Protein 6JDH (pdb70)

Nearest PDB structures (foldseek):
  6jdo-assembly1_A  TM=1.002E+00  e=2.962E-65  Pasteurella multocida
  6jdb-assembly1_A-2  TM=8.678E-01  e=1.187E-47  Haemophilus influenzae 86-028NP
  2aa4-assembly1_B  TM=9.371E-01  e=1.031E-40  Escherichia coli
  3vov-assembly1_D  TM=8.584E-01  e=1.060E-26  Thermus thermophilus HB8
  5f7r-assembly1_E  TM=7.567E-01  e=2.085E-23  Listeria monocytogenes EGD-e

Sequence (584 aa):
MRCLALDIGGTKIASAIVTDGKIEQRQQIATPQQADAANAMHDTLANILALYAGQFDYVAVASTGIINHGVLTALNPKNLGGLAEFPLKESIARHTDKPIGLLNDVQAAACAEYKDEDKNAVQQNFVFITVSTGVGGGIILERRLLTEPNGVAGHIGHTLADPNGPVCGCGRVGCVEAVAAGRAIEAVSSQWNPPCTPKQAFELFRKNDEKATALIQRSASAIANLIADLVIGLDVQKVVVGGSVGLAEGYLPLVKQYLNTMPHHFYHCTVEEQQARHGQDAGLLGAAWWVADCLKQGMRCLALDIGGTKIASAIVTDGKIEQRQQIATPQADAANAMHDTLANILALYAGQFDYVAVASTGIINHGVLTALNPKNLGGLAEFPLKESIARHTDKPIGLLNDVQAAACAEYKDEDKNAVQNFVFITVSTGVGGGIILERRLLTEPNGVAGHIGHTLADPNGPVCGCGRVGCVEAVAAGRAIEAVSSQWNPPCTPKQAFELFRKNDEKATALIQRSASAIANLIADLVIGLDVQKVVVGGSVGLAEGYLPLVKQYLNTMPHFYHCTVEEQARHGQDAGLLGAAWWVADCLK

Secondary structure (DSSP, 8-state):
--EEEEEE-SSEEEEEEEETTEEEEEEEEEPP-TTHHHHHHHHHHHHHHHTTTS-SEEEEEESSEEETTEEE-SSGGGGGGGTTB-HHHHHHTT--S-EEEEEHHHHHHHHHHTTS-TTT--SEEEEEESSSEEEEEEETTEE--TTTS-TT-GGGSBS-TTSPBPTTS-BTBHHHHHSHHHHHHHHTTSSS---HHHHHHHHHTT-HHHHHHHHHHHHHHHHHHHHHHHHH---EEEEEHHHHTSTTHHHHHHHHHHTS-GGG--EEEE----TTHHHHHHHHHHHHHHHT-/-EEEEEEE-SSEEEEEEEETTEEEEEEEEEPP-TTHHHHHHHHHHHHHHHTTTS-SEEEEEESSEEETTEEE-SSGGGGGGGTTB-HHHHHHTT--S-EEEEEHHHHHHHHHHHTS-TTT--SEEEEEESSSEEEEEEETTEE--TTTS-TT-GGGSBS-TTSPBPTTS-BTBHHHHHSHHHHHHHHTTSSS---HHHHHHHHHTT-HHHHHHHHHHHHHHHHHHHHHHHHH---EEEEEHHHHTSTTHHHHHHHHHHTS-GGG--EEEE----TTHHHHHHHHHHHHHH-

CATH classification: 3.30.420.40 (+1 more: 3.30.420.40)

Structure (mmCIF, N/CA/C/O backbone):
data_6JDH
#
_entry.id   6JDH
#
_cell.length_a   126.336
_cell.length_b   126.336
_cell.length_c   82.420
_cell.angle_alpha   90.000
_cell.angle_beta   90.000
_cell.angle_gamma   120.000
#
_symmetry.space_group_name_H-M   'P 32 2 1'
#
loop_
_entity.id
_entity.type
_entity.pdbx_description
1 polymer 'N-acetylmannosamine kinase'
2 non-polymer 'ZINC ION'
3 non-polymer GLYCEROL
4 water water
#
loop_
_atom_site.group_PDB
_atom_site.id
_atom_site.type_symbol
_atom_site.label_atom_id
_atom_site.label_alt_id
_atom_site.label_comp_id
_atom_site.label_asym_id
_atom_site.label_entity_id
_atom_site.label_seq_id
_atom_site.pdbx_PDB_ins_code
_atom_site.Cartn_x
_atom_site.Cartn_y
_atom_site.Cartn_z
_atom_site.occupancy
_atom_site.B_iso_or_equiv
_atom_site.auth_seq_id
_atom_site.auth_comp_id
_atom_site.auth_asym_id
_atom_site.auth_atom_id
_atom_site.pdbx_PDB_model_num
ATOM 1 N N . MET A 1 1 ? 106.733 94.746 9.526 1.00 59.56 1 MET A N 1
ATOM 2 C CA . MET A 1 1 ? 106.059 94.514 8.249 1.00 62.91 1 MET A CA 1
ATOM 3 C C . MET A 1 1 ? 104.975 95.554 7.982 1.00 57.05 1 MET A C 1
ATOM 4 O O . MET A 1 1 ? 104.039 95.695 8.763 1.00 53.18 1 MET A O 1
ATOM 9 N N . ARG A 1 2 ? 105.106 96.268 6.867 1.00 50.96 2 ARG A N 1
ATOM 10 C CA . ARG A 1 2 ? 104.231 97.379 6.517 1.00 44.37 2 ARG A CA 1
ATOM 11 C C . ARG A 1 2 ? 103.280 96.934 5.414 1.00 44.35 2 ARG A C 1
ATOM 12 O O . ARG A 1 2 ? 103.720 96.571 4.319 1.00 44.83 2 ARG A O 1
ATOM 20 N N . CYS A 1 3 ? 101.982 96.970 5.699 1.00 45.80 3 CYS A N 1
ATOM 21 C CA . CYS A 1 3 ? 100.961 96.557 4.746 1.00 37.42 3 CYS A CA 1
ATOM 22 C C . CYS A 1 3 ? 100.172 97.768 4.277 1.00 36.49 3 CYS A C 1
ATOM 23 O O . CYS A 1 3 ? 99.662 98.535 5.097 1.00 41.62 3 CYS A O 1
ATOM 26 N N . LEU A 1 4 ? 100.086 97.943 2.962 1.00 37.04 4 LEU A N 1
ATOM 27 C CA . LEU A 1 4 ? 99.089 98.826 2.370 1.00 36.29 4 LEU A CA 1
ATOM 28 C C . LEU A 1 4 ? 97.790 98.034 2.273 1.00 34.57 4 LEU A C 1
ATOM 29 O O . LEU A 1 4 ? 97.646 97.158 1.423 1.00 33.67 4 LEU A O 1
ATOM 34 N N . ALA A 1 5 ? 96.843 98.328 3.148 1.00 34.95 5 ALA A N 1
ATOM 35 C CA . ALA A 1 5 ? 95.555 97.654 3.125 1.00 33.47 5 ALA A CA 1
ATOM 36 C C . ALA A 1 5 ? 94.542 98.552 2.429 1.00 35.64 5 ALA A C 1
ATOM 37 O O . ALA A 1 5 ? 94.454 99.752 2.726 1.00 34.55 5 ALA A O 1
ATOM 39 N N . LEU A 1 6 ? 93.802 97.974 1.489 1.00 29.53 6 LEU A N 1
ATOM 40 C CA . LEU A 1 6 ? 92.682 98.632 0.842 1.00 29.29 6 LEU A CA 1
ATOM 41 C C . LEU A 1 6 ? 91.409 97.879 1.179 1.00 31.56 6 LEU A C 1
ATOM 42 O O . LEU A 1 6 ? 91.393 96.645 1.213 1.00 33.76 6 LEU A O 1
ATOM 47 N N . ASP A 1 7 ? 90.348 98.617 1.440 1.00 30.66 7 ASP A N 1
ATOM 48 C CA . ASP A 1 7 ? 89.028 98.029 1.636 1.00 29.54 7 ASP A CA 1
ATOM 49 C C . ASP A 1 7 ? 88.104 98.667 0.609 1.00 36.67 7 ASP A C 1
ATOM 50 O O . ASP A 1 7 ? 87.745 99.844 0.733 1.00 34.08 7 ASP A O 1
ATOM 55 N N . ILE A 1 8 ? 87.727 97.894 -0.404 1.00 30.08 8 ILE A N 1
ATOM 56 C CA . ILE A 1 8 ? 86.950 98.387 -1.534 1.00 32.68 8 ILE A CA 1
ATOM 57 C C . ILE A 1 8 ? 85.501 97.960 -1.332 1.00 34.75 8 ILE A C 1
ATOM 58 O O . ILE A 1 8 ? 85.163 96.773 -1.433 1.00 32.37 8 ILE A O 1
ATOM 63 N N . GLY A 1 9 ? 84.645 98.933 -1.022 1.00 33.38 9 GLY A N 1
ATOM 64 C CA . GLY A 1 9 ? 83.253 98.699 -0.733 1.00 31.57 9 GLY A CA 1
ATOM 65 C C . GLY A 1 9 ? 82.326 99.234 -1.815 1.00 41.33 9 GLY A C 1
ATOM 66 O O . GLY A 1 9 ? 82.743 99.781 -2.834 1.00 41.05 9 GLY A O 1
ATOM 67 N N . GLY A 1 10 ? 81.028 99.054 -1.564 1.00 37.84 10 GLY A N 1
ATOM 68 C CA . GLY A 1 10 ? 80.030 99.519 -2.509 1.00 38.23 10 GLY A CA 1
ATOM 69 C C . GLY A 1 10 ? 80.020 101.029 -2.675 1.00 38.24 10 GLY A C 1
ATOM 70 O O . GLY A 1 10 ? 79.657 101.531 -3.741 1.00 44.00 10 GLY A O 1
ATOM 71 N N . THR A 1 11 ? 80.440 101.771 -1.644 1.00 41.42 11 THR A N 1
ATOM 72 C CA . THR A 1 11 ? 80.395 103.233 -1.711 1.00 44.4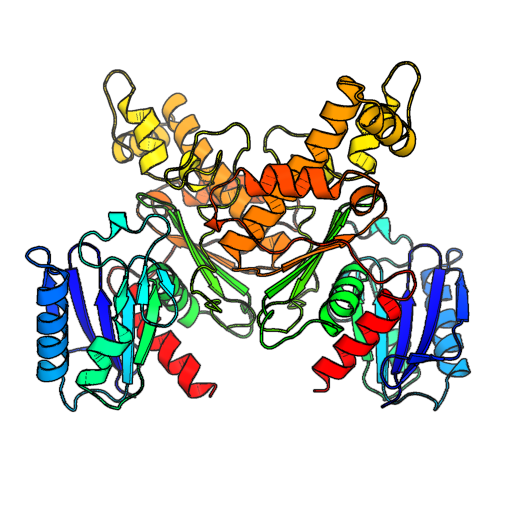4 11 THR A CA 1
ATOM 73 C C . THR A 1 11 ? 81.742 103.888 -1.408 1.00 46.60 11 THR A C 1
ATOM 74 O O . THR A 1 11 ? 82.062 104.940 -1.976 1.00 41.18 11 THR A O 1
ATOM 78 N N . LYS A 1 12 ? 82.545 103.293 -0.526 1.00 35.39 12 LYS A N 1
ATOM 79 C CA . LYS A 1 12 ? 83.807 103.889 -0.111 1.00 37.99 12 LYS A CA 1
ATOM 80 C C . LYS A 1 12 ? 84.976 102.940 -0.344 1.00 42.49 12 LYS A C 1
ATOM 81 O O . LYS A 1 12 ? 84.846 101.721 -0.176 1.00 36.37 12 LYS A O 1
ATOM 87 N N . ILE A 1 13 ? 86.118 103.516 -0.717 1.00 35.77 13 ILE A N 1
ATOM 88 C CA . ILE A 1 13 ? 87.410 102.840 -0.708 1.00 36.56 13 ILE A CA 1
ATOM 89 C C . ILE A 1 13 ? 88.215 103.430 0.445 1.00 44.81 13 ILE A C 1
ATOM 90 O O . ILE A 1 13 ? 88.572 104.617 0.426 1.00 38.68 13 ILE A O 1
ATOM 95 N N . ALA A 1 14 ? 88.490 102.611 1.457 1.00 29.99 14 ALA A N 1
ATOM 96 C CA . ALA A 1 14 ? 89.381 102.973 2.547 1.00 33.40 14 ALA A CA 1
ATOM 97 C C . ALA A 1 14 ? 90.777 102.426 2.269 1.00 37.79 14 ALA A C 1
ATOM 98 O O . ALA A 1 14 ? 90.924 101.324 1.735 1.00 35.43 14 ALA A O 1
ATOM 100 N N . SER A 1 15 ? 91.802 103.205 2.612 1.00 33.22 15 SER A N 1
ATOM 101 C CA . SER A 1 15 ? 93.181 102.754 2.472 1.00 34.11 15 SER A CA 1
ATOM 102 C C . SER A 1 15 ? 93.967 103.152 3.713 1.00 37.05 15 SER A C 1
ATOM 103 O O . SER A 1 15 ? 93.628 104.123 4.398 1.00 40.70 15 SER A O 1
ATOM 106 N N . ALA A 1 16 ? 95.016 102.393 4.004 1.00 34.94 16 ALA A N 1
ATOM 107 C CA . ALA A 1 16 ? 95.793 102.655 5.207 1.00 39.55 16 ALA A CA 1
ATOM 108 C C . ALA A 1 16 ? 97.076 101.852 5.156 1.00 43.50 16 ALA A C 1
ATOM 109 O O . ALA A 1 16 ? 97.208 100.895 4.387 1.00 42.79 16 ALA A O 1
ATOM 111 N N . ILE A 1 17 ? 98.025 102.258 5.987 1.00 44.34 17 ILE A N 1
ATOM 112 C CA . ILE A 1 17 ? 99.196 101.447 6.279 1.00 45.96 17 ILE A CA 1
ATOM 113 C C . ILE A 1 17 ? 98.940 100.758 7.608 1.00 44.32 17 ILE A C 1
ATOM 114 O O . ILE A 1 17 ? 98.582 101.408 8.599 1.00 42.65 17 ILE A O 1
ATOM 119 N N . VAL A 1 18 ? 99.081 99.439 7.620 1.00 43.01 18 VAL A N 1
ATOM 120 C CA . VAL A 1 18 ? 98.861 98.634 8.810 1.00 44.06 18 VAL A CA 1
ATOM 121 C C . VAL A 1 18 ? 100.197 98.020 9.178 1.00 46.74 18 VAL A C 1
ATOM 122 O O . VAL A 1 18 ? 100.835 97.366 8.342 1.00 45.71 18 VAL A O 1
ATOM 126 N N . THR A 1 19 ? 100.634 98.261 10.413 1.00 49.30 19 THR A N 1
ATOM 127 C CA . THR A 1 19 ? 101.880 97.709 10.933 1.00 53.58 19 THR A CA 1
ATOM 128 C C . THR A 1 19 ? 101.628 97.215 12.346 1.00 57.03 19 THR A C 1
ATOM 129 O O . THR A 1 19 ? 101.268 98.007 13.223 1.00 55.01 19 THR A O 1
ATOM 133 N N . ASP A 1 20 ? 101.814 95.910 12.562 1.00 62.33 20 ASP A N 1
ATOM 134 C CA . ASP A 1 20 ? 101.541 95.280 13.854 1.00 62.77 20 ASP A CA 1
ATOM 135 C C . ASP A 1 20 ? 100.090 95.512 14.269 1.00 60.85 20 ASP A C 1
ATOM 136 O O . ASP A 1 20 ? 99.792 95.849 15.417 1.00 64.96 20 ASP A O 1
ATOM 141 N N . GLY A 1 21 ? 99.180 95.337 13.312 1.00 55.47 21 GLY A N 1
ATOM 142 C CA . GLY A 1 21 ? 97.762 95.505 13.566 1.00 53.74 21 GLY A CA 1
ATOM 143 C C . GLY A 1 21 ? 97.360 96.921 13.924 1.00 51.04 21 GLY A C 1
ATOM 144 O O . GLY A 1 21 ? 96.250 97.156 14.408 1.00 56.03 21 GLY A O 1
ATOM 145 N N . LYS A 1 22 ? 98.256 97.875 13.699 1.00 53.17 22 LYS A N 1
ATOM 146 C CA . LYS A 1 22 ? 98.000 99.278 13.987 1.00 52.30 22 LYS A CA 1
ATOM 147 C C . LYS A 1 22 ? 97.829 100.037 12.680 1.00 49.61 22 LYS A C 1
ATOM 148 O O . LYS A 1 22 ? 98.594 99.839 11.730 1.00 49.68 22 LYS A O 1
ATOM 154 N N . ILE A 1 23 ? 96.815 100.893 12.630 1.00 54.74 23 ILE A N 1
ATOM 155 C CA . ILE A 1 23 ? 96.433 101.580 11.403 1.00 50.21 23 ILE A CA 1
ATOM 156 C C . ILE A 1 23 ? 96.992 102.994 11.418 1.00 57.94 23 ILE A C 1
ATOM 157 O O . ILE A 1 23 ? 96.941 103.688 12.442 1.00 54.91 23 ILE A O 1
ATOM 162 N N . GLU A 1 24 ? 97.526 103.422 10.276 1.00 54.99 24 GLU A N 1
ATOM 163 C CA . GLU A 1 24 ? 98.039 104.774 10.129 1.00 56.62 24 GLU A CA 1
ATOM 164 C C . GLU A 1 24 ? 97.815 105.247 8.701 1.00 57.10 24 GLU A C 1
ATOM 165 O O . GLU A 1 24 ? 97.624 104.446 7.779 1.00 54.12 24 GLU A O 1
ATOM 171 N N . GLN A 1 25 ? 97.843 106.568 8.529 1.00 51.76 25 GLN A N 1
ATOM 172 C CA . GLN A 1 25 ? 97.784 107.182 7.207 1.00 51.45 25 GLN A CA 1
ATOM 173 C C . GLN A 1 25 ? 96.482 106.820 6.497 1.00 51.36 25 GLN A C 1
ATOM 174 O O . GLN A 1 25 ? 96.470 106.433 5.326 1.00 56.48 25 GLN A O 1
ATOM 180 N N . ARG A 1 26 ? 95.375 106.947 7.226 1.00 46.84 26 ARG A N 1
ATOM 181 C CA . ARG A 1 26 ? 94.065 106.643 6.670 1.00 49.10 26 ARG A CA 1
ATOM 182 C C . ARG A 1 26 ? 93.708 107.587 5.536 1.00 54.14 26 ARG A C 1
ATOM 183 O O . ARG A 1 26 ? 94.028 108.780 5.564 1.00 53.06 26 ARG A O 1
ATOM 191 N N . GLN A 1 27 ? 93.014 107.043 4.545 1.00 46.38 27 GLN A N 1
ATOM 192 C CA . GLN A 1 27 ? 92.326 107.830 3.541 1.00 45.13 27 GLN A CA 1
ATOM 193 C C . GLN A 1 27 ? 91.052 107.094 3.170 1.00 48.32 27 GLN A C 1
ATOM 194 O O . GLN A 1 27 ? 91.000 105.861 3.176 1.00 44.52 27 GLN A O 1
ATOM 200 N N . GLN A 1 28 ? 90.021 107.864 2.856 1.00 48.74 28 GLN A N 1
ATOM 201 C CA . GLN A 1 28 ? 88.758 107.311 2.404 1.00 44.35 28 GLN A CA 1
ATOM 202 C C . GLN A 1 28 ? 88.294 108.149 1.229 1.00 50.82 28 GLN A C 1
ATOM 203 O O . GLN A 1 28 ? 88.355 109.380 1.287 1.00 51.07 28 GLN A O 1
ATOM 209 N N . ILE A 1 29 ? 87.867 107.488 0.153 1.00 44.57 29 ILE A N 1
ATOM 210 C CA . ILE A 1 29 ? 87.377 108.162 -1.041 1.00 44.24 29 ILE A CA 1
ATOM 211 C C . ILE A 1 29 ? 86.158 107.406 -1.543 1.00 46.89 29 ILE A C 1
ATOM 212 O O . ILE A 1 29 ? 85.851 106.303 -1.087 1.00 45.62 29 ILE A O 1
ATOM 217 N N . ALA A 1 30 ? 85.456 108.015 -2.490 1.00 38.89 30 ALA A N 1
ATOM 218 C CA . ALA A 1 30 ? 84.261 107.397 -3.036 1.00 32.97 30 ALA A CA 1
ATOM 219 C C . ALA A 1 30 ? 84.644 106.288 -4.005 1.00 40.44 30 ALA A C 1
ATOM 220 O O . ALA A 1 30 ? 85.612 106.406 -4.764 1.00 37.75 30 ALA A O 1
ATOM 222 N N . THR A 1 31 ? 83.900 105.202 -3.958 1.00 39.26 31 THR A N 1
ATOM 223 C CA . THR A 1 31 ? 84.092 104.151 -4.941 1.00 40.49 31 THR A CA 1
ATOM 224 C C . THR A 1 31 ? 83.648 104.670 -6.302 1.00 34.37 31 THR A C 1
ATOM 225 O O . THR A 1 31 ? 82.526 105.172 -6.429 1.00 37.74 31 THR A O 1
ATOM 229 N N . PRO A 1 32 ? 84.490 104.580 -7.326 1.00 39.69 32 PRO A N 1
ATOM 230 C CA . PRO A 1 32 ? 84.114 105.096 -8.650 1.00 40.82 32 PRO A CA 1
ATOM 231 C C . PRO A 1 32 ? 82.742 104.612 -9.090 1.00 42.37 32 PRO A C 1
ATOM 232 O O . PRO A 1 32 ? 82.393 103.441 -8.929 1.00 38.62 32 PRO A O 1
ATOM 236 N N A GLN A 1 33 ? 81.950 105.533 -9.662 0.43 36.11 33 GLN A N 1
ATOM 237 N N B GLN A 1 33 ? 81.943 105.533 -9.619 0.57 36.09 33 GLN A N 1
ATOM 238 C CA A GLN A 1 33 ? 80.628 105.197 -10.188 0.43 36.11 33 GLN A CA 1
ATOM 239 C CA B GLN A 1 33 ? 80.655 105.194 -10.207 0.57 36.06 33 GLN A CA 1
ATOM 240 C C A GLN A 1 33 ? 80.414 105.698 -11.610 0.43 41.17 33 GLN A C 1
ATOM 241 C C B GLN A 1 33 ? 80.569 105.623 -11.659 0.57 41.30 33 GLN A C 1
ATOM 242 O O A GLN A 1 33 ? 79.724 105.037 -12.391 0.43 36.50 33 GLN A O 1
ATOM 243 O O B GLN A 1 33 ? 80.132 104.842 -12.514 0.57 36.17 33 GLN A O 1
ATOM 254 N N . ALA A 1 34 ? 80.981 106.853 -11.960 1.00 38.82 34 ALA A N 1
ATOM 255 C CA . ALA A 1 34 ? 81.020 107.303 -13.339 1.00 38.83 34 ALA A CA 1
ATOM 256 C C . ALA A 1 34 ? 82.135 106.565 -14.064 1.00 30.56 34 ALA A C 1
ATOM 257 O O . ALA A 1 34 ? 83.271 106.524 -13.584 1.00 35.64 34 ALA A O 1
ATOM 259 N N . ASP A 1 35 ? 81.818 105.972 -15.217 1.00 36.66 35 ASP A N 1
ATOM 260 C CA . ASP A 1 35 ? 82.838 105.295 -16.019 1.00 38.47 35 ASP A CA 1
ATOM 261 C C . ASP A 1 35 ? 83.666 104.364 -15.130 1.00 31.25 35 ASP A C 1
ATOM 262 O O . ASP A 1 35 ? 84.901 104.382 -15.134 1.00 34.47 35 ASP A O 1
ATOM 267 N N . ALA A 1 36 ? 82.954 103.552 -14.344 1.00 33.99 36 ALA A N 1
ATOM 268 C CA . ALA A 1 36 ? 83.541 102.922 -13.161 1.00 34.93 36 ALA A CA 1
ATOM 269 C C . ALA A 1 36 ? 84.829 102.170 -13.486 1.00 31.48 36 ALA A C 1
ATOM 270 O O . ALA A 1 36 ? 85.848 102.329 -12.800 1.00 37.36 36 ALA A O 1
ATOM 272 N N . ALA A 1 37 ? 84.818 101.353 -14.541 1.00 38.40 37 ALA A N 1
ATOM 273 C CA . ALA A 1 37 ? 85.996 100.536 -14.827 1.00 36.47 37 ALA A CA 1
ATOM 274 C C . ALA A 1 37 ? 87.192 101.409 -15.167 1.00 38.47 37 ALA A C 1
ATOM 275 O O . ALA A 1 37 ? 88.271 101.270 -14.578 1.00 37.94 37 ALA A O 1
ATOM 277 N N . ASN A 1 38 ? 87.024 102.311 -16.137 1.00 38.14 38 ASN A N 1
ATOM 278 C CA . ASN A 1 38 ? 88.092 103.256 -16.445 1.00 38.47 38 ASN A CA 1
ATOM 279 C C . ASN A 1 38 ? 88.527 104.001 -15.191 1.00 30.64 38 ASN A C 1
ATOM 280 O O . ASN A 1 38 ? 89.723 104.119 -14.901 1.00 33.88 38 ASN A O 1
ATOM 285 N N . ALA A 1 39 ? 87.549 104.495 -14.424 1.00 36.28 39 ALA A N 1
ATOM 286 C CA . ALA A 1 39 ? 87.847 105.303 -13.246 1.00 34.83 39 ALA A CA 1
ATOM 287 C C . ALA A 1 39 ? 88.608 104.506 -12.198 1.00 38.27 39 ALA A C 1
ATOM 288 O O . ALA A 1 39 ? 89.498 105.041 -11.524 1.00 39.24 39 ALA A O 1
ATOM 290 N N . MET A 1 40 ? 88.270 103.221 -12.037 1.00 38.76 40 MET A N 1
ATOM 291 C CA . MET A 1 40 ? 88.915 102.425 -10.995 1.00 32.25 40 MET A CA 1
ATOM 292 C C . MET A 1 40 ? 90.398 102.239 -11.277 1.00 29.63 40 MET A C 1
ATOM 293 O O . MET A 1 40 ? 91.221 102.317 -10.358 1.00 36.73 40 MET A O 1
ATOM 298 N N . HIS A 1 41 ? 90.764 102.001 -12.542 1.00 34.40 41 HIS A N 1
ATOM 299 C CA . HIS A 1 41 ? 92.181 101.942 -12.893 1.00 36.43 41 HIS A CA 1
ATOM 300 C C . HIS A 1 41 ? 92.902 103.214 -12.462 1.00 36.02 41 HIS A C 1
ATOM 301 O O . HIS A 1 41 ? 94.010 103.159 -11.913 1.00 36.41 41 HIS A O 1
ATOM 308 N N . ASP A 1 42 ? 92.288 104.376 -12.710 1.00 40.17 42 ASP A N 1
ATOM 309 C CA . ASP A 1 42 ? 92.887 105.641 -12.282 1.00 42.01 42 ASP A CA 1
ATOM 310 C C . ASP A 1 42 ? 93.024 105.695 -10.761 1.00 34.60 42 ASP A C 1
ATOM 311 O O . ASP A 1 42 ? 94.102 105.981 -10.230 1.00 43.50 42 ASP A O 1
ATOM 316 N N . THR A 1 43 ? 91.924 105.444 -10.048 1.00 39.40 43 THR A N 1
ATOM 317 C CA . THR A 1 43 ? 91.942 105.456 -8.588 1.00 41.62 43 THR A CA 1
ATOM 318 C C . THR A 1 43 ? 93.053 104.575 -8.031 1.00 38.95 43 THR A C 1
ATOM 319 O O . THR A 1 43 ? 93.823 104.997 -7.159 1.00 40.21 43 THR A O 1
ATOM 323 N N . LEU A 1 44 ? 93.149 103.336 -8.517 1.00 39.30 44 LEU A N 1
ATOM 324 C CA . LEU A 1 44 ? 94.181 102.441 -8.008 1.00 37.42 44 LEU A CA 1
ATOM 325 C C . LEU A 1 44 ? 95.578 102.979 -8.307 1.00 38.29 44 LEU A C 1
ATOM 326 O O . LEU A 1 44 ? 96.482 102.886 -7.466 1.00 37.71 44 LEU A O 1
ATOM 331 N N . ALA A 1 45 ? 95.780 103.540 -9.500 1.00 41.41 45 ALA A N 1
ATOM 332 C CA . ALA A 1 45 ? 97.051 104.210 -9.779 1.00 43.32 45 ALA A CA 1
ATOM 333 C C . ALA A 1 45 ? 97.309 105.325 -8.769 1.00 38.72 45 ALA A C 1
ATOM 334 O O . ALA A 1 45 ? 98.411 105.432 -8.214 1.00 42.60 45 ALA A O 1
ATOM 336 N N . ASN A 1 46 ? 96.291 106.147 -8.494 1.00 40.64 46 ASN A N 1
ATOM 337 C CA . ASN A 1 46 ? 96.452 107.257 -7.554 1.00 40.32 46 ASN A CA 1
ATOM 338 C C . ASN A 1 46 ? 96.821 106.760 -6.160 1.00 45.04 46 ASN A C 1
ATOM 339 O O . ASN A 1 46 ? 97.752 107.278 -5.530 1.00 41.35 46 ASN A O 1
ATOM 344 N N . ILE A 1 47 ? 96.102 105.749 -5.660 1.00 42.92 47 ILE A N 1
ATOM 345 C CA . ILE A 1 47 ? 96.344 105.241 -4.308 1.00 36.10 47 ILE A CA 1
ATOM 346 C C . ILE A 1 47 ? 97.757 104.681 -4.190 1.00 40.48 47 ILE A C 1
ATOM 347 O O . ILE A 1 47 ? 98.481 104.973 -3.229 1.00 44.40 47 ILE A O 1
ATOM 352 N N . LEU A 1 48 ? 98.167 103.852 -5.155 1.00 35.55 48 LEU A N 1
ATOM 353 C CA . LEU A 1 48 ? 99.500 103.264 -5.091 1.00 40.76 48 LEU A CA 1
ATOM 354 C C . LEU A 1 48 ? 100.586 104.339 -5.158 1.00 46.91 48 LEU A C 1
ATOM 355 O O . LEU A 1 48 ? 101.626 104.218 -4.501 1.00 46.42 48 LEU A O 1
ATOM 360 N N . ALA A 1 49 ? 100.364 105.396 -5.945 1.00 44.13 49 ALA A N 1
ATOM 361 C CA . ALA A 1 49 ? 101.314 106.509 -5.968 1.00 49.40 49 ALA A CA 1
ATOM 362 C C . ALA A 1 49 ? 101.384 107.199 -4.611 1.00 48.56 49 ALA A C 1
ATOM 363 O O . ALA A 1 49 ? 102.474 107.459 -4.089 1.00 55.75 49 ALA A O 1
ATOM 365 N N . LEU A 1 50 ? 100.226 107.497 -4.018 1.00 47.92 50 LEU A N 1
ATOM 366 C CA . LEU A 1 50 ? 100.217 108.219 -2.752 1.00 45.71 50 LEU A CA 1
ATOM 367 C C . LEU A 1 50 ? 100.999 107.485 -1.671 1.00 50.82 50 LEU A C 1
ATOM 368 O O . LEU A 1 50 ? 101.635 108.126 -0.826 1.00 48.40 50 LEU A O 1
ATOM 373 N N . TYR A 1 51 ? 100.970 106.150 -1.674 1.00 45.31 51 TYR A N 1
ATOM 374 C CA . TYR A 1 51 ? 101.632 105.353 -0.649 1.00 46.41 51 TYR A CA 1
ATOM 375 C C . TYR A 1 51 ? 102.970 104.788 -1.107 1.00 49.74 51 TYR A C 1
ATOM 376 O O . TYR A 1 51 ? 103.545 103.952 -0.403 1.00 45.57 51 TYR A O 1
ATOM 385 N N . ALA A 1 52 ? 103.477 105.220 -2.264 1.00 54.91 52 ALA A N 1
ATOM 386 C CA . ALA A 1 52 ? 104.728 104.681 -2.792 1.00 57.53 52 ALA A CA 1
ATOM 387 C C . ALA A 1 52 ? 105.807 104.636 -1.714 1.00 55.26 52 ALA A C 1
ATOM 388 O O . ALA A 1 52 ? 105.979 105.586 -0.944 1.00 54.90 52 ALA A O 1
ATOM 390 N N . GLY A 1 53 ? 106.527 103.513 -1.664 1.00 53.19 53 GLY A N 1
ATOM 391 C CA . GLY A 1 53 ? 107.594 103.292 -0.707 1.00 53.19 53 GLY A CA 1
ATOM 392 C C . GLY A 1 53 ? 107.161 103.083 0.728 1.00 58.32 53 GLY A C 1
ATOM 393 O O . GLY A 1 53 ? 108.025 102.940 1.601 1.00 56.63 53 GLY A O 1
ATOM 394 N N . GLN A 1 54 ? 105.861 103.046 1.004 1.00 52.53 54 GLN A N 1
ATOM 395 C CA . GLN A 1 54 ? 105.345 102.980 2.363 1.00 53.93 54 GLN A CA 1
ATOM 396 C C . GLN A 1 54 ? 105.005 101.564 2.820 1.00 51.25 54 GLN A C 1
ATOM 397 O O . GLN A 1 54 ? 104.645 101.378 3.988 1.00 50.04 54 GLN A O 1
ATOM 403 N N . PHE A 1 55 ? 105.118 100.565 1.946 1.00 49.06 55 PHE A N 1
ATOM 404 C CA . PHE A 1 55 ? 104.557 99.252 2.224 1.00 48.50 55 PHE A CA 1
ATOM 405 C C . PHE A 1 55 ? 105.462 98.159 1.680 1.00 47.85 55 PHE A C 1
ATOM 406 O O . PHE A 1 55 ? 106.113 98.324 0.645 1.00 50.53 55 PHE A O 1
ATOM 414 N N . ASP A 1 56 ? 105.479 97.028 2.389 1.00 45.23 56 ASP A N 1
ATOM 415 C CA . ASP A 1 56 ? 106.161 95.826 1.928 1.00 42.26 56 ASP A CA 1
ATOM 416 C C . ASP A 1 56 ? 105.246 94.883 1.158 1.00 47.97 56 ASP A C 1
ATOM 417 O O . ASP A 1 56 ? 105.743 94.009 0.436 1.00 41.43 56 ASP A O 1
ATOM 422 N N . TYR A 1 57 ? 103.928 95.036 1.297 1.00 45.69 57 TYR A N 1
ATOM 423 C CA . TYR A 1 57 ? 102.974 94.213 0.564 1.00 40.69 57 TYR A CA 1
ATOM 424 C C . TYR A 1 57 ? 101.608 94.885 0.607 1.00 37.96 57 TYR A C 1
ATOM 425 O O . TYR A 1 57 ? 101.361 95.795 1.406 1.00 37.69 57 TYR A O 1
ATOM 434 N N . VAL A 1 58 ? 100.723 94.424 -0.273 1.00 39.48 58 VAL A N 1
ATOM 435 C CA . VAL A 1 58 ? 99.397 95.005 -0.450 1.00 31.68 58 VAL A CA 1
ATOM 436 C C . VAL A 1 58 ? 98.356 93.949 -0.099 1.00 33.03 58 VAL A C 1
ATOM 437 O O . VAL A 1 58 ? 98.467 92.802 -0.536 1.00 31.91 58 VAL A O 1
ATOM 441 N N . ALA A 1 59 ? 97.344 94.339 0.675 1.00 31.01 59 ALA A N 1
ATOM 442 C CA . ALA A 1 59 ? 96.225 93.453 0.993 1.00 30.87 59 ALA A CA 1
ATOM 443 C C . ALA A 1 59 ? 94.926 94.186 0.693 1.00 32.72 59 ALA A C 1
ATOM 444 O O . ALA A 1 59 ? 94.749 95.338 1.111 1.00 31.25 59 ALA A O 1
ATOM 446 N N . VAL A 1 60 ? 94.025 93.525 -0.035 1.00 26.76 60 VAL A N 1
ATOM 447 C CA . VAL A 1 60 ? 92.826 94.163 -0.562 1.00 26.71 60 VAL A CA 1
ATOM 448 C C . VAL A 1 60 ? 91.611 93.338 -0.154 1.00 30.76 60 VAL A C 1
ATOM 449 O O . VAL A 1 60 ? 91.486 92.175 -0.552 1.00 26.25 60 VAL A O 1
ATOM 453 N N . ALA A 1 61 ? 90.727 93.936 0.640 1.00 29.26 61 ALA A N 1
ATOM 454 C CA . ALA A 1 61 ? 89.403 93.389 0.893 1.00 27.83 61 ALA A CA 1
ATOM 455 C C . ALA A 1 61 ? 88.415 94.077 -0.037 1.00 34.56 61 ALA A C 1
ATOM 456 O O . ALA A 1 61 ? 88.488 95.293 -0.236 1.00 30.26 61 ALA A O 1
ATOM 458 N N . SER A 1 62 ? 87.504 93.299 -0.619 1.00 27.08 62 SER A N 1
ATOM 459 C CA . SER A 1 62 ? 86.546 93.847 -1.567 1.00 29.41 62 SER A CA 1
ATOM 460 C C . SER A 1 62 ? 85.205 93.147 -1.432 1.00 32.65 62 SER A C 1
ATOM 461 O O . SER A 1 62 ? 85.147 91.946 -1.154 1.00 26.64 62 SER A O 1
ATOM 464 N N . THR A 1 63 ? 84.120 93.885 -1.652 1.00 30.88 63 THR A N 1
ATOM 465 C CA . THR A 1 63 ? 82.833 93.217 -1.711 1.00 29.09 63 THR A CA 1
ATOM 466 C C . THR A 1 63 ? 82.778 92.331 -2.949 1.00 32.96 63 THR A C 1
ATOM 467 O O . THR A 1 63 ? 83.496 92.546 -3.929 1.00 42.33 63 THR A O 1
ATOM 471 N N . GLY A 1 64 ? 81.935 91.314 -2.888 1.00 34.57 64 GLY A N 1
ATOM 472 C CA . GLY A 1 64 ? 81.808 90.394 -3.991 1.00 33.23 64 GLY A CA 1
ATOM 473 C C . GLY A 1 64 ? 82.703 89.186 -3.796 1.00 33.52 64 GLY A C 1
ATOM 474 O O . GLY A 1 64 ? 83.025 88.808 -2.665 1.00 33.42 64 GLY A O 1
ATOM 475 N N . ILE A 1 65 ? 83.130 88.592 -4.899 1.00 26.60 65 ILE A N 1
ATOM 476 C CA . ILE A 1 65 ? 83.932 87.377 -4.883 1.00 24.38 65 ILE A CA 1
ATOM 477 C C . ILE A 1 65 ? 85.217 87.655 -5.641 1.00 30.71 65 ILE A C 1
ATOM 478 O O . ILE A 1 65 ? 85.189 88.246 -6.725 1.00 30.89 65 ILE A O 1
ATOM 483 N N . ILE A 1 66 ? 86.333 87.206 -5.086 1.00 25.82 66 ILE A N 1
ATOM 484 C CA . ILE A 1 66 ? 87.632 87.328 -5.728 1.00 25.74 66 ILE A CA 1
ATOM 485 C C . ILE A 1 66 ? 87.940 85.996 -6.396 1.00 30.20 66 ILE A C 1
ATOM 486 O O . ILE A 1 66 ? 88.193 85.003 -5.713 1.00 27.66 66 ILE A O 1
ATOM 491 N N . ASN A 1 67 ? 87.918 85.961 -7.723 1.00 28.25 67 ASN A N 1
ATOM 492 C CA . ASN A 1 67 ? 88.223 84.742 -8.470 1.00 27.62 67 ASN A CA 1
ATOM 493 C C . ASN A 1 67 ? 89.531 84.991 -9.208 1.00 37.48 67 ASN A C 1
ATOM 494 O O . ASN A 1 67 ? 89.571 85.742 -10.192 1.00 33.54 67 ASN A O 1
ATOM 499 N N . HIS A 1 68 ? 90.601 84.381 -8.705 1.00 29.43 68 HIS A N 1
ATOM 500 C CA . HIS A 1 68 ? 91.923 84.502 -9.308 1.00 28.49 68 HIS A CA 1
ATOM 501 C C . HIS A 1 68 ? 92.247 85.961 -9.622 1.00 34.80 68 HIS A C 1
ATOM 502 O O . HIS A 1 68 ? 92.596 86.315 -10.750 1.00 33.14 68 HIS A O 1
ATOM 509 N N . GLY A 1 69 ? 92.089 86.820 -8.613 1.00 32.59 69 GLY A N 1
ATOM 510 C CA . GLY A 1 69 ? 92.437 88.227 -8.733 1.00 34.94 69 GLY A CA 1
ATOM 511 C C . GLY A 1 69 ? 91.435 89.102 -9.461 1.00 32.88 69 GLY A C 1
ATOM 512 O O . GLY A 1 69 ? 91.712 90.302 -9.652 1.00 36.14 69 GLY A O 1
ATOM 513 N N . VAL A 1 70 ? 90.289 88.556 -9.874 1.00 29.74 70 VAL A N 1
ATOM 514 C CA . VAL A 1 70 ? 89.266 89.286 -10.618 1.00 31.01 70 VAL A CA 1
ATOM 515 C C . VAL A 1 70 ? 88.025 89.452 -9.749 1.00 38.92 70 VAL A C 1
ATOM 516 O O . VAL A 1 70 ? 87.618 88.524 -9.039 1.00 32.85 70 VAL A O 1
ATOM 520 N N . LEU A 1 71 ? 87.416 90.633 -9.818 1.00 32.08 71 LEU A N 1
ATOM 521 C CA . LEU A 1 71 ? 86.209 90.925 -9.056 1.00 26.86 71 LEU A CA 1
ATOM 522 C C . LEU A 1 71 ? 84.982 90.366 -9.767 1.00 32.96 71 LEU A C 1
ATOM 523 O O . LEU A 1 71 ? 84.742 90.657 -10.943 1.00 36.31 71 LEU A O 1
ATOM 528 N N . THR A 1 72 ? 84.200 89.554 -9.061 1.00 31.12 72 THR A N 1
ATOM 529 C CA . THR A 1 72 ? 83.014 88.956 -9.649 1.00 33.00 72 THR A CA 1
ATOM 530 C C . THR A 1 72 ? 81.965 88.804 -8.550 1.00 31.59 72 THR A C 1
ATOM 531 O O . THR A 1 72 ? 82.161 89.246 -7.415 1.00 32.68 72 THR A O 1
ATOM 535 N N . ALA A 1 73 ? 80.837 88.194 -8.898 1.00 33.10 73 ALA A N 1
ATOM 536 C CA . ALA A 1 73 ? 79.727 88.073 -7.962 1.00 38.80 73 ALA A CA 1
ATOM 537 C C . ALA A 1 73 ? 78.794 86.982 -8.459 1.00 42.94 73 ALA A C 1
ATOM 538 O O . ALA A 1 73 ? 78.833 86.599 -9.631 1.00 43.90 73 ALA A O 1
ATOM 540 N N . LEU A 1 74 ? 77.962 86.468 -7.550 1.00 36.77 74 LEU A N 1
ATOM 541 C CA . LEU A 1 74 ? 76.999 85.448 -7.955 1.00 45.01 74 LEU A CA 1
ATOM 542 C C . LEU A 1 74 ? 76.115 85.970 -9.080 1.00 52.28 74 LEU A C 1
ATOM 543 O O . LEU A 1 74 ? 75.926 85.302 -10.104 1.00 53.64 74 LEU A O 1
ATOM 548 N N . ASN A 1 75 ? 75.574 87.171 -8.909 1.00 51.30 75 ASN A N 1
ATOM 549 C CA . ASN A 1 75 ? 75.004 87.937 -10.010 1.00 59.91 75 ASN A CA 1
ATOM 550 C C . ASN A 1 75 ? 75.937 89.106 -10.310 1.00 58.89 75 ASN A C 1
ATOM 551 O O . ASN A 1 75 ? 76.013 90.052 -9.508 1.00 53.74 75 ASN A O 1
ATOM 556 N N . PRO A 1 76 ? 76.676 89.080 -11.423 1.00 61.93 76 PRO A N 1
ATOM 557 C CA . PRO A 1 76 ? 77.711 90.107 -11.650 1.00 63.20 76 PRO A CA 1
ATOM 558 C C . PRO A 1 76 ? 77.179 91.527 -11.764 1.00 63.10 76 PRO A C 1
ATOM 559 O O . PRO A 1 76 ? 77.951 92.474 -11.565 1.00 61.74 76 PRO A O 1
ATOM 563 N N . LYS A 1 77 ? 75.895 91.718 -12.074 1.00 69.05 77 LYS A N 1
ATOM 564 C CA . LYS A 1 77 ? 75.377 93.076 -12.209 1.00 73.26 77 LYS A CA 1
ATOM 565 C C . LYS A 1 77 ? 75.304 93.809 -10.876 1.00 69.78 77 LYS A C 1
ATOM 566 O O . LYS A 1 77 ? 75.260 95.044 -10.863 1.00 66.83 77 LYS A O 1
ATOM 572 N N . ASN A 1 78 ? 75.291 93.085 -9.758 1.00 67.75 78 ASN A N 1
ATOM 573 C CA . ASN A 1 78 ? 75.325 93.745 -8.459 1.00 69.64 78 ASN A CA 1
ATOM 574 C C . ASN A 1 78 ? 76.598 94.562 -8.262 1.00 65.78 78 ASN A C 1
ATOM 575 O O . ASN A 1 78 ? 76.669 95.350 -7.312 1.00 66.57 78 ASN A O 1
ATOM 580 N N . LEU A 1 79 ? 77.594 94.396 -9.134 1.00 58.89 79 LEU A N 1
ATOM 581 C CA . LEU A 1 79 ? 78.821 95.179 -9.111 1.00 45.48 79 LEU A CA 1
ATOM 582 C C . LEU A 1 79 ? 78.842 96.286 -10.159 1.00 46.10 79 LEU A C 1
ATOM 583 O O . LEU A 1 79 ? 79.819 97.035 -10.227 1.00 36.60 79 LEU A O 1
ATOM 588 N N . GLY A 1 80 ? 77.818 96.382 -10.998 1.00 49.56 80 GLY A N 1
ATOM 589 C CA . GLY A 1 80 ? 77.800 97.425 -12.009 1.00 51.01 80 GLY A CA 1
ATOM 590 C C . GLY A 1 80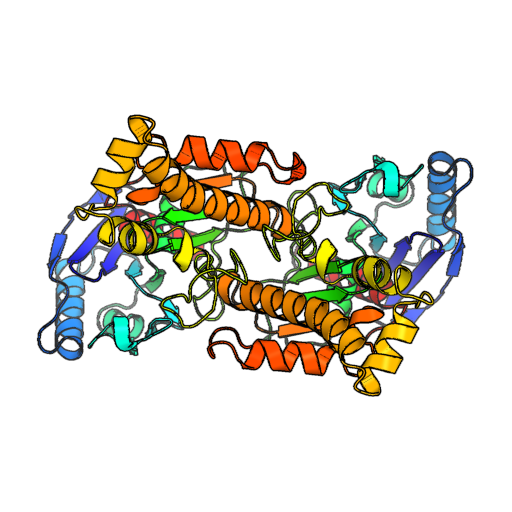 ? 79.040 97.391 -12.881 1.00 47.10 80 GLY A C 1
ATOM 591 O O . GLY A 1 80 ? 79.451 96.338 -13.379 1.00 46.81 80 GLY A O 1
ATOM 592 N N . GLY A 1 81 ? 79.658 98.559 -13.060 1.00 41.28 81 GLY A N 1
ATOM 593 C CA . GLY A 1 81 ? 80.784 98.694 -13.965 1.00 39.90 81 GLY A CA 1
ATOM 594 C C . GLY A 1 81 ? 82.047 97.991 -13.517 1.00 34.42 81 GLY A C 1
ATOM 595 O O . GLY A 1 81 ? 83.011 97.952 -14.287 1.00 36.11 81 GLY A O 1
ATOM 596 N N . LEU A 1 82 ? 82.081 97.468 -12.294 1.00 35.66 82 LEU A N 1
ATOM 597 C CA . LEU A 1 82 ? 83.248 96.744 -11.807 1.00 37.45 82 LEU A CA 1
ATOM 598 C C . LEU A 1 82 ? 83.108 95.233 -11.966 1.00 32.09 82 LEU A C 1
ATOM 599 O O . LEU A 1 82 ? 84.007 94.494 -11.547 1.00 33.29 82 LEU A O 1
ATOM 604 N N . ALA A 1 83 ? 82.012 94.757 -12.546 1.00 30.56 83 ALA A N 1
ATOM 605 C CA . ALA A 1 83 ? 81.898 93.334 -12.855 1.00 34.96 83 ALA A CA 1
ATOM 606 C C . ALA A 1 83 ? 83.116 92.876 -13.652 1.00 38.09 83 ALA A C 1
ATOM 607 O O . ALA A 1 83 ? 83.532 93.534 -14.614 1.00 32.69 83 ALA A O 1
ATOM 609 N N . GLU A 1 84 ? 83.714 91.762 -13.219 1.00 33.48 84 GLU A N 1
ATOM 610 C CA . GLU A 1 84 ? 84.866 91.160 -13.899 1.00 33.42 84 GLU A CA 1
ATOM 611 C C . GLU A 1 84 ? 86.070 92.096 -13.941 1.00 32.58 84 GLU A C 1
ATOM 612 O O . GLU A 1 84 ? 86.911 91.995 -14.841 1.00 30.56 84 GLU A O 1
ATOM 618 N N . PHE A 1 85 ? 86.195 92.984 -12.958 1.00 31.28 85 PHE A N 1
ATOM 619 C CA . PHE A 1 85 ? 87.299 93.939 -12.959 1.00 26.72 85 PHE A CA 1
ATOM 620 C C . PHE A 1 85 ? 88.607 93.258 -12.571 1.00 34.13 85 PHE A C 1
ATOM 621 O O . PHE A 1 85 ? 88.664 92.574 -11.536 1.00 31.83 85 PHE A O 1
ATOM 629 N N . PRO A 1 86 ? 89.684 93.448 -13.346 1.00 29.99 86 PRO A N 1
ATOM 630 C CA . PRO A 1 86 ? 90.985 92.788 -13.085 1.00 30.95 86 PRO A CA 1
ATOM 631 C C . PRO A 1 86 ? 91.797 93.475 -11.991 1.00 33.66 86 PRO A C 1
ATOM 632 O O . PRO A 1 86 ? 92.804 94.151 -12.223 1.00 32.23 86 PRO A O 1
ATOM 636 N N . LEU A 1 87 ? 91.360 93.242 -10.749 1.00 33.30 87 LEU A N 1
ATOM 637 C CA . LEU A 1 87 ? 91.837 94.006 -9.598 1.00 29.76 87 LEU A CA 1
ATOM 638 C C . LEU A 1 87 ? 93.321 93.774 -9.324 1.00 35.06 87 LEU A C 1
ATOM 639 O O . LEU A 1 87 ? 94.097 94.730 -9.174 1.00 31.35 87 LEU A O 1
ATOM 644 N N . LYS A 1 88 ? 93.740 92.511 -9.220 1.00 31.15 88 LYS A N 1
ATOM 645 C CA . LYS A 1 88 ? 95.145 92.242 -8.914 1.00 32.11 88 LYS A CA 1
ATOM 646 C C . LYS A 1 88 ? 96.057 92.736 -10.025 1.00 34.13 88 LYS A C 1
ATOM 647 O O . LYS A 1 88 ? 97.138 93.273 -9.755 1.00 34.32 88 LYS A O 1
ATOM 653 N N . GLU A 1 89 ? 95.653 92.523 -11.278 1.00 33.68 89 GLU A N 1
ATOM 654 C CA . GLU A 1 89 ? 96.448 92.975 -12.413 1.00 36.66 89 GLU A CA 1
ATOM 655 C C . GLU A 1 89 ? 96.584 94.489 -12.415 1.00 38.72 89 GLU A C 1
ATOM 656 O O . GLU A 1 89 ? 97.670 95.022 -12.669 1.00 39.39 89 GLU A O 1
ATOM 662 N N . SER A 1 90 ? 95.489 95.202 -12.139 1.00 37.01 90 SER A N 1
ATOM 663 C CA . SER A 1 90 ? 95.551 96.656 -12.168 1.00 37.54 90 SER A CA 1
ATOM 664 C C . SER A 1 90 ? 96.509 97.181 -11.105 1.00 41.98 90 SER A C 1
ATOM 665 O O . SER A 1 90 ? 97.309 98.088 -11.368 1.00 45.40 90 SER A O 1
ATOM 668 N N . ILE A 1 91 ? 96.472 96.599 -9.906 1.00 34.10 91 ILE A N 1
ATOM 669 C CA . ILE A 1 91 ? 97.378 97.033 -8.851 1.00 34.11 91 ILE A CA 1
ATOM 670 C C . ILE A 1 91 ? 98.816 96.655 -9.186 1.00 42.93 91 ILE A C 1
ATOM 671 O O . ILE A 1 91 ? 99.754 97.414 -8.904 1.00 41.80 91 ILE A O 1
ATOM 676 N N . ALA A 1 92 ? 99.017 95.480 -9.786 1.00 38.01 92 ALA A N 1
ATOM 677 C CA . ALA A 1 92 ? 100.374 95.032 -10.077 1.00 42.71 92 ALA A CA 1
ATOM 678 C C . ALA A 1 92 ? 101.077 95.933 -11.091 1.00 50.42 92 ALA A C 1
ATOM 679 O O . ALA A 1 92 ? 102.313 95.979 -11.105 1.00 53.13 92 ALA A O 1
ATOM 681 N N . ARG A 1 93 ? 100.323 96.656 -11.926 1.00 44.98 93 ARG A N 1
ATOM 682 C CA . ARG A 1 93 ? 100.942 97.629 -12.823 1.00 50.05 93 ARG A CA 1
ATOM 683 C C . ARG A 1 93 ? 101.843 98.595 -12.067 1.00 54.93 93 ARG A C 1
ATOM 684 O O . ARG A 1 93 ? 102.793 99.141 -12.642 1.00 51.27 93 ARG A O 1
ATOM 692 N N . HIS A 1 94 ? 101.559 98.824 -10.785 1.00 49.81 94 HIS A N 1
ATOM 693 C CA . HIS A 1 94 ? 102.154 99.921 -10.036 1.00 48.35 94 HIS A CA 1
ATOM 694 C C . HIS A 1 94 ? 103.111 99.476 -8.944 1.00 51.00 94 HIS A C 1
ATOM 695 O O . HIS A 1 94 ? 103.678 100.330 -8.257 1.00 54.39 94 HIS A O 1
ATOM 702 N N . THR A 1 95 ? 103.317 98.175 -8.765 1.00 42.82 95 THR A N 1
ATOM 703 C CA . THR A 1 95 ? 104.202 97.712 -7.709 1.00 48.39 95 THR A CA 1
ATOM 704 C C . THR A 1 95 ? 104.597 96.274 -7.996 1.00 49.06 95 THR A C 1
ATOM 705 O O . THR A 1 95 ? 103.857 95.529 -8.643 1.00 54.51 95 THR A O 1
ATOM 709 N N . ASP A 1 96 ? 105.784 95.903 -7.523 1.00 53.07 96 ASP A N 1
ATOM 710 C CA . ASP A 1 96 ? 106.273 94.537 -7.632 1.00 54.95 96 ASP A CA 1
ATOM 711 C C . ASP A 1 96 ? 106.185 93.784 -6.312 1.00 57.07 96 ASP A C 1
ATOM 712 O O . ASP A 1 96 ? 106.550 92.606 -6.263 1.00 59.24 96 ASP A O 1
ATOM 717 N N . LYS A 1 97 ? 105.718 94.434 -5.245 1.00 56.98 97 LYS A N 1
ATOM 718 C CA . LYS A 1 97 ? 105.515 93.748 -3.983 1.00 54.23 97 LYS A CA 1
ATOM 719 C C . LYS A 1 97 ? 104.361 92.750 -4.116 1.00 49.85 97 LYS A C 1
ATOM 720 O O . LYS A 1 97 ? 103.543 92.842 -5.036 1.00 43.66 97 LYS A O 1
ATOM 726 N N . PRO A 1 98 ? 104.272 91.787 -3.209 1.00 45.86 98 PRO A N 1
ATOM 727 C CA . PRO A 1 98 ? 103.173 90.817 -3.279 1.00 45.50 98 PRO A CA 1
ATOM 728 C C . PRO A 1 98 ? 101.825 91.461 -2.957 1.00 40.51 98 PRO A C 1
ATOM 729 O O . PRO A 1 98 ? 101.725 92.392 -2.151 1.00 37.53 98 PRO A O 1
ATOM 733 N N . ILE A 1 99 ? 100.781 90.944 -3.609 1.00 39.18 99 ILE A N 1
ATOM 734 C CA . ILE A 1 99 ? 99.419 91.459 -3.480 1.00 34.95 99 ILE A CA 1
ATOM 735 C C . ILE A 1 99 ? 98.479 90.292 -3.182 1.00 36.46 99 ILE A C 1
ATOM 736 O O . ILE A 1 99 ? 98.389 89.348 -3.976 1.00 36.70 99 ILE A O 1
ATOM 741 N N . GLY A 1 100 ? 97.769 90.367 -2.059 1.00 32.97 100 GLY A N 1
ATOM 742 C CA . GLY A 1 100 ? 96.744 89.384 -1.704 1.00 27.57 100 GLY A CA 1
ATOM 743 C C . GLY A 1 100 ? 95.366 90.042 -1.700 1.00 33.02 100 GLY A C 1
ATOM 744 O O . GLY A 1 100 ? 95.229 91.198 -1.283 1.00 27.72 100 GLY A O 1
ATOM 745 N N . LEU A 1 101 ? 94.368 89.295 -2.169 1.00 27.69 101 LEU A N 1
ATOM 746 C CA . LEU A 1 101 ? 92.996 89.776 -2.271 1.00 27.61 101 LEU A CA 1
ATOM 747 C C . LEU A 1 101 ? 92.046 88.772 -1.633 1.00 29.62 101 LEU A C 1
ATOM 748 O O . LEU A 1 101 ? 92.200 87.564 -1.816 1.00 29.34 101 LEU A O 1
ATOM 753 N N . LEU A 1 102 ? 91.066 89.274 -0.886 1.00 28.63 102 LEU A N 1
ATOM 754 C CA . LEU A 1 102 ? 90.011 88.420 -0.348 1.00 22.87 102 LEU A CA 1
ATOM 755 C C . LEU A 1 102 ? 88.735 89.249 -0.311 1.00 26.29 102 LEU A C 1
ATOM 756 O O . LEU A 1 102 ? 88.759 90.461 -0.538 1.00 24.04 102 LEU A O 1
ATOM 761 N N . ASN A 1 103 ? 87.611 88.601 -0.036 1.00 23.45 103 ASN A N 1
ATOM 762 C CA . ASN A 1 103 ? 86.392 89.390 -0.013 1.00 24.25 103 ASN A CA 1
ATOM 763 C C . ASN A 1 103 ? 86.150 89.940 1.396 1.00 25.06 103 ASN A C 1
ATOM 764 O O . ASN A 1 103 ? 86.817 89.562 2.362 1.00 23.63 103 ASN A O 1
ATOM 769 N N . ASP A 1 104 ? 85.210 90.891 1.497 1.00 24.61 104 ASP A N 1
ATOM 770 C CA . ASP A 1 104 ? 85.114 91.689 2.715 1.00 26.05 104 ASP A CA 1
ATOM 771 C C . ASP A 1 104 ? 84.619 90.869 3.904 1.00 28.84 104 ASP A C 1
ATOM 772 O O . ASP A 1 104 ? 85.003 91.152 5.043 1.00 23.10 104 ASP A O 1
ATOM 777 N N . VAL A 1 105 ? 83.781 89.851 3.677 1.00 23.63 105 VAL A N 1
ATOM 778 C CA . VAL A 1 105 ? 83.351 89.031 4.806 1.00 25.11 105 VAL A CA 1
ATOM 779 C C . VAL A 1 105 ? 84.476 88.095 5.250 1.00 25.90 105 VAL A C 1
ATOM 780 O O . VAL A 1 105 ? 84.648 87.833 6.449 1.00 24.65 105 VAL A O 1
ATOM 784 N N . GLN A 1 106 ? 85.248 87.564 4.300 1.00 22.37 106 GLN A N 1
ATOM 785 C CA . GLN A 1 106 ? 86.431 86.788 4.679 1.00 24.80 106 GLN A CA 1
ATOM 786 C C . GLN A 1 106 ? 87.415 87.643 5.466 1.00 24.05 106 GLN A C 1
ATOM 787 O O . GLN A 1 106 ? 88.023 87.175 6.436 1.00 25.12 106 GLN A O 1
ATOM 793 N N . ALA A 1 107 ? 87.595 88.902 5.060 1.00 27.73 107 ALA A N 1
ATOM 794 C CA . ALA A 1 107 ? 88.492 89.776 5.808 1.00 22.34 107 ALA A CA 1
ATOM 795 C C . ALA A 1 107 ? 87.963 90.025 7.216 1.00 24.35 107 ALA A C 1
ATOM 796 O O . ALA A 1 107 ? 88.730 90.003 8.183 1.00 29.35 107 ALA A O 1
ATOM 798 N N . ALA A 1 108 ? 86.651 90.264 7.356 1.00 25.44 108 ALA A N 1
ATOM 799 C CA . ALA A 1 108 ? 86.080 90.436 8.689 1.00 25.67 108 ALA A CA 1
ATOM 800 C C . ALA A 1 108 ? 86.242 89.176 9.531 1.00 23.86 108 ALA A C 1
ATOM 801 O O . ALA A 1 108 ? 86.502 89.261 10.738 1.00 26.47 108 ALA A O 1
ATOM 803 N N . ALA A 1 109 ? 86.092 87.993 8.918 1.00 22.97 109 ALA A N 1
ATOM 804 C CA . ALA A 1 109 ? 86.352 86.749 9.641 1.00 24.45 109 ALA A CA 1
ATOM 805 C C . ALA A 1 109 ? 87.762 86.744 10.219 1.00 26.16 109 ALA A C 1
ATOM 806 O O . ALA A 1 109 ? 87.966 86.404 11.390 1.00 26.06 109 ALA A O 1
ATOM 808 N N . CYS A 1 110 ? 88.750 87.128 9.404 1.00 25.96 110 CYS A N 1
ATOM 809 C CA . CYS A 1 110 ? 90.137 87.117 9.871 1.00 25.46 110 CYS A CA 1
ATOM 810 C C . CYS A 1 110 ? 90.355 88.142 10.973 1.00 26.17 110 CYS A C 1
ATOM 811 O O . CYS A 1 110 ? 91.103 87.886 11.920 1.00 27.52 110 CYS A O 1
ATOM 814 N N . ALA A 1 111 ? 89.695 89.305 10.881 1.00 31.00 111 ALA A N 1
ATOM 815 C CA . ALA A 1 111 ? 89.825 90.300 11.941 1.00 28.98 111 ALA A CA 1
ATOM 816 C C . ALA A 1 111 ? 89.356 89.737 13.275 1.00 33.64 111 ALA A C 1
ATOM 817 O O . ALA A 1 111 ? 89.941 90.028 14.324 1.00 31.16 111 ALA A O 1
ATOM 819 N N . GLU A 1 112 ? 88.296 88.930 13.260 1.00 26.54 112 GLU A N 1
ATOM 820 C CA . GLU A 1 112 ? 87.821 88.368 14.514 1.00 25.80 112 GLU A CA 1
ATOM 821 C C . GLU A 1 112 ? 88.678 87.179 14.935 1.00 29.40 112 GLU A C 1
ATOM 822 O O . GLU A 1 112 ? 88.873 86.949 16.129 1.00 29.74 112 GLU A O 1
ATOM 828 N N . TYR A 1 113 ? 89.228 86.444 13.973 1.00 25.19 113 TYR A N 1
ATOM 829 C CA . TYR A 1 113 ? 90.020 85.262 14.318 1.00 25.12 113 TYR A CA 1
ATOM 830 C C . TYR A 1 113 ? 91.407 85.620 14.864 1.00 31.27 113 TYR A C 1
ATOM 831 O O . TYR A 1 113 ? 91.976 84.869 15.675 1.00 29.60 113 TYR A O 1
ATOM 840 N N . LYS A 1 114 ? 91.985 86.731 14.412 1.00 27.53 114 LYS A N 1
ATOM 841 C CA . LYS A 1 114 ? 93.370 87.029 14.773 1.00 33.00 114 LYS A CA 1
ATOM 842 C C . LYS A 1 114 ? 93.549 87.124 16.282 1.00 34.90 114 LYS A C 1
ATOM 843 O O . LYS A 1 114 ? 94.631 86.819 16.794 1.00 42.29 114 LYS A O 1
ATOM 849 N N . ASP A 1 115 ? 92.501 87.497 17.012 1.00 33.99 115 ASP A N 1
ATOM 850 C CA . ASP A 1 115 ? 92.549 87.617 18.468 1.00 41.09 115 ASP A CA 1
ATOM 851 C C . ASP A 1 115 ? 92.287 86.306 19.208 1.00 42.52 115 ASP A C 1
ATOM 852 O O . ASP A 1 115 ? 92.315 86.299 20.445 1.00 41.39 115 ASP A O 1
ATOM 857 N N . GLU A 1 116 ? 92.001 85.218 18.500 1.00 33.10 116 GLU A N 1
ATOM 858 C CA . GLU A 1 116 ? 91.691 83.953 19.147 1.00 36.13 116 GLU A CA 1
ATOM 859 C C . GLU A 1 116 ? 92.960 83.229 19.596 1.00 39.07 116 GLU A C 1
ATOM 860 O O . GLU A 1 116 ? 94.060 83.445 19.078 1.00 37.61 116 GLU A O 1
ATOM 866 N N . ASP A 1 117 ? 92.780 82.331 20.558 1.00 38.92 117 ASP A N 1
ATOM 867 C CA . ASP A 1 117 ? 93.817 81.376 20.942 1.00 41.88 117 ASP A CA 1
ATOM 868 C C . ASP A 1 117 ? 93.849 80.278 19.880 1.00 36.44 117 ASP A C 1
ATOM 869 O O . ASP A 1 117 ? 92.985 79.389 19.853 1.00 36.49 117 ASP A O 1
ATOM 874 N N . LYS A 1 118 ? 94.843 80.350 18.990 1.00 36.35 118 LYS A N 1
ATOM 875 C CA . LYS A 1 118 ? 94.900 79.456 17.840 1.00 37.37 118 LYS A CA 1
ATOM 876 C C . LYS A 1 118 ? 95.161 78.011 18.235 1.00 42.89 118 LYS A C 1
ATOM 877 O O . LYS A 1 118 ? 94.941 77.109 17.420 1.00 41.30 118 LYS A O 1
ATOM 883 N N . ASN A 1 119 ? 95.640 77.768 19.451 1.00 44.03 119 ASN A N 1
ATOM 884 C CA . ASN A 1 119 ? 95.744 76.393 19.919 1.00 50.63 119 ASN A CA 1
ATOM 885 C C . ASN A 1 119 ? 94.385 75.860 20.342 1.00 44.34 119 ASN A C 1
ATOM 886 O O . ASN A 1 119 ? 94.096 74.673 20.145 1.00 49.28 119 ASN A O 1
ATOM 891 N N . ALA A 1 120 ? 93.524 76.726 20.871 1.00 39.70 120 ALA A N 1
ATOM 892 C CA . ALA A 1 120 ? 92.207 76.304 21.327 1.00 42.92 120 ALA A CA 1
ATOM 893 C C . ALA A 1 120 ? 91.164 76.302 20.212 1.00 39.96 120 ALA A C 1
ATOM 894 O O . ALA A 1 120 ? 90.230 75.484 20.245 1.00 36.06 120 ALA A O 1
ATOM 896 N N . VAL A 1 121 ? 91.309 77.188 19.226 1.00 30.98 121 VAL A N 1
ATOM 897 C CA . VAL A 1 121 ? 90.302 77.407 18.192 1.00 34.62 121 VAL A CA 1
ATOM 898 C C . VAL A 1 121 ? 90.993 77.346 16.831 1.00 26.67 121 VAL A C 1
ATOM 899 O O . VAL A 1 121 ? 91.671 78.296 16.428 1.00 27.47 121 VAL A O 1
ATOM 903 N N A GLN A 1 122 ? 90.808 76.246 16.110 0.57 25.44 122 GLN A N 1
ATOM 904 N N B GLN A 1 122 ? 90.811 76.228 16.136 0.43 25.46 122 GLN A N 1
ATOM 905 C CA A GLN A 1 122 ? 91.331 76.158 14.755 0.57 25.57 122 GLN A CA 1
ATOM 906 C CA B GLN A 1 122 ? 91.325 75.997 14.795 0.43 25.71 122 GLN A CA 1
ATOM 907 C C A GLN A 1 122 ? 90.254 76.180 13.682 0.57 25.19 122 GLN A C 1
ATOM 908 C C B GLN A 1 122 ? 90.266 76.168 13.714 0.43 25.16 122 GLN A C 1
ATOM 909 O O A GLN A 1 122 ? 90.571 76.502 12.531 0.57 23.55 122 GLN A O 1
ATOM 910 O O B GLN A 1 122 ? 90.602 76.582 12.597 0.43 23.51 122 GLN A O 1
ATOM 921 N N . ASN A 1 123 ? 89.004 75.847 14.026 1.00 21.18 123 ASN A N 1
ATOM 922 C CA . ASN A 1 123 ? 87.888 75.829 13.073 1.00 19.80 123 ASN A CA 1
ATOM 923 C C . ASN A 1 123 ? 86.890 76.897 13.504 1.00 22.01 123 ASN A C 1
ATOM 924 O O . ASN A 1 123 ? 86.255 76.768 14.553 1.00 23.24 123 ASN A O 1
ATOM 929 N N . PHE A 1 124 ? 86.754 77.939 12.696 1.00 20.85 124 PHE A N 1
ATOM 930 C CA . PHE A 1 124 ? 86.143 79.190 13.141 1.00 21.90 124 PHE A CA 1
ATOM 931 C C . PHE A 1 124 ? 85.349 79.759 11.986 1.00 21.79 124 PHE A C 1
ATOM 932 O O . PHE A 1 124 ? 85.851 79.781 10.857 1.00 22.06 124 PHE A O 1
ATOM 940 N N . VAL A 1 125 ? 84.117 80.219 12.251 1.00 20.45 125 VAL A N 1
ATOM 941 C CA . VAL A 1 125 ? 83.279 80.773 11.194 1.00 18.32 125 VAL A CA 1
ATOM 942 C C . VAL A 1 125 ? 82.760 82.135 11.634 1.00 21.60 125 VAL A C 1
ATOM 943 O O . VAL A 1 125 ? 82.257 82.280 12.751 1.00 23.47 125 VAL A O 1
ATOM 947 N N . PHE A 1 126 ? 82.889 83.121 10.755 1.00 19.02 126 PHE A N 1
ATOM 948 C CA . PHE A 1 126 ? 82.236 84.415 10.909 1.00 20.80 126 PHE A CA 1
ATOM 949 C C . PHE A 1 126 ? 80.984 84.463 10.042 1.00 19.12 126 PHE A C 1
ATOM 950 O O . PHE A 1 126 ? 81.044 84.156 8.847 1.00 21.37 126 PHE A O 1
ATOM 958 N N . ILE A 1 127 ? 79.856 84.837 10.640 1.00 19.44 127 ILE A N 1
ATOM 959 C CA . ILE A 1 127 ? 78.608 85.023 9.915 1.00 19.13 127 ILE A CA 1
ATOM 960 C C . ILE A 1 127 ? 78.177 86.476 10.080 1.00 23.13 127 ILE A C 1
ATOM 961 O O . ILE A 1 127 ? 78.077 86.968 11.208 1.00 23.88 127 ILE A O 1
ATOM 966 N N . THR A 1 128 ? 77.912 87.159 8.971 1.00 21.38 128 THR A N 1
ATOM 967 C CA . THR A 1 128 ? 77.340 88.501 9.043 1.00 20.17 128 THR A CA 1
ATOM 968 C C . THR A 1 128 ? 75.890 88.431 8.586 1.00 24.31 128 THR A C 1
ATOM 969 O O . THR A 1 128 ? 75.593 87.888 7.516 1.00 24.57 128 THR A O 1
ATOM 973 N N . VAL A 1 129 ? 74.991 88.935 9.423 1.00 25.30 129 VAL A N 1
ATOM 974 C CA . VAL A 1 129 ? 73.572 89.017 9.104 1.00 24.49 129 VAL A CA 1
ATOM 975 C C . VAL A 1 129 ? 73.240 90.502 9.030 1.00 25.16 129 VAL A C 1
ATOM 976 O O . VAL A 1 129 ? 73.169 91.197 10.050 1.00 24.20 129 VAL A O 1
ATOM 980 N N . SER A 1 130 ? 73.089 90.991 7.809 1.00 26.00 130 SER A N 1
ATOM 981 C CA . SER A 1 130 ? 72.916 92.407 7.529 1.00 33.60 130 SER A CA 1
ATOM 982 C C . SER A 1 130 ? 71.785 92.510 6.521 1.00 30.46 130 SER A C 1
ATOM 983 O O . SER A 1 130 ? 70.759 91.839 6.677 1.00 32.52 130 SER A O 1
ATOM 986 N N . THR A 1 131 ? 71.984 93.282 5.451 1.00 29.88 131 THR A N 1
ATOM 987 C CA . THR A 1 131 ? 71.037 93.246 4.337 1.00 36.97 131 THR A CA 1
ATOM 988 C C . THR A 1 131 ? 70.962 91.852 3.732 1.00 30.87 131 THR A C 1
ATOM 989 O O . THR A 1 131 ? 69.874 91.380 3.368 1.00 29.91 131 THR A O 1
ATOM 993 N N . GLY A 1 132 ? 72.109 91.186 3.606 1.00 26.20 132 GLY A N 1
ATOM 994 C CA . GLY A 1 132 ? 72.160 89.789 3.216 1.00 28.04 132 GLY A CA 1
ATOM 995 C C . GLY A 1 132 ? 72.774 88.944 4.316 1.00 29.55 132 GLY A C 1
ATOM 996 O O . GLY A 1 132 ? 72.903 89.412 5.451 1.00 27.15 132 GLY A O 1
ATOM 997 N N . VAL A 1 133 ? 73.150 87.706 4.009 1.00 22.82 133 VAL A N 1
ATOM 998 C CA . VAL A 1 133 ? 73.876 86.849 4.943 1.00 23.03 133 VAL A CA 1
ATOM 999 C C . VAL A 1 133 ? 75.169 86.441 4.250 1.00 23.39 133 VAL A C 1
ATOM 1000 O O . VAL A 1 133 ? 75.132 85.901 3.136 1.00 25.70 133 VAL A O 1
ATOM 1004 N N . GLY A 1 134 ? 76.309 86.718 4.886 1.00 26.55 134 GLY A N 1
ATOM 1005 C CA . GLY A 1 134 ? 77.595 86.348 4.327 1.00 23.31 134 GLY A CA 1
ATOM 1006 C C . GLY A 1 134 ? 78.409 85.560 5.334 1.00 25.50 134 GLY A C 1
ATOM 1007 O O . GLY A 1 134 ? 78.133 85.581 6.529 1.00 21.72 134 GLY A O 1
ATOM 1008 N N . GLY A 1 135 ? 79.448 84.867 4.853 1.00 22.14 135 GLY A N 1
ATOM 1009 C CA . GLY A 1 135 ? 80.292 84.152 5.799 1.00 18.43 135 GLY A CA 1
ATOM 1010 C C . GLY A 1 135 ? 81.744 84.087 5.374 1.00 18.63 135 GLY A C 1
ATOM 1011 O O . GLY A 1 135 ? 82.096 84.335 4.217 1.00 21.96 135 GLY A O 1
ATOM 1012 N N . GLY A 1 136 ? 82.584 83.760 6.347 1.00 20.91 136 GLY A N 1
ATOM 1013 C CA . GLY A 1 136 ? 83.981 83.460 6.091 1.00 17.40 136 GLY A CA 1
ATOM 1014 C C . GLY A 1 136 ? 84.352 82.250 6.935 1.00 20.72 136 GLY A C 1
ATOM 1015 O O . GLY A 1 136 ? 84.032 82.220 8.127 1.00 19.95 136 GLY A O 1
ATOM 1016 N N . ILE A 1 137 ? 85.041 81.264 6.363 1.00 22.04 137 ILE A N 1
ATOM 1017 C CA . ILE A 1 137 ? 85.277 79.994 7.044 1.00 17.67 137 ILE A CA 1
ATOM 1018 C C . ILE A 1 137 ? 86.781 79.790 7.184 1.00 19.23 137 ILE A C 1
ATOM 1019 O O . ILE A 1 137 ? 87.522 79.879 6.197 1.00 19.59 137 ILE A O 1
ATOM 1024 N N . ILE A 1 138 ? 87.221 79.548 8.412 1.00 21.21 138 ILE A N 1
ATOM 1025 C CA . ILE A 1 138 ? 88.613 79.253 8.730 1.00 20.20 138 ILE A CA 1
ATOM 1026 C C . ILE A 1 138 ? 88.647 77.833 9.299 1.00 18.92 138 ILE A C 1
ATOM 1027 O O . ILE A 1 138 ? 87.952 77.546 10.279 1.00 24.04 138 ILE A O 1
ATOM 1032 N N . LEU A 1 139 ? 89.430 76.940 8.664 1.00 22.53 139 LEU A N 1
ATOM 1033 C CA . LEU A 1 139 ? 89.622 75.563 9.121 1.00 21.14 139 LEU A CA 1
ATOM 1034 C C . LEU A 1 139 ? 91.114 75.277 9.308 1.00 27.90 139 LEU A C 1
ATOM 1035 O O . LEU A 1 139 ? 91.938 75.687 8.486 1.00 23.95 139 LEU A O 1
ATOM 1040 N N . GLU A 1 140 ? 91.458 74.561 10.378 1.00 24.45 140 GLU A N 1
ATOM 1041 C CA . GLU A 1 140 ? 92.869 74.345 10.737 1.00 22.70 140 GLU A CA 1
ATOM 1042 C C . GLU A 1 140 ? 93.673 75.642 10.653 1.00 29.17 140 GLU A C 1
ATOM 1043 O O . GLU A 1 140 ? 94.780 75.686 10.110 1.00 29.92 140 GLU A O 1
ATOM 1049 N N . ARG A 1 141 ? 93.089 76.721 11.169 1.00 28.08 141 ARG A N 1
ATOM 1050 C CA . ARG A 1 141 ? 93.729 78.026 11.310 1.00 24.60 141 ARG A CA 1
ATOM 1051 C C . ARG A 1 141 ? 93.899 78.772 9.998 1.00 30.58 141 ARG A C 1
ATOM 1052 O O . ARG A 1 141 ? 94.513 79.855 10.002 1.00 28.65 141 ARG A O 1
ATOM 1060 N N . ARG A 1 142 ? 93.393 78.254 8.880 1.00 25.02 142 ARG A N 1
ATOM 1061 C CA . ARG A 1 142 ? 93.599 78.880 7.578 1.00 25.06 142 ARG A CA 1
ATOM 1062 C C . ARG A 1 142 ? 92.263 79.194 6.916 1.00 23.88 142 ARG A C 1
ATOM 1063 O O . ARG A 1 142 ? 91.350 78.364 6.923 1.00 23.07 142 ARG A O 1
ATOM 1071 N N . LEU A 1 143 ? 92.158 80.404 6.357 1.00 23.59 143 LEU A N 1
ATOM 1072 C CA . LEU A 1 143 ? 90.925 80.828 5.685 1.00 25.19 143 LEU A CA 1
ATOM 1073 C C . LEU A 1 143 ? 90.716 79.993 4.433 1.00 23.92 143 LEU A C 1
ATOM 1074 O O . LEU A 1 143 ? 91.670 79.721 3.704 1.00 23.65 143 LEU A O 1
ATOM 1079 N N . LEU A 1 144 ? 89.466 79.601 4.165 1.00 18.97 144 LEU A N 1
ATOM 1080 C CA . LEU A 1 144 ? 89.146 78.906 2.922 1.00 25.93 144 LEU A CA 1
ATOM 1081 C C . LEU A 1 144 ? 88.945 79.917 1.801 1.00 26.98 144 LEU A C 1
ATOM 1082 O O . LEU A 1 144 ? 88.070 80.777 1.902 1.00 21.66 144 LEU A O 1
ATOM 1087 N N . THR A 1 145 ? 89.711 79.778 0.712 1.00 22.72 145 THR A N 1
ATOM 1088 C CA . THR A 1 145 ? 89.551 80.670 -0.437 1.00 24.77 145 THR A CA 1
ATOM 1089 C C . THR A 1 145 ? 89.673 79.971 -1.778 1.00 28.93 145 THR A C 1
ATOM 1090 O O . THR A 1 145 ? 89.432 80.621 -2.802 1.00 28.54 145 THR A O 1
ATOM 1094 N N . GLU A 1 146 ? 90.104 78.670 -1.824 1.00 23.43 146 GLU A N 1
ATOM 1095 C CA . GLU A 1 146 ? 90.441 78.064 -3.104 1.00 27.38 146 GLU A CA 1
ATOM 1096 C C . GLU A 1 146 ? 89.320 77.159 -3.598 1.00 27.90 146 GLU A C 1
ATOM 1097 O O . GLU A 1 146 ? 88.577 76.589 -2.797 1.00 30.29 146 GLU A O 1
ATOM 1103 N N . PRO A 1 147 ? 89.199 76.984 -4.920 1.00 27.77 147 PRO A N 1
ATOM 1104 C CA . PRO A 1 147 ? 90.057 77.638 -5.918 1.00 27.47 147 PRO A CA 1
ATOM 1105 C C . PRO A 1 147 ? 89.519 78.971 -6.432 1.00 30.32 147 PRO A C 1
ATOM 1106 O O . PRO A 1 147 ? 90.297 79.766 -6.973 1.00 26.25 147 PRO A O 1
ATOM 1110 N N . ASN A 1 148 ? 88.210 79.213 -6.284 1.00 24.77 148 ASN A N 1
ATOM 1111 C CA . ASN A 1 148 ? 87.565 80.326 -6.979 1.00 27.44 148 ASN A CA 1
ATOM 1112 C C . ASN A 1 148 ? 86.990 81.382 -6.033 1.00 26.13 148 ASN A C 1
ATOM 1113 O O . ASN A 1 148 ? 86.163 82.200 -6.455 1.00 28.87 148 ASN A O 1
ATOM 1118 N N . GLY A 1 149 ? 87.378 81.372 -4.762 1.00 23.67 149 GLY A N 1
ATOM 1119 C CA . GLY A 1 149 ? 86.957 82.426 -3.843 1.00 25.09 149 GLY A CA 1
ATOM 1120 C C . GLY A 1 149 ? 85.517 82.360 -3.364 1.00 26.49 149 GLY A C 1
ATOM 1121 O O . GLY A 1 149 ? 85.048 83.313 -2.729 1.00 23.54 149 GLY A O 1
ATOM 1122 N N . VAL A 1 150 ? 84.810 81.260 -3.624 1.00 21.80 150 VAL A N 1
ATOM 1123 C CA . VAL A 1 150 ? 83.394 81.165 -3.253 1.00 25.81 150 VAL A CA 1
ATOM 1124 C C . VAL A 1 150 ? 83.195 80.650 -1.828 1.00 27.03 150 VAL A C 1
ATOM 1125 O O . VAL A 1 150 ? 82.169 80.951 -1.203 1.00 23.88 150 VAL A O 1
ATOM 1129 N N . ALA A 1 151 ? 84.144 79.876 -1.301 1.00 19.06 151 ALA A N 1
ATOM 1130 C CA . ALA A 1 151 ? 83.984 79.278 0.022 1.00 23.68 151 ALA A CA 1
ATOM 1131 C C . ALA A 1 151 ? 83.567 80.314 1.048 1.00 19.66 151 ALA A C 1
ATOM 1132 O O . ALA A 1 151 ? 84.154 81.404 1.128 1.00 21.17 151 ALA A O 1
ATOM 1134 N N . GLY A 1 152 ? 82.565 79.954 1.849 1.00 19.47 152 GLY A N 1
ATOM 1135 C CA . GLY A 1 152 ? 82.015 80.859 2.832 1.00 24.91 152 GLY A CA 1
ATOM 1136 C C . GLY A 1 152 ? 80.687 81.483 2.460 1.00 22.59 152 GLY A C 1
ATOM 1137 O O . GLY A 1 152 ? 80.130 82.222 3.276 1.00 23.93 152 GLY A O 1
ATOM 1138 N N . HIS A 1 153 ? 80.149 81.191 1.274 1.00 20.88 153 HIS A N 1
ATOM 1139 C CA . HIS A 1 153 ? 78.843 81.720 0.878 1.00 24.98 153 HIS A CA 1
ATOM 1140 C C . HIS A 1 153 ? 77.686 80.921 1.498 1.00 22.79 153 HIS A C 1
ATOM 1141 O O . HIS A 1 153 ? 76.745 80.480 0.835 1.00 21.68 153 HIS A O 1
ATOM 1148 N N . ILE A 1 154 ? 77.732 80.829 2.830 1.00 19.94 154 ILE A N 1
ATOM 1149 C CA . ILE A 1 154 ? 76.777 80.009 3.579 1.00 21.17 154 ILE A CA 1
ATOM 1150 C C . ILE A 1 154 ? 75.408 80.660 3.721 1.00 23.78 154 ILE A C 1
ATOM 1151 O O . ILE A 1 154 ? 74.473 80.002 4.195 1.00 24.44 154 ILE A O 1
ATOM 1156 N N . GLY A 1 155 ? 75.263 81.931 3.337 1.00 19.58 155 GLY A N 1
ATOM 1157 C CA . GLY A 1 155 ? 73.930 82.500 3.190 1.00 21.82 155 GLY A CA 1
ATOM 1158 C C . GLY A 1 155 ? 73.132 81.814 2.103 1.00 25.62 155 GLY A C 1
ATOM 1159 O O . GLY A 1 155 ? 71.901 81.922 2.071 1.00 23.07 155 GLY A O 1
ATOM 1160 N N . HIS A 1 156 ? 73.805 81.084 1.215 1.00 20.83 156 HIS A N 1
ATOM 1161 C CA . HIS A 1 156 ? 73.130 80.414 0.113 1.00 25.07 156 HIS A CA 1
ATOM 1162 C C . HIS A 1 156 ? 73.067 78.914 0.304 1.00 23.93 156 HIS A C 1
ATOM 1163 O O . HIS A 1 156 ? 72.835 78.181 -0.663 1.00 23.57 156 HIS A O 1
ATOM 1170 N N . THR A 1 157 ? 73.248 78.451 1.537 1.00 20.78 157 THR A N 1
ATOM 1171 C CA . THR A 1 157 ? 72.892 77.084 1.877 1.00 21.56 157 THR A CA 1
ATOM 1172 C C . THR A 1 157 ? 71.406 77.013 2.243 1.00 24.30 157 THR A C 1
ATOM 1173 O O . THR A 1 157 ? 70.761 78.020 2.529 1.00 23.44 157 THR A O 1
ATOM 1177 N N . LEU A 1 158 ? 70.867 75.798 2.220 1.00 22.52 158 LEU A N 1
ATOM 1178 C CA . LEU A 1 158 ? 69.430 75.631 2.344 1.00 24.14 158 LEU A CA 1
ATOM 1179 C C . LEU A 1 158 ? 68.971 75.864 3.775 1.00 26.80 158 LEU A C 1
ATOM 1180 O O . LEU A 1 158 ? 69.514 75.281 4.717 1.00 25.61 158 LEU A O 1
ATOM 1185 N N . ALA A 1 159 ? 67.941 76.698 3.930 1.00 24.24 159 ALA A N 1
ATOM 1186 C CA . ALA A 1 159 ? 67.231 76.853 5.194 1.00 25.63 159 ALA A CA 1
ATOM 1187 C C . ALA A 1 159 ? 65.871 76.165 5.211 1.00 27.87 159 ALA A C 1
ATOM 1188 O O . ALA A 1 159 ? 65.444 75.702 6.266 1.00 26.99 159 ALA A O 1
ATOM 1190 N N . ASP A 1 160 ? 65.193 76.078 4.071 1.00 26.93 160 ASP A N 1
ATOM 1191 C CA . ASP A 1 160 ? 63.834 75.538 4.010 1.00 31.11 160 ASP A CA 1
ATOM 1192 C C . ASP A 1 160 ? 63.479 75.280 2.553 1.00 27.65 160 ASP A C 1
ATOM 1193 O O . ASP A 1 160 ? 63.319 76.235 1.786 1.00 30.41 160 ASP A O 1
ATOM 1198 N N . PRO A 1 161 ? 63.341 74.021 2.131 1.00 26.55 161 PRO A N 1
ATOM 1199 C CA . PRO A 1 161 ? 63.036 73.748 0.714 1.00 33.75 161 PRO A CA 1
ATOM 1200 C C . PRO A 1 161 ? 61.659 74.237 0.280 1.00 40.24 161 PRO A C 1
ATOM 1201 O O . PRO A 1 161 ? 61.359 74.209 -0.923 1.00 39.43 161 PRO A O 1
ATOM 1205 N N . ASN A 1 162 ? 60.827 74.697 1.213 1.00 34.01 162 ASN A N 1
ATOM 1206 C CA . ASN A 1 162 ? 59.550 75.330 0.904 1.00 38.13 162 ASN A CA 1
ATOM 1207 C C . ASN A 1 162 ? 59.575 76.818 1.205 1.00 42.21 162 ASN A C 1
ATOM 1208 O O . ASN A 1 162 ? 58.520 77.445 1.304 1.00 45.10 162 ASN A O 1
ATOM 1213 N N . GLY A 1 163 ? 60.758 77.395 1.379 1.00 35.41 163 GLY A N 1
ATOM 1214 C CA . GLY A 1 163 ? 60.850 78.803 1.665 1.00 35.28 163 GLY A CA 1
ATOM 1215 C C . GLY A 1 163 ? 60.876 79.624 0.391 1.00 32.15 163 GLY A C 1
ATOM 1216 O O . GLY A 1 163 ? 60.769 79.096 -0.725 1.00 36.95 163 GLY A O 1
ATOM 1217 N N . PRO A 1 164 ? 61.039 80.934 0.537 1.00 32.64 164 PRO A N 1
ATOM 1218 C CA . PRO A 1 164 ? 61.035 81.822 -0.631 1.00 34.75 164 PRO A CA 1
ATOM 1219 C C . PRO A 1 164 ? 62.233 81.598 -1.544 1.00 40.35 164 PRO A C 1
ATOM 1220 O O . PRO A 1 164 ? 63.253 81.008 -1.167 1.00 32.61 164 PRO A O 1
ATOM 1224 N N . VAL A 1 165 ? 62.096 82.103 -2.770 1.00 32.15 165 VAL A N 1
ATOM 1225 C CA . VAL A 1 165 ? 63.183 82.066 -3.739 1.00 37.62 165 VAL A CA 1
ATOM 1226 C C . VAL A 1 165 ? 64.202 83.130 -3.362 1.00 37.95 165 VAL A C 1
ATOM 1227 O O . VAL A 1 165 ? 63.848 84.282 -3.085 1.00 35.75 165 VAL A O 1
ATOM 1231 N N . CYS A 1 166 ? 65.469 82.740 -3.325 1.00 33.04 166 CYS A N 1
ATOM 1232 C CA . CYS A 1 166 ? 66.506 83.680 -2.957 1.00 29.17 166 CYS A CA 1
ATOM 1233 C C . CYS A 1 166 ? 66.796 84.616 -4.122 1.00 31.06 166 CYS A C 1
ATOM 1234 O O . CYS A 1 166 ? 66.452 84.333 -5.273 1.00 32.77 166 CYS A O 1
ATOM 1237 N N . GLY A 1 167 ? 67.443 85.738 -3.805 1.00 32.03 167 GLY A N 1
ATOM 1238 C CA . GLY A 1 167 ? 67.929 86.629 -4.844 1.00 37.06 167 GLY A CA 1
ATOM 1239 C C . GLY A 1 167 ? 68.840 85.943 -5.843 1.00 38.52 167 GLY A C 1
ATOM 1240 O O . GLY A 1 167 ? 68.908 86.347 -7.004 1.00 34.92 167 GLY A O 1
ATOM 1241 N N . CYS A 1 168 ? 69.562 84.903 -5.411 1.00 36.11 168 CYS A N 1
ATOM 1242 C CA . CYS A 1 168 ? 70.462 84.214 -6.329 1.00 31.31 168 CYS A CA 1
ATOM 1243 C C . CYS A 1 168 ? 69.715 83.297 -7.293 1.00 37.33 168 CYS A C 1
ATOM 1244 O O . CYS A 1 168 ? 70.296 82.868 -8.299 1.00 34.07 168 CYS A O 1
ATOM 1247 N N . GLY A 1 169 ? 68.454 82.972 -7.003 1.00 32.28 169 GLY A N 1
ATOM 1248 C CA . GLY A 1 169 ? 67.661 82.077 -7.823 1.00 28.59 169 GLY A CA 1
ATOM 1249 C C . GLY A 1 169 ? 67.424 80.710 -7.213 1.00 31.89 169 GLY A C 1
ATOM 1250 O O . GLY A 1 169 ? 66.603 79.948 -7.741 1.00 31.69 169 GLY A O 1
ATOM 1251 N N . ARG A 1 170 ? 68.124 80.367 -6.132 1.00 30.44 170 ARG A N 1
ATOM 1252 C CA . ARG A 1 170 ? 67.908 79.093 -5.464 1.00 29.55 170 ARG A CA 1
ATOM 1253 C C . ARG A 1 170 ? 66.720 79.192 -4.520 1.00 27.13 170 ARG A C 1
ATOM 1254 O O . ARG A 1 170 ? 66.510 80.220 -3.875 1.00 31.74 170 ARG A O 1
ATOM 1262 N N . VAL A 1 171 ? 65.960 78.107 -4.419 1.00 21.76 171 VAL A N 1
ATOM 1263 C CA . VAL A 1 171 ? 64.803 78.080 -3.525 1.00 30.18 171 VAL A CA 1
ATOM 1264 C C . VAL A 1 171 ? 65.259 77.814 -2.092 1.00 29.82 171 VAL A C 1
ATOM 1265 O O . VAL A 1 171 ? 65.896 76.793 -1.808 1.00 31.35 171 VAL A O 1
ATOM 1269 N N . GLY A 1 172 ? 64.917 78.722 -1.186 1.00 24.89 172 GLY A N 1
ATOM 1270 C CA . GLY A 1 172 ? 64.980 78.446 0.235 1.00 31.70 172 GLY A CA 1
ATOM 1271 C C . GLY A 1 172 ? 66.296 78.700 0.939 1.00 28.92 172 GLY A C 1
ATOM 1272 O O . GLY A 1 172 ? 66.498 78.138 2.021 1.00 27.16 172 GLY A O 1
ATOM 1273 N N . CYS A 1 173 ? 67.177 79.543 0.388 1.00 23.85 173 CYS A N 1
ATOM 1274 C CA . CYS A 1 173 ? 68.454 79.856 1.029 1.00 30.25 173 CYS A CA 1
ATOM 1275 C C . CYS A 1 173 ? 68.248 80.489 2.406 1.00 29.40 173 CYS A C 1
ATOM 1276 O O . CYS A 1 173 ? 67.247 81.161 2.669 1.00 27.63 173 CYS A O 1
ATOM 1279 N N . VAL A 1 174 ? 69.255 80.318 3.270 1.00 22.76 174 VAL A N 1
ATOM 1280 C CA . VAL A 1 174 ? 69.291 81.034 4.547 1.00 22.93 174 VAL A CA 1
ATOM 1281 C C . VAL A 1 174 ? 69.018 82.520 4.348 1.00 24.70 174 VAL A C 1
ATOM 1282 O O . VAL A 1 174 ? 68.290 83.147 5.130 1.00 25.40 174 VAL A O 1
ATOM 1286 N N . GLU A 1 175 ? 69.628 83.116 3.317 1.00 22.96 175 GLU A N 1
ATOM 1287 C CA . GLU A 1 175 ? 69.519 84.564 3.148 1.00 26.58 175 GLU A CA 1
ATOM 1288 C C . GLU A 1 175 ? 68.074 84.985 2.907 1.00 30.06 175 GLU A C 1
ATOM 1289 O O . GLU A 1 175 ? 67.667 86.063 3.349 1.00 27.41 175 GLU A O 1
ATOM 1295 N N . ALA A 1 176 ? 67.284 84.138 2.239 1.00 27.18 176 ALA A N 1
ATOM 1296 C CA . ALA A 1 176 ? 65.897 84.456 1.902 1.00 30.29 176 ALA A CA 1
ATOM 1297 C C . ALA A 1 176 ? 64.951 84.331 3.091 1.00 33.46 176 ALA A C 1
ATOM 1298 O O . ALA A 1 176 ? 63.783 84.725 2.979 1.00 28.60 176 ALA A O 1
ATOM 1300 N N . VAL A 1 177 ? 65.427 83.760 4.198 1.00 29.10 177 VAL A N 1
ATOM 1301 C CA . VAL A 1 177 ? 64.657 83.613 5.416 1.00 28.37 177 VAL A CA 1
ATOM 1302 C C . VAL A 1 177 ? 65.170 84.505 6.549 1.00 31.16 177 VAL A C 1
ATOM 1303 O O . VAL A 1 177 ? 64.370 84.971 7.371 1.00 31.72 177 VAL A O 1
ATOM 1307 N N . ALA A 1 178 ? 66.478 84.753 6.628 1.00 24.36 178 ALA A N 1
ATOM 1308 C CA . ALA A 1 178 ? 67.060 85.350 7.821 1.00 24.22 178 ALA A CA 1
ATOM 1309 C C . ALA A 1 178 ? 67.567 86.770 7.629 1.00 22.78 178 ALA A C 1
ATOM 1310 O O . ALA A 1 178 ? 67.732 87.483 8.621 1.00 25.99 178 ALA A O 1
ATOM 1312 N N . ALA A 1 179 ? 67.851 87.191 6.401 1.00 22.67 179 ALA A N 1
ATOM 1313 C CA . ALA A 1 179 ? 68.540 88.458 6.220 1.00 22.10 179 ALA A CA 1
ATOM 1314 C C . ALA A 1 179 ? 67.611 89.644 6.514 1.00 27.22 179 ALA A C 1
ATOM 1315 O O . ALA A 1 179 ? 66.385 89.509 6.579 1.00 29.78 179 ALA A O 1
ATOM 1317 N N . GLY A 1 180 ? 68.219 90.821 6.677 1.00 27.02 180 GLY A N 1
ATOM 1318 C CA . GLY A 1 180 ? 67.428 92.036 6.833 1.00 31.10 180 GLY A CA 1
ATOM 1319 C C . GLY A 1 180 ? 66.457 92.251 5.685 1.00 33.16 180 GLY A C 1
ATOM 1320 O O . GLY A 1 180 ? 65.296 92.616 5.896 1.00 30.96 180 GLY A O 1
ATOM 1321 N N . ARG A 1 181 ? 66.918 92.026 4.451 1.00 26.67 181 ARG A N 1
ATOM 1322 C CA . ARG A 1 181 ? 66.021 92.095 3.303 1.00 30.10 181 ARG A CA 1
ATOM 1323 C C . ARG A 1 181 ? 64.814 91.183 3.482 1.00 32.88 181 ARG A C 1
ATOM 1324 O O . ARG A 1 181 ? 63.694 91.538 3.089 1.00 31.44 181 ARG A O 1
ATOM 1332 N N . ALA A 1 182 ? 65.018 89.998 4.069 1.00 25.41 182 ALA A N 1
ATOM 1333 C CA . ALA A 1 182 ? 63.914 89.053 4.221 1.00 27.95 182 ALA A CA 1
ATOM 1334 C C . ALA A 1 182 ? 62.952 89.494 5.323 1.00 31.75 182 ALA A C 1
ATOM 1335 O O . ALA A 1 182 ? 61.733 89.309 5.212 1.00 33.64 182 ALA A O 1
ATOM 1337 N N . ILE A 1 183 ? 63.482 90.053 6.407 1.00 29.25 183 ILE A N 1
ATOM 1338 C CA . ILE A 1 183 ? 62.619 90.588 7.449 1.00 29.64 183 ILE A CA 1
ATOM 1339 C C . ILE A 1 183 ? 61.773 91.719 6.877 1.00 30.23 183 ILE A C 1
ATOM 1340 O O . ILE A 1 183 ? 60.552 91.746 7.042 1.00 32.36 183 ILE A O 1
ATOM 1345 N N . GLU A 1 184 ? 62.409 92.640 6.156 1.00 31.72 184 GLU A N 1
ATOM 1346 C CA . GLU A 1 184 ? 61.692 93.799 5.628 1.00 35.46 184 GLU A CA 1
ATOM 1347 C C . GLU A 1 184 ? 60.670 93.405 4.572 1.00 38.51 184 GLU A C 1
ATOM 1348 O O . GLU A 1 184 ? 59.647 94.093 4.413 1.00 36.63 184 GLU A O 1
ATOM 1354 N N . ALA A 1 185 ? 60.932 92.327 3.830 1.00 33.59 185 ALA A N 1
ATOM 1355 C CA . ALA A 1 185 ? 59.947 91.824 2.879 1.00 39.86 185 ALA A CA 1
ATOM 1356 C C . ALA A 1 185 ? 58.626 91.501 3.568 1.00 39.71 185 ALA A C 1
ATOM 1357 O O . ALA A 1 185 ? 57.559 91.642 2.961 1.00 39.23 185 ALA A O 1
ATOM 1359 N N . VAL A 1 186 ? 58.675 91.057 4.822 1.00 35.99 186 VAL A N 1
ATOM 1360 C CA . VAL A 1 186 ? 57.467 90.770 5.592 1.00 32.99 186 VAL A CA 1
ATOM 1361 C C . VAL A 1 186 ? 56.958 92.016 6.308 1.00 38.57 186 VAL A C 1
ATOM 1362 O O . VAL A 1 186 ? 55.775 92.363 6.223 1.00 38.16 186 VAL A O 1
ATOM 1366 N N . SER A 1 187 ? 57.847 92.717 7.015 1.00 35.72 187 SER A N 1
ATOM 1367 C CA . SER A 1 187 ? 57.395 93.827 7.845 1.00 38.41 187 SER A CA 1
ATOM 1368 C C . SER A 1 187 ? 56.875 94.989 6.999 1.00 41.71 187 SER A C 1
ATOM 1369 O O . SER A 1 187 ? 55.961 95.704 7.429 1.00 37.71 187 SER A O 1
ATOM 1372 N N . SER A 1 188 ? 57.435 95.187 5.800 1.00 38.11 188 SER A N 1
ATOM 1373 C CA . SER A 1 188 ? 56.966 96.236 4.904 1.00 37.08 188 SER A CA 1
ATOM 1374 C C . SER A 1 188 ? 55.529 96.004 4.441 1.00 36.46 188 SER A C 1
ATOM 1375 O O . SER A 1 188 ? 54.882 96.952 3.990 1.00 47.71 188 SER A O 1
ATOM 1378 N N . GLN A 1 189 ? 55.028 94.771 4.525 1.00 36.53 189 GLN A N 1
ATOM 1379 C CA . GLN A 1 189 ? 53.661 94.434 4.145 1.00 41.42 189 GLN A CA 1
ATOM 1380 C C . GLN A 1 189 ? 52.671 94.586 5.285 1.00 46.49 189 GLN A C 1
ATOM 1381 O O . GLN A 1 189 ? 51.466 94.434 5.061 1.00 42.50 189 GLN A O 1
ATOM 1387 N N . TRP A 1 190 ? 53.147 94.823 6.500 1.00 39.45 190 TRP A N 1
ATOM 1388 C CA . TRP A 1 190 ? 52.238 95.019 7.611 1.00 41.33 190 TRP A CA 1
ATOM 1389 C C . TRP A 1 190 ? 51.427 96.296 7.399 1.00 36.55 190 TRP A C 1
ATOM 1390 O O . TRP A 1 190 ? 51.807 97.195 6.645 1.00 37.17 190 TRP A O 1
ATOM 1401 N N . ASN A 1 191 ? 50.309 96.380 8.104 1.00 39.97 191 ASN A N 1
ATOM 1402 C CA . ASN A 1 191 ? 49.462 97.565 8.040 1.00 38.58 191 ASN A CA 1
ATOM 1403 C C . ASN A 1 191 ? 49.480 98.268 9.392 1.00 36.07 191 ASN A C 1
ATOM 1404 O O . ASN A 1 191 ? 48.850 97.787 10.344 1.00 37.35 191 ASN A O 1
ATOM 1409 N N . PRO A 1 192 ? 50.212 99.381 9.550 1.00 32.98 192 PRO A N 1
ATOM 1410 C CA . PRO A 1 192 ? 51.035 100.060 8.551 1.00 33.99 192 PRO A CA 1
ATOM 1411 C C . PRO A 1 192 ? 52.387 99.350 8.348 1.00 45.08 192 PRO A C 1
ATOM 1412 O O . PRO A 1 192 ? 52.685 98.417 9.099 1.00 38.90 192 PRO A O 1
ATOM 1416 N N . PRO A 1 193 ? 53.172 99.785 7.361 1.00 50.38 193 PRO A N 1
ATOM 1417 C CA . PRO A 1 193 ? 54.478 99.151 7.118 1.00 42.39 193 PRO A CA 1
ATOM 1418 C C . PRO A 1 193 ? 55.473 99.452 8.225 1.00 42.66 193 PRO A C 1
ATOM 1419 O O . PRO A 1 193 ? 55.468 100.533 8.817 1.00 40.61 193 PRO A O 1
ATOM 1423 N N . CYS A 1 194 ? 56.361 98.482 8.481 1.00 37.97 194 CYS A N 1
ATOM 1424 C CA . CYS A 1 194 ? 57.444 98.645 9.440 1.00 39.63 194 CYS A CA 1
ATOM 1425 C C . CYS A 1 194 ? 58.776 98.257 8.809 1.00 37.72 194 CYS A C 1
ATOM 1426 O O . CYS A 1 194 ? 58.846 97.354 7.974 1.00 37.16 194 CYS A O 1
ATOM 1429 N N . THR A 1 195 ? 59.830 98.944 9.222 1.00 39.16 195 THR A N 1
ATOM 1430 C CA . THR A 1 195 ? 61.182 98.566 8.841 1.00 40.24 195 THR A CA 1
ATOM 1431 C C . THR A 1 195 ? 61.666 97.430 9.738 1.00 40.00 195 THR A C 1
ATOM 1432 O O . THR A 1 195 ? 61.019 97.082 10.732 1.00 32.63 195 THR A O 1
ATOM 1436 N N . PRO A 1 196 ? 62.806 96.813 9.408 1.00 40.54 196 PRO A N 1
ATOM 1437 C CA . PRO A 1 196 ? 63.364 95.800 10.324 1.00 37.82 196 PRO A CA 1
ATOM 1438 C C . PRO A 1 196 ? 63.681 96.372 11.696 1.00 36.41 196 PRO A C 1
ATOM 1439 O O . PRO A 1 196 ? 63.471 95.701 12.714 1.00 31.83 196 PRO A O 1
ATOM 1443 N N . LYS A 1 197 ? 64.171 97.613 11.744 1.00 36.71 197 LYS A N 1
ATOM 1444 C CA . LYS A 1 197 ? 64.455 98.263 13.022 1.00 42.27 197 LYS A CA 1
ATOM 1445 C C . LYS A 1 197 ? 63.195 98.387 13.874 1.00 40.38 197 LYS A C 1
ATOM 1446 O O . LYS A 1 197 ? 63.228 98.157 15.089 1.00 36.34 197 LYS A O 1
ATOM 1452 N N . GLN A 1 198 ? 62.072 98.751 13.254 1.00 38.75 198 GLN A N 1
ATOM 1453 C CA . GLN A 1 198 ? 60.819 98.828 13.995 1.00 35.73 198 GLN A CA 1
ATOM 1454 C C . GLN A 1 198 ? 60.327 97.445 14.384 1.00 36.26 198 GLN A C 1
ATOM 1455 O O . GLN A 1 198 ? 59.754 97.269 15.468 1.00 34.19 198 GLN A O 1
ATOM 1461 N N . ALA A 1 199 ? 60.557 96.442 13.525 1.00 30.02 199 ALA A N 1
ATOM 1462 C CA . ALA A 1 199 ? 60.185 95.073 13.877 1.00 36.47 199 ALA A CA 1
ATOM 1463 C C . ALA A 1 199 ? 60.944 94.595 15.110 1.00 30.00 199 ALA A C 1
ATOM 1464 O O . ALA A 1 199 ? 60.359 93.962 15.998 1.00 32.21 199 ALA A O 1
ATOM 1466 N N . PHE A 1 200 ? 62.249 94.885 15.188 1.00 34.25 200 PHE A N 1
ATOM 1467 C CA . PHE A 1 200 ? 63.004 94.503 16.380 1.00 30.08 200 PHE A CA 1
ATOM 1468 C C . PHE A 1 200 ? 62.460 95.193 17.630 1.00 36.21 200 PHE A C 1
ATOM 1469 O O . PHE A 1 200 ? 62.333 94.568 18.692 1.00 33.10 200 PHE A O 1
ATOM 1477 N N . GLU A 1 201 ? 62.145 96.487 17.527 1.00 35.57 201 GLU A N 1
ATOM 1478 C CA . GLU A 1 201 ? 61.608 97.208 18.679 1.00 34.84 201 GLU A CA 1
ATOM 1479 C C . GLU A 1 201 ? 60.338 96.540 19.199 1.00 33.97 201 GLU A C 1
ATOM 1480 O O . GLU A 1 201 ? 60.206 96.284 20.402 1.00 41.23 201 GLU A O 1
ATOM 1486 N N . LEU A 1 202 ? 59.409 96.205 18.301 1.00 36.49 202 LEU A N 1
ATOM 1487 C CA . LEU A 1 202 ? 58.205 95.487 18.724 1.00 36.99 202 LEU A CA 1
ATOM 1488 C C . LEU A 1 202 ? 58.547 94.124 19.312 1.00 38.03 202 LEU A C 1
ATOM 1489 O O . LEU A 1 202 ? 57.956 93.705 20.316 1.00 35.99 202 LEU A O 1
ATOM 1494 N N . PHE A 1 203 ? 59.478 93.400 18.678 1.00 33.85 203 PHE A N 1
ATOM 1495 C CA . PHE A 1 203 ? 59.939 92.127 19.2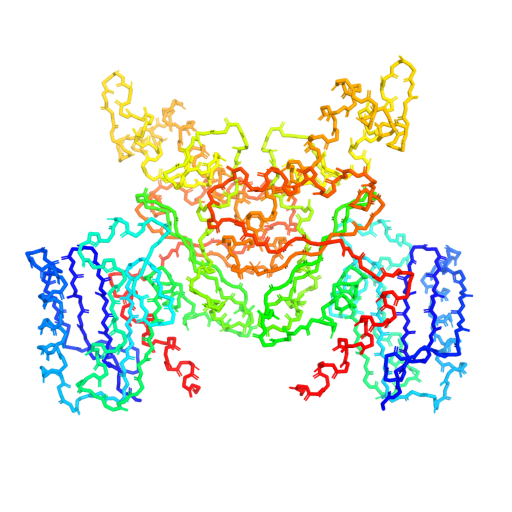24 1.00 32.96 203 PHE A CA 1
ATOM 1496 C C . PHE A 1 203 ? 60.385 92.276 20.675 1.00 30.49 203 PHE A C 1
ATOM 1497 O O . PHE A 1 203 ? 60.024 91.460 21.530 1.00 35.84 203 PHE A O 1
ATOM 1505 N N . ARG A 1 204 ? 61.155 93.323 20.979 1.00 33.41 204 ARG A N 1
ATOM 1506 C CA . ARG A 1 204 ? 61.601 93.505 22.355 1.00 34.73 204 ARG A CA 1
ATOM 1507 C C . ARG A 1 204 ? 60.457 93.892 23.288 1.00 46.76 204 ARG A C 1
ATOM 1508 O O . ARG A 1 204 ? 60.616 93.807 24.510 1.00 43.74 204 ARG A O 1
ATOM 1516 N N . LYS A 1 205 ? 59.306 94.281 22.744 1.00 43.17 205 LYS A N 1
ATOM 1517 C CA . LYS A 1 205 ? 58.120 94.554 23.542 1.00 42.68 205 LYS A CA 1
ATOM 1518 C C . LYS A 1 205 ? 57.147 93.390 23.514 1.00 42.93 205 LYS A C 1
ATOM 1519 O O . LYS A 1 205 ? 55.997 93.532 23.943 1.00 42.75 205 LYS A O 1
ATOM 1525 N N . ASN A 1 206 ? 57.579 92.245 22.997 1.00 37.45 206 ASN A N 1
ATOM 1526 C CA . ASN A 1 206 ? 56.826 91.002 23.036 1.00 35.96 206 ASN A CA 1
ATOM 1527 C C . ASN A 1 206 ? 55.609 91.018 22.123 1.00 38.92 206 ASN A C 1
ATOM 1528 O O . ASN A 1 206 ? 54.659 90.257 22.338 1.00 33.48 206 ASN A O 1
ATOM 1533 N N . ASP A 1 207 ? 55.628 91.860 21.097 1.00 32.96 207 ASP A N 1
ATOM 1534 C CA . ASP A 1 207 ? 54.654 91.731 20.025 1.00 32.43 207 ASP A CA 1
ATOM 1535 C C . ASP A 1 207 ? 54.782 90.350 19.396 1.00 42.13 207 ASP A C 1
ATOM 1536 O O . ASP A 1 207 ? 55.863 89.969 18.934 1.00 37.70 207 ASP A O 1
ATOM 1541 N N . GLU A 1 208 ? 53.691 89.580 19.397 1.00 35.49 208 GLU A N 1
ATOM 1542 C CA . GLU A 1 208 ? 53.832 88.182 19.009 1.00 41.23 208 GLU A CA 1
ATOM 1543 C C . GLU A 1 208 ? 54.133 88.045 17.520 1.00 41.15 208 GLU A C 1
ATOM 1544 O O . GLU A 1 208 ? 54.954 87.210 17.124 1.00 35.18 208 GLU A O 1
ATOM 1550 N N . LYS A 1 209 ? 53.510 88.876 16.684 1.00 34.82 209 LYS A N 1
ATOM 1551 C CA . LYS A 1 209 ? 53.764 88.799 15.250 1.00 36.84 209 LYS A CA 1
ATOM 1552 C C . LYS A 1 209 ? 55.188 89.238 14.901 1.00 36.90 209 LYS A C 1
ATOM 1553 O O . LYS A 1 209 ? 55.842 88.611 14.058 1.00 35.08 209 LYS A O 1
ATOM 1559 N N . ALA A 1 210 ? 55.682 90.325 15.511 1.00 30.11 210 ALA A N 1
ATOM 1560 C CA . ALA A 1 210 ? 57.063 90.724 15.252 1.00 30.73 210 ALA A CA 1
ATOM 1561 C C . ALA A 1 210 ? 58.035 89.676 15.778 1.00 37.82 210 ALA A C 1
ATOM 1562 O O . ALA A 1 210 ? 59.050 89.380 15.135 1.00 31.92 210 ALA A O 1
ATOM 1564 N N . THR A 1 211 ? 57.736 89.114 16.950 1.00 30.27 211 THR A N 1
ATOM 1565 C CA . THR A 1 211 ? 58.579 88.068 17.519 1.00 35.52 211 THR A CA 1
ATOM 1566 C C . THR A 1 211 ? 58.683 86.874 16.577 1.00 36.82 211 THR A C 1
ATOM 1567 O O . THR A 1 211 ? 59.777 86.340 16.352 1.00 33.38 211 THR A O 1
ATOM 1571 N N . ALA A 1 212 ? 57.558 86.447 16.004 1.00 31.13 212 ALA A N 1
ATOM 1572 C CA . ALA A 1 212 ? 57.597 85.336 15.060 1.00 36.82 212 ALA A CA 1
ATOM 1573 C C . ALA A 1 212 ? 58.541 85.636 13.902 1.00 33.76 212 ALA A C 1
ATOM 1574 O O . ALA A 1 212 ? 59.292 84.759 13.453 1.00 31.24 212 ALA A O 1
ATOM 1576 N N . LEU A 1 213 ? 58.526 86.877 13.416 1.00 28.85 213 LEU A N 1
ATOM 1577 C CA . LEU A 1 213 ? 59.375 87.247 12.291 1.00 31.37 213 LEU A CA 1
ATOM 1578 C C . LEU A 1 213 ? 60.854 87.205 12.666 1.00 30.66 213 LEU A C 1
ATOM 1579 O O . LEU A 1 213 ? 61.679 86.713 11.889 1.00 32.07 213 LEU A O 1
ATOM 1584 N N . ILE A 1 214 ? 61.209 87.712 13.850 1.00 30.21 214 ILE A N 1
ATOM 1585 C CA . ILE A 1 214 ? 62.609 87.662 14.278 1.00 31.23 214 ILE A CA 1
ATOM 1586 C C . ILE A 1 214 ? 63.034 86.220 14.552 1.00 27.66 214 ILE A C 1
ATOM 1587 O O . ILE A 1 214 ? 64.154 85.813 14.204 1.00 28.98 214 ILE A O 1
ATOM 1592 N N . GLN A 1 215 ? 62.156 85.426 15.181 1.00 25.56 215 GLN A N 1
ATOM 1593 C CA . GLN A 1 215 ? 62.458 84.015 15.426 1.00 30.75 215 GLN A CA 1
ATOM 1594 C C . GLN A 1 215 ? 62.720 83.258 14.130 1.00 32.65 215 GLN A C 1
ATOM 1595 O O . GLN A 1 215 ? 63.572 82.359 14.089 1.00 28.06 215 GLN A O 1
ATOM 1601 N N . ARG A 1 216 ? 61.955 83.564 13.080 1.00 26.33 216 ARG A N 1
ATOM 1602 C CA . ARG A 1 216 ? 62.186 82.962 11.768 1.00 32.28 216 ARG A CA 1
ATOM 1603 C C . ARG A 1 216 ? 63.636 83.149 11.326 1.00 28.77 216 ARG A C 1
ATOM 1604 O O . ARG A 1 216 ? 64.305 82.200 10.893 1.00 28.56 216 ARG A O 1
ATOM 1612 N N . SER A 1 217 ? 64.141 84.370 11.450 1.00 25.27 217 SER A N 1
ATOM 1613 C CA . SER A 1 217 ? 65.531 84.641 11.095 1.00 27.70 217 SER A CA 1
ATOM 1614 C C . SER A 1 217 ? 66.497 83.944 12.047 1.00 28.37 217 SER A C 1
ATOM 1615 O O . SER A 1 217 ? 67.413 83.240 11.608 1.00 25.57 217 SER A O 1
ATOM 1618 N N . ALA A 1 218 ? 66.302 84.123 13.358 1.00 23.87 218 ALA A N 1
ATOM 1619 C CA . ALA A 1 218 ? 67.246 83.590 14.337 1.00 25.02 218 ALA A CA 1
ATOM 1620 C C . ALA A 1 218 ? 67.323 82.073 14.273 1.00 26.41 218 ALA A C 1
ATOM 1621 O O . ALA A 1 218 ? 68.411 81.501 14.380 1.00 26.50 218 ALA A O 1
ATOM 1623 N N . SER A 1 219 ? 66.182 81.399 14.094 1.00 21.40 219 SER A N 1
ATOM 1624 C CA . SER A 1 219 ? 66.192 79.943 14.022 1.00 28.81 219 SER A CA 1
ATOM 1625 C C . SER A 1 219 ? 66.941 79.455 12.784 1.00 26.25 219 SER A C 1
ATOM 1626 O O . SER A 1 219 ? 67.617 78.412 12.824 1.00 25.03 219 SER A O 1
ATOM 1629 N N . ALA A 1 220 ? 66.826 80.185 11.671 1.00 21.92 220 ALA A N 1
ATOM 1630 C CA . ALA A 1 220 ? 67.546 79.789 10.465 1.00 23.05 220 ALA A CA 1
ATOM 1631 C C . ALA A 1 220 ? 69.052 79.905 10.669 1.00 25.89 220 ALA A C 1
ATOM 1632 O O . ALA A 1 220 ? 69.813 79.049 10.199 1.00 23.52 220 ALA A O 1
ATOM 1634 N N . ILE A 1 221 ? 69.499 80.960 11.352 1.00 24.78 221 ILE A N 1
ATOM 1635 C CA . ILE A 1 221 ? 70.929 81.105 11.648 1.00 23.11 221 ILE A CA 1
ATOM 1636 C C . ILE A 1 221 ? 71.394 80.010 12.605 1.00 23.37 221 ILE A C 1
ATOM 1637 O O . ILE A 1 221 ? 72.482 79.445 12.441 1.00 21.67 221 ILE A O 1
ATOM 1642 N N . ALA A 1 222 ? 70.589 79.696 13.619 1.00 21.44 222 ALA A N 1
ATOM 1643 C CA . ALA A 1 222 ? 70.920 78.573 14.497 1.00 25.38 222 ALA A CA 1
ATOM 1644 C C . ALA A 1 222 ? 71.104 77.276 13.710 1.00 24.73 222 ALA A C 1
ATOM 1645 O O . ALA A 1 222 ? 72.031 76.507 13.973 1.00 21.63 222 ALA A O 1
ATOM 1647 N N . ASN A 1 223 ? 70.220 76.998 12.756 1.00 23.03 223 ASN A N 1
ATOM 1648 C CA . ASN A 1 223 ? 70.351 75.754 12.001 1.00 23.63 223 ASN A CA 1
ATOM 1649 C C . ASN A 1 223 ? 71.570 75.771 11.087 1.00 23.51 223 ASN A C 1
ATOM 1650 O O . ASN A 1 223 ? 72.184 74.721 10.851 1.00 23.38 223 ASN A O 1
ATOM 1655 N N . LEU A 1 224 ? 71.934 76.943 10.564 1.00 21.27 224 LEU A N 1
ATOM 1656 C CA . LEU A 1 224 ? 73.185 77.048 9.821 1.00 22.17 224 LEU A CA 1
ATOM 1657 C C . LEU A 1 224 ? 74.373 76.743 10.721 1.00 20.66 224 LEU A C 1
ATOM 1658 O O . LEU A 1 224 ? 75.286 76.011 10.327 1.00 21.18 224 LEU A O 1
ATOM 1663 N N . ILE A 1 225 ? 74.388 77.313 11.924 1.00 19.45 225 ILE A N 1
ATOM 1664 C CA . ILE A 1 225 ? 75.479 77.056 12.857 1.00 19.65 225 ILE A CA 1
ATOM 1665 C C . ILE A 1 225 ? 75.571 75.567 13.157 1.00 24.91 225 ILE A C 1
ATOM 1666 O O . ILE A 1 225 ? 76.659 74.981 13.136 1.00 21.76 225 ILE A O 1
ATOM 1671 N N . ALA A 1 226 ? 74.429 74.926 13.418 1.00 21.36 226 ALA A N 1
ATOM 1672 C CA . ALA A 1 226 ? 74.457 73.490 13.704 1.00 21.54 226 ALA A CA 1
ATOM 1673 C C . ALA A 1 226 ? 75.033 72.693 12.526 1.00 23.61 226 ALA A C 1
ATOM 1674 O O . ALA A 1 226 ? 75.827 71.761 12.729 1.00 23.83 226 ALA A O 1
ATOM 1676 N N . ASP A 1 227 ? 74.638 73.035 11.291 1.00 22.29 227 ASP A N 1
ATOM 1677 C CA . ASP A 1 227 ? 75.226 72.413 10.099 1.00 20.87 227 ASP A CA 1
ATOM 1678 C C . ASP A 1 227 ? 76.749 72.550 10.086 1.00 23.47 227 ASP A C 1
ATOM 1679 O O . ASP A 1 227 ? 77.465 71.608 9.730 1.00 24.18 227 ASP A O 1
ATOM 1684 N N . LEU A 1 228 ? 77.258 73.752 10.383 1.00 20.49 228 LEU A N 1
ATOM 1685 C CA . LEU A 1 228 ? 78.709 73.979 10.369 1.00 20.59 228 LEU A CA 1
ATOM 1686 C C . LEU A 1 228 ? 79.411 73.161 11.451 1.00 21.42 228 LEU A C 1
ATOM 1687 O O . LEU A 1 228 ? 80.500 72.593 11.225 1.00 23.15 228 LEU A O 1
ATOM 1692 N N . VAL A 1 229 ? 78.805 73.087 12.635 1.00 21.24 229 VAL A N 1
ATOM 1693 C CA . VAL A 1 229 ? 79.395 72.317 13.727 1.00 22.27 229 VAL A CA 1
ATOM 1694 C C . VAL A 1 229 ? 79.485 70.842 13.349 1.00 21.48 229 VAL A C 1
ATOM 1695 O O . VAL A 1 229 ? 80.526 70.202 13.522 1.00 22.91 229 VAL A O 1
ATOM 1699 N N . ILE A 1 230 ? 78.398 70.286 12.822 1.00 22.97 230 ILE A N 1
ATOM 1700 C CA . ILE A 1 230 ? 78.357 68.840 12.592 1.00 23.47 230 ILE A CA 1
ATOM 1701 C C . ILE A 1 230 ? 79.024 68.476 11.270 1.00 27.13 230 ILE A C 1
ATOM 1702 O O . ILE A 1 230 ? 79.574 67.375 11.128 1.00 25.30 230 ILE A O 1
ATOM 1707 N N . GLY A 1 231 ? 79.009 69.384 10.289 1.00 22.00 231 GLY A N 1
ATOM 1708 C CA . GLY A 1 231 ? 79.599 69.066 9.001 1.00 23.64 231 GLY A CA 1
ATOM 1709 C C . GLY A 1 231 ? 81.095 69.305 8.948 1.00 20.51 231 GLY A C 1
ATOM 1710 O O . GLY A 1 231 ? 81.820 68.568 8.268 1.00 24.17 231 GLY A O 1
ATOM 1711 N N . LEU A 1 232 ? 81.584 70.312 9.669 1.00 21.28 232 LEU A N 1
ATOM 1712 C CA . LEU A 1 232 ? 82.969 70.754 9.562 1.00 25.01 232 LEU A CA 1
ATOM 1713 C C . LEU A 1 232 ? 83.734 70.712 10.877 1.00 21.78 232 LEU A C 1
ATOM 1714 O O . LEU A 1 232 ? 84.937 71.034 10.886 1.00 23.28 232 LEU A O 1
ATOM 1719 N N . ASP A 1 233 ? 83.082 70.340 11.981 1.00 20.83 233 ASP A N 1
ATOM 1720 C CA . ASP A 1 233 ? 83.715 70.309 13.300 1.00 25.41 233 ASP A CA 1
ATOM 1721 C C . ASP A 1 233 ? 84.131 71.723 13.711 1.00 24.12 233 ASP A C 1
ATOM 1722 O O . ASP A 1 233 ? 85.181 71.939 14.314 1.00 22.97 233 ASP A O 1
ATOM 1727 N N . VAL A 1 234 ? 83.297 72.704 13.355 1.00 25.43 234 VAL A N 1
ATOM 1728 C CA . VAL A 1 234 ? 83.557 74.083 13.754 1.00 21.53 234 VAL A CA 1
ATOM 1729 C C . VAL A 1 234 ? 83.466 74.216 15.270 1.00 23.45 234 VAL A C 1
ATOM 1730 O O . VAL A 1 234 ? 82.565 73.664 15.917 1.00 23.44 234 VAL A O 1
ATOM 1734 N N . GLN A 1 235 ? 84.419 74.956 15.849 1.00 21.90 235 GLN A N 1
ATOM 1735 C CA . GLN A 1 235 ? 84.498 75.122 17.297 1.00 23.49 235 GLN A CA 1
ATOM 1736 C C . GLN A 1 235 ? 83.963 76.460 17.795 1.00 26.04 235 GLN A C 1
ATOM 1737 O O . GLN A 1 235 ? 83.630 76.582 18.978 1.00 25.71 235 GLN A O 1
ATOM 1743 N N . LYS A 1 236 ? 83.915 77.474 16.946 1.00 26.97 236 LYS A N 1
ATOM 1744 C CA . LYS A 1 236 ? 83.464 78.783 17.396 1.00 22.64 236 LYS A CA 1
ATOM 1745 C C . LYS A 1 236 ? 82.860 79.519 16.220 1.00 21.09 236 LYS A C 1
ATOM 1746 O O . LYS A 1 236 ? 83.369 79.444 15.100 1.00 21.90 236 LYS A O 1
ATOM 1752 N N . VAL A 1 237 ? 81.785 80.245 16.491 1.00 21.65 237 VAL A N 1
ATOM 1753 C CA . VAL A 1 237 ? 81.136 81.067 15.488 1.00 20.92 237 VAL A CA 1
ATOM 1754 C C . VAL A 1 237 ? 80.978 82.459 16.079 1.00 27.23 237 VAL A C 1
ATOM 1755 O O . VAL A 1 237 ? 80.568 82.602 17.237 1.00 26.45 237 VAL A O 1
ATOM 1759 N N . VAL A 1 238 ? 81.319 83.472 15.292 1.00 24.64 238 VAL A N 1
ATOM 1760 C CA . VAL A 1 238 ? 81.163 84.868 15.673 1.00 21.86 238 VAL A CA 1
ATOM 1761 C C . VAL A 1 238 ? 80.164 85.496 14.711 1.00 24.83 238 VAL A C 1
ATOM 1762 O O . VAL A 1 238 ? 80.272 85.311 13.497 1.00 22.18 238 VAL A O 1
ATOM 1766 N N . VAL A 1 239 ? 79.186 86.217 15.249 1.00 23.60 239 VAL A N 1
ATOM 1767 C CA . VAL A 1 239 ? 78.074 86.738 14.455 1.00 24.25 239 VAL A CA 1
ATOM 1768 C C . VAL A 1 239 ? 78.098 88.260 14.508 1.00 23.97 239 VAL A C 1
ATOM 1769 O O . VAL A 1 239 ? 78.122 88.840 15.598 1.00 24.57 239 VAL A O 1
ATOM 1773 N N . GLY A 1 240 ? 78.065 88.894 13.335 1.00 24.48 240 GLY A N 1
ATOM 1774 C CA . GLY A 1 240 ? 78.004 90.341 13.237 1.00 25.97 240 GLY A CA 1
ATOM 1775 C C . GLY A 1 240 ? 76.939 90.825 12.270 1.00 26.40 240 GLY A C 1
ATOM 1776 O O . GLY A 1 240 ? 75.997 90.089 11.943 1.00 21.70 240 GLY A O 1
ATOM 1777 N N . GLY A 1 241 ? 77.094 92.055 11.788 1.00 26.36 241 GLY A N 1
ATOM 1778 C CA . GLY A 1 241 ? 76.103 92.671 10.931 1.00 28.88 241 GLY A CA 1
ATOM 1779 C C . GLY A 1 241 ? 74.987 93.342 11.719 1.00 31.26 241 GLY A C 1
ATOM 1780 O O . GLY A 1 241 ? 74.768 93.083 12.904 1.00 28.62 241 GLY A O 1
ATOM 1781 N N . SER A 1 242 ? 74.244 94.208 11.018 1.00 31.17 242 SER A N 1
ATOM 1782 C CA . SER A 1 242 ? 73.229 95.032 11.678 1.00 31.49 242 SER A CA 1
ATOM 1783 C C . SER A 1 242 ? 72.137 94.181 12.318 1.00 34.67 242 SER A C 1
ATOM 1784 O O . SER A 1 242 ? 71.669 94.485 13.423 1.00 37.43 242 SER A O 1
ATOM 1787 N N . VAL A 1 243 ? 71.682 93.135 11.628 1.00 26.12 243 VAL A N 1
ATOM 1788 C CA . VAL A 1 243 ? 70.748 92.205 12.256 1.00 29.23 243 VAL A CA 1
ATOM 1789 C C . VAL A 1 243 ? 71.464 91.360 13.305 1.00 26.51 243 VAL A C 1
ATOM 1790 O O . VAL A 1 243 ? 70.980 91.197 14.429 1.00 28.03 243 VAL A O 1
ATOM 1794 N N . GLY A 1 244 ? 72.620 90.790 12.948 1.00 27.46 244 GLY A N 1
ATOM 1795 C CA . GLY A 1 244 ? 73.313 89.901 13.878 1.00 25.62 244 GLY A CA 1
ATOM 1796 C C . GLY A 1 244 ? 73.569 90.533 15.237 1.00 25.88 244 GLY A C 1
ATOM 1797 O O . GLY A 1 244 ? 73.476 89.867 16.270 1.00 28.64 244 GLY A O 1
ATOM 1798 N N . LEU A 1 245 ? 73.877 91.828 15.258 1.00 25.85 245 LEU A N 1
ATOM 1799 C CA . LEU A 1 245 ? 74.188 92.544 16.490 1.00 26.09 245 LEU A CA 1
ATOM 1800 C C . LEU A 1 245 ? 72.979 93.224 17.133 1.00 33.67 245 LEU A C 1
ATOM 1801 O O . LEU A 1 245 ? 73.128 93.838 18.197 1.00 27.18 245 LEU A O 1
ATOM 1806 N N . ALA A 1 246 ? 71.798 93.142 16.526 1.00 30.25 246 ALA A N 1
ATOM 1807 C CA . ALA A 1 246 ? 70.625 93.792 17.105 1.00 32.10 246 ALA A CA 1
ATOM 1808 C C . ALA A 1 246 ? 70.319 93.226 18.489 1.00 33.21 246 ALA A C 1
ATOM 1809 O O . ALA A 1 246 ? 70.422 92.017 18.726 1.00 28.46 246 ALA A O 1
ATOM 1811 N N . GLU A 1 247 ? 69.919 94.106 19.407 1.00 33.14 247 GLU A N 1
ATOM 1812 C CA . GLU A 1 247 ? 69.718 93.692 20.793 1.00 33.77 247 GLU A CA 1
ATOM 1813 C C . GLU A 1 247 ? 68.691 92.566 20.876 1.00 35.28 247 GLU A C 1
ATOM 1814 O O . GLU A 1 247 ? 67.595 92.662 20.316 1.00 32.19 247 GLU A O 1
ATOM 1820 N N . GLY A 1 248 ? 69.056 91.483 21.564 1.00 30.74 248 GLY A N 1
ATOM 1821 C CA . GLY A 1 248 ? 68.182 90.342 21.720 1.00 28.95 248 GLY A CA 1
ATOM 1822 C C . GLY A 1 248 ? 68.317 89.263 20.657 1.00 30.36 248 GLY A C 1
ATOM 1823 O O . GLY A 1 248 ? 67.798 88.157 20.851 1.00 32.24 248 GLY A O 1
ATOM 1824 N N . TYR A 1 249 ? 69.006 89.537 19.544 1.00 27.36 249 TYR A N 1
ATOM 1825 C CA . TYR A 1 249 ? 68.993 88.593 18.429 1.00 25.83 249 TYR A CA 1
ATOM 1826 C C . TYR A 1 249 ? 69.914 87.401 18.688 1.00 24.52 249 TYR A C 1
ATOM 1827 O O . TYR A 1 249 ? 69.476 86.250 18.618 1.00 29.22 249 TYR A O 1
ATOM 1836 N N . LEU A 1 250 ? 71.188 87.651 18.989 1.00 29.35 250 LEU A N 1
ATOM 1837 C CA . LEU A 1 250 ? 72.091 86.523 19.219 1.00 24.00 250 LEU A CA 1
ATOM 1838 C C . LEU A 1 250 ? 71.644 85.654 20.389 1.00 28.25 250 LEU A C 1
ATOM 1839 O O . LEU A 1 250 ? 71.712 84.419 20.265 1.00 28.15 250 LEU A O 1
ATOM 1844 N N . PRO A 1 251 ? 71.164 86.192 21.510 1.00 32.98 251 PRO A N 1
ATOM 1845 C CA . PRO A 1 251 ? 70.615 85.302 22.545 1.00 32.56 251 PRO A CA 1
ATOM 1846 C C . PRO A 1 251 ? 69.521 84.387 22.018 1.00 31.21 251 PRO A C 1
ATOM 1847 O O . PRO A 1 251 ? 69.408 83.233 22.465 1.00 30.23 251 PRO A O 1
ATOM 1851 N N . LEU A 1 252 ? 68.710 84.860 21.072 1.00 27.05 252 LEU A N 1
ATOM 1852 C CA . LEU A 1 252 ? 67.663 84.009 20.508 1.00 29.12 252 LEU A CA 1
ATOM 1853 C C . LEU A 1 252 ? 68.268 82.922 19.620 1.00 27.18 252 LEU A C 1
ATOM 1854 O O . LEU A 1 252 ? 67.821 81.764 19.640 1.00 25.95 252 LEU A O 1
ATOM 1859 N N . VAL A 1 253 ? 69.293 83.278 18.838 1.00 24.33 253 VAL A N 1
ATOM 1860 C CA . VAL A 1 253 ? 70.022 82.275 18.063 1.00 24.27 253 VAL A CA 1
ATOM 1861 C C . VAL A 1 253 ? 70.550 81.191 18.994 1.00 25.73 253 VAL A C 1
ATOM 1862 O O . VAL A 1 253 ? 70.378 79.990 18.748 1.00 25.70 253 VAL A O 1
ATOM 1866 N N . LYS A 1 254 ? 71.187 81.604 20.091 1.00 26.18 254 LYS A N 1
ATOM 1867 C CA . LYS A 1 254 ? 71.822 80.632 20.977 1.00 26.96 254 LYS A CA 1
ATOM 1868 C C . LYS A 1 254 ? 70.797 79.789 21.716 1.00 32.08 254 LYS A C 1
ATOM 1869 O O . LYS A 1 254 ? 71.040 78.604 21.984 1.00 29.85 254 LYS A O 1
ATOM 1875 N N . GLN A 1 255 ? 69.630 80.363 22.006 1.00 32.62 255 GLN A N 1
ATOM 1876 C CA . GLN A 1 255 ? 68.539 79.588 22.588 1.00 34.46 255 GLN A CA 1
ATOM 1877 C C . GLN A 1 255 ? 68.091 78.461 21.658 1.00 31.73 255 GLN A C 1
ATOM 1878 O O . GLN A 1 255 ? 67.926 77.318 22.095 1.00 35.29 255 GLN A O 1
ATOM 1884 N N . TYR A 1 256 ? 67.886 78.755 20.365 1.00 28.20 256 TYR A N 1
ATOM 1885 C CA . TYR A 1 256 ? 67.524 77.687 19.425 1.00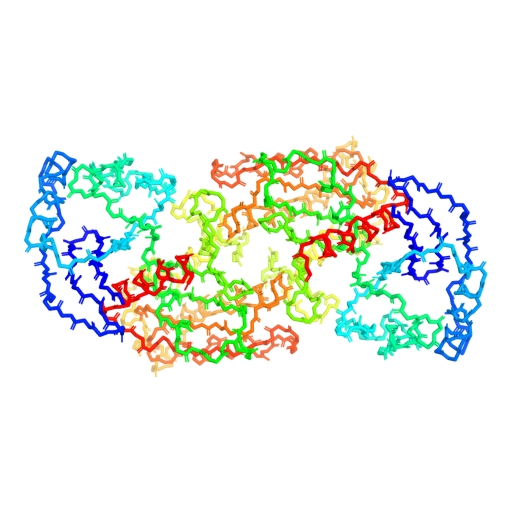 29.08 256 TYR A CA 1
ATOM 1886 C C . TYR A 1 256 ? 68.633 76.637 19.309 1.00 27.99 256 TYR A C 1
ATOM 1887 O O . TYR A 1 256 ? 68.367 75.425 19.286 1.00 29.11 256 TYR A O 1
ATOM 1896 N N . LEU A 1 257 ? 69.881 77.079 19.207 1.00 26.39 257 LEU A N 1
ATOM 1897 C CA . LEU A 1 257 ? 70.966 76.120 19.068 1.00 27.57 257 LEU A CA 1
ATOM 1898 C C . LEU A 1 257 ? 71.011 75.183 20.269 1.00 32.73 257 LEU A C 1
ATOM 1899 O O . LEU A 1 257 ? 71.166 73.963 20.116 1.00 28.93 257 LEU A O 1
ATOM 1904 N N . ASN A 1 258 ? 70.824 75.732 21.471 1.00 33.98 258 ASN A N 1
ATOM 1905 C CA . ASN A 1 258 ? 70.984 74.940 22.684 1.00 34.20 258 ASN A CA 1
ATOM 1906 C C . ASN A 1 258 ? 69.859 73.934 22.886 1.00 39.05 258 ASN A C 1
ATOM 1907 O O . ASN A 1 258 ? 70.043 72.972 23.644 1.00 39.86 258 ASN A O 1
ATOM 1912 N N . THR A 1 259 ? 68.720 74.094 22.200 1.00 36.82 259 THR A N 1
ATOM 1913 C CA . THR A 1 259 ? 67.683 73.072 22.264 1.00 37.83 259 THR A CA 1
ATOM 1914 C C . THR A 1 259 ? 68.009 71.838 21.430 1.00 39.03 259 THR A C 1
ATOM 1915 O O . THR A 1 259 ? 67.340 70.812 21.592 1.00 35.11 259 THR A O 1
ATOM 1919 N N . MET A 1 260 ? 68.999 71.905 20.546 1.00 33.28 260 MET A N 1
ATOM 1920 C CA . MET A 1 260 ? 69.385 70.751 19.738 1.00 32.99 260 MET A CA 1
ATOM 1921 C C . MET A 1 260 ? 70.275 69.823 20.549 1.00 30.33 260 MET A C 1
ATOM 1922 O O . MET A 1 260 ? 70.801 70.205 21.595 1.00 32.35 260 MET A O 1
ATOM 1927 N N . PRO A 1 261 ? 70.479 68.587 20.086 1.00 29.93 261 PRO A N 1
ATOM 1928 C CA . PRO A 1 261 ? 71.409 67.689 20.789 1.00 32.81 261 PRO A CA 1
ATOM 1929 C C . PRO A 1 261 ? 72.756 68.359 21.037 1.00 33.14 261 PRO A C 1
ATOM 1930 O O . PRO A 1 261 ? 73.172 69.263 20.305 1.00 30.66 261 PRO A O 1
ATOM 1934 N N A HIS A 1 262 ? 73.441 67.890 22.087 0.49 30.55 262 HIS A N 1
ATOM 1935 N N B HIS A 1 262 ? 73.449 67.886 22.077 0.51 30.55 262 HIS A N 1
ATOM 1936 C CA A HIS A 1 262 ? 74.664 68.536 22.555 0.49 32.46 262 HIS A CA 1
ATOM 1937 C CA B HIS A 1 262 ? 74.658 68.558 22.543 0.51 32.46 262 HIS A CA 1
ATOM 1938 C C A HIS A 1 262 ? 75.739 68.604 21.475 0.49 32.17 262 HIS A C 1
ATOM 1939 C C B HIS A 1 262 ? 75.749 68.603 21.478 0.51 32.17 262 HIS A C 1
ATOM 1940 O O A HIS A 1 262 ? 76.525 69.560 21.444 0.49 32.16 262 HIS A O 1
ATOM 1941 O O B HIS A 1 262 ? 76.560 69.538 21.464 0.51 32.15 262 HIS A O 1
ATOM 1954 N N . PHE A 1 263 ? 75.805 67.615 20.586 1.00 26.22 263 PHE A N 1
ATOM 1955 C CA . PHE A 1 263 ? 76.900 67.604 19.622 1.00 31.48 263 PHE A CA 1
ATOM 1956 C C . PHE A 1 263 ? 76.746 68.634 18.501 1.00 29.43 263 PHE A C 1
ATOM 1957 O O . PHE A 1 263 ? 77.631 68.693 17.637 1.00 28.14 263 PHE A O 1
ATOM 1965 N N . TYR A 1 264 ? 75.672 69.445 18.490 1.00 23.49 264 TYR A N 1
ATOM 1966 C CA . TYR A 1 264 ? 75.594 70.606 17.601 1.00 30.01 264 TYR A CA 1
ATOM 1967 C C . TYR A 1 264 ? 76.049 71.901 18.258 1.00 26.85 264 TYR A C 1
ATOM 1968 O O . TYR A 1 264 ? 76.145 72.928 17.569 1.00 25.42 264 TYR A O 1
ATOM 1977 N N . HIS A 1 265 ? 76.300 71.889 19.563 1.00 25.91 265 HIS A N 1
ATOM 1978 C CA . HIS A 1 265 ? 76.631 73.109 20.282 1.00 31.18 265 HIS A CA 1
ATOM 1979 C C . HIS A 1 265 ? 78.065 73.550 19.995 1.00 29.83 265 HIS A C 1
ATOM 1980 O O . HIS A 1 265 ? 78.947 72.737 19.732 1.00 28.58 265 HIS A O 1
ATOM 1987 N N . CYS A 1 266 ? 78.297 74.856 20.072 1.00 26.05 266 CYS A N 1
ATOM 1988 C CA . CYS A 1 266 ? 79.654 75.382 20.036 1.00 26.13 266 CYS A CA 1
ATOM 1989 C C . CYS A 1 266 ? 79.628 76.779 20.640 1.00 27.77 266 CYS A C 1
ATOM 1990 O O . CYS A 1 266 ? 78.571 77.305 20.992 1.00 30.70 266 CYS A O 1
ATOM 1993 N N . THR A 1 267 ? 80.810 77.372 20.766 1.00 30.04 267 THR A N 1
ATOM 1994 C CA . THR A 1 267 ? 80.905 78.745 21.246 1.00 26.07 267 THR A CA 1
ATOM 1995 C C . THR A 1 267 ? 80.334 79.691 20.194 1.00 25.12 267 THR A C 1
ATOM 1996 O O . THR A 1 267 ? 80.717 79.616 19.025 1.00 24.48 267 THR A O 1
ATOM 2000 N N . VAL A 1 268 ? 79.392 80.549 20.599 1.00 23.54 268 VAL A N 1
ATOM 2001 C CA . VAL A 1 268 ? 78.771 81.543 19.717 1.00 27.01 268 VAL A CA 1
ATOM 2002 C C . VAL A 1 268 ? 78.846 82.902 20.416 1.00 28.71 268 VAL A C 1
ATOM 2003 O O . VAL A 1 268 ? 78.307 83.060 21.518 1.00 27.31 268 VAL A O 1
ATOM 2007 N N A GLU A 1 269 ? 79.494 83.875 19.768 0.46 28.60 269 GLU A N 1
ATOM 2008 N N B GLU A 1 269 ? 79.505 83.876 19.784 0.54 28.61 269 GLU A N 1
ATOM 2009 C CA A GLU A 1 269 ? 79.733 85.185 20.362 0.46 28.45 269 GLU A CA 1
ATOM 2010 C CA B GLU A 1 269 ? 79.677 85.186 20.404 0.54 28.42 269 GLU A CA 1
ATOM 2011 C C A GLU A 1 269 ? 79.467 86.283 19.342 0.46 28.96 269 GLU A C 1
ATOM 2012 C C B GLU A 1 269 ? 79.522 86.287 19.362 0.54 28.97 269 GLU A C 1
ATOM 2013 O O A GLU A 1 269 ? 79.424 86.043 18.133 0.46 26.65 269 GLU A O 1
ATOM 2014 O O B GLU A 1 269 ? 79.610 86.053 18.154 0.54 26.60 269 GLU A O 1
ATOM 2025 N N A GLN A 1 270 ? 79.305 87.505 19.849 0.46 28.68 270 GLN A N 1
ATOM 2026 N N B GLN A 1 270 ? 79.299 87.504 19.852 0.54 28.67 270 GLN A N 1
ATOM 2027 C CA A GLN A 1 270 ? 79.110 88.660 18.985 0.46 28.09 270 GLN A CA 1
ATOM 2028 C CA B GLN A 1 270 ? 79.102 88.651 18.979 0.54 28.07 270 GLN A CA 1
ATOM 2029 C C A GLN A 1 270 ? 80.435 89.118 18.394 0.46 28.54 270 GLN A C 1
ATOM 2030 C C B GLN A 1 270 ? 80.428 89.122 18.398 0.54 28.53 270 GLN A C 1
ATOM 2031 O O A GLN A 1 270 ? 81.500 88.961 19.000 0.46 28.16 270 GLN A O 1
ATOM 2032 O O B GLN A 1 270 ? 81.489 88.979 19.016 0.54 28.14 270 GLN A O 1
ATOM 2043 N N . ALA A 1 271 ? 80.356 89.696 17.198 1.00 26.46 271 ALA A N 1
ATOM 2044 C CA . ALA A 1 271 ? 81.525 90.309 16.584 1.00 25.29 271 ALA A CA 1
ATOM 2045 C C . ALA A 1 271 ? 82.014 91.486 17.423 1.00 32.58 271 ALA A C 1
ATOM 2046 O O . ALA A 1 271 ? 81.222 92.218 18.023 1.00 32.38 271 ALA A O 1
ATOM 2048 N N . ARG A 1 272 ? 83.337 91.677 17.446 1.00 31.97 272 ARG A N 1
ATOM 2049 C CA . ARG A 1 272 ? 83.960 92.739 18.228 1.00 38.36 272 ARG A CA 1
ATOM 2050 C C . ARG A 1 272 ? 84.701 93.791 17.411 1.00 43.64 272 ARG A C 1
ATOM 2051 O O . ARG A 1 272 ? 85.162 94.780 17.996 1.00 50.36 272 ARG A O 1
ATOM 2059 N N . HIS A 1 273 ? 84.835 93.628 16.094 1.00 39.52 273 HIS A N 1
ATOM 2060 C CA . HIS A 1 273 ? 85.505 94.620 15.258 1.00 38.22 273 HIS A CA 1
ATOM 2061 C C . HIS A 1 273 ? 84.523 95.381 14.379 1.00 40.34 273 HIS A C 1
ATOM 2062 O O . HIS A 1 273 ? 83.556 94.814 13.867 1.00 47.39 273 HIS A O 1
ATOM 2069 N N . GLY A 1 274 ? 84.798 96.667 14.188 1.00 42.99 274 GLY A N 1
ATOM 2070 C CA . GLY A 1 274 ? 83.878 97.530 13.485 1.00 47.39 274 GLY A CA 1
ATOM 2071 C C . GLY A 1 274 ? 84.338 97.888 12.092 1.00 52.71 274 GLY A C 1
ATOM 2072 O O . GLY A 1 274 ? 84.682 97.008 11.298 1.00 36.11 274 GLY A O 1
ATOM 2073 N N . GLN A 1 275 ? 84.358 99.191 11.792 1.00 53.55 275 GLN A N 1
ATOM 2074 C CA . GLN A 1 275 ? 84.617 99.642 10.428 1.00 51.91 275 GLN A CA 1
ATOM 2075 C C . GLN A 1 275 ? 85.960 99.138 9.906 1.00 49.09 275 GLN A C 1
ATOM 2076 O O . GLN A 1 275 ? 86.083 98.820 8.717 1.00 49.86 275 GLN A O 1
ATOM 2082 N N . ASP A 1 276 ? 86.976 99.047 10.776 1.00 40.39 276 ASP A N 1
ATOM 2083 C CA . ASP A 1 276 ? 88.324 98.687 10.334 1.00 34.95 276 ASP A CA 1
ATOM 2084 C C . ASP A 1 276 ? 88.536 97.179 10.176 1.00 35.92 276 ASP A C 1
ATOM 2085 O O . ASP A 1 276 ? 89.662 96.755 9.884 1.00 28.13 276 ASP A O 1
ATOM 2090 N N . ALA A 1 277 ? 87.492 96.363 10.345 1.00 29.68 277 ALA A N 1
ATOM 2091 C CA . ALA A 1 277 ? 87.667 94.917 10.228 1.00 31.77 277 ALA A CA 1
ATOM 2092 C C . ALA A 1 277 ? 88.273 94.531 8.888 1.00 30.68 277 ALA A C 1
ATOM 2093 O O . ALA A 1 277 ? 89.120 93.633 8.821 1.00 30.30 277 ALA A O 1
ATOM 2095 N N . GLY A 1 278 ? 87.840 95.177 7.802 1.00 27.73 278 GLY A N 1
ATOM 2096 C CA . GLY A 1 278 ? 88.338 94.790 6.489 1.00 29.65 278 GLY A CA 1
ATOM 2097 C C . GLY A 1 278 ? 89.825 95.063 6.325 1.00 33.19 278 GLY A C 1
ATOM 2098 O O . GLY A 1 278 ? 90.586 94.203 5.867 1.00 29.20 278 GLY A O 1
ATOM 2099 N N . LEU A 1 279 ? 90.257 96.268 6.699 1.00 29.31 279 LEU A N 1
ATOM 2100 C CA . LEU A 1 279 ? 91.676 96.596 6.631 1.00 29.56 279 LEU A CA 1
ATOM 2101 C C . LEU A 1 279 ? 92.495 95.647 7.495 1.00 25.70 279 LEU A C 1
ATOM 2102 O O . LEU A 1 279 ? 93.456 95.032 7.025 1.00 31.48 279 LEU A O 1
ATOM 2107 N N . LEU A 1 280 ? 92.122 95.512 8.768 1.00 29.36 280 LEU A N 1
ATOM 2108 C CA . LEU A 1 280 ? 92.907 94.699 9.694 1.00 31.41 280 LEU A CA 1
ATOM 2109 C C . LEU A 1 280 ? 92.895 93.225 9.302 1.00 30.81 280 LEU A C 1
ATOM 2110 O O . LEU A 1 280 ? 93.936 92.554 9.345 1.00 27.25 280 LEU A O 1
ATOM 2115 N N . GLY A 1 281 ? 91.726 92.698 8.928 1.00 28.32 281 GLY A N 1
ATOM 2116 C CA . GLY A 1 281 ? 91.649 91.288 8.569 1.00 23.64 281 GLY A CA 1
ATOM 2117 C C . GLY A 1 281 ? 92.418 90.965 7.303 1.00 26.49 281 GLY A C 1
ATOM 2118 O O . GLY A 1 281 ? 93.151 89.969 7.245 1.00 24.43 281 GLY A O 1
ATOM 2119 N N . ALA A 1 282 ? 92.274 91.806 6.274 1.00 27.73 282 ALA A N 1
ATOM 2120 C CA . ALA A 1 282 ? 93.052 91.615 5.057 1.00 26.54 282 ALA A CA 1
ATOM 2121 C C . ALA A 1 282 ? 94.546 91.694 5.353 1.00 30.61 282 ALA A C 1
ATOM 2122 O O . ALA A 1 282 ? 95.327 90.868 4.863 1.00 27.34 282 ALA A O 1
ATOM 2124 N N . ALA A 1 283 ? 94.964 92.663 6.175 1.00 27.62 283 ALA A N 1
ATOM 2125 C CA . ALA A 1 283 ? 96.388 92.752 6.503 1.00 33.18 283 ALA A CA 1
ATOM 2126 C C . ALA A 1 283 ? 96.861 91.498 7.227 1.00 36.21 283 ALA A C 1
ATOM 2127 O O . ALA A 1 283 ? 97.917 90.943 6.898 1.00 34.50 283 ALA A O 1
ATOM 2129 N N . TRP A 1 284 ? 96.072 91.008 8.194 1.00 31.52 284 TRP A N 1
ATOM 2130 C CA . TRP A 1 284 ? 96.471 89.804 8.921 1.00 34.86 284 TRP A CA 1
ATOM 2131 C C . TRP A 1 284 ? 96.550 88.593 7.998 1.00 35.03 284 TRP A C 1
ATOM 2132 O O . TRP A 1 284 ? 97.477 87.782 8.110 1.00 32.29 284 TRP A O 1
ATOM 2143 N N . TRP A 1 285 ? 95.583 88.441 7.090 1.00 32.85 285 TRP A N 1
ATOM 2144 C CA . TRP A 1 285 ? 95.543 87.241 6.259 1.00 31.34 285 TRP A CA 1
ATOM 2145 C C . TRP A 1 285 ? 96.720 87.199 5.299 1.00 36.90 285 TRP A C 1
ATOM 2146 O O . TRP A 1 285 ? 97.374 86.159 5.148 1.00 30.78 285 TRP A O 1
ATOM 2157 N N . VAL A 1 286 ? 96.998 88.311 4.617 1.00 32.60 286 VAL A N 1
ATOM 2158 C CA . VAL A 1 286 ? 98.081 88.277 3.640 1.00 35.43 286 VAL A CA 1
ATOM 2159 C C . VAL A 1 286 ? 99.414 88.011 4.339 1.00 32.56 286 VAL A C 1
ATOM 2160 O O . VAL A 1 286 ? 100.249 87.249 3.839 1.00 40.91 286 VAL A O 1
ATOM 2164 N N . ALA A 1 287 ? 99.631 88.621 5.507 1.00 34.84 287 ALA A N 1
ATOM 2165 C CA . ALA A 1 287 ? 100.848 88.328 6.260 1.00 37.92 287 ALA A CA 1
ATOM 2166 C C . ALA A 1 287 ? 100.903 86.858 6.662 1.00 43.32 287 ALA A C 1
ATOM 2167 O O . ALA A 1 287 ? 101.961 86.218 6.567 1.00 45.45 287 ALA A O 1
ATOM 2169 N N . ASP A 1 288 ? 99.768 86.297 7.096 1.00 40.67 288 ASP A N 1
ATOM 2170 C CA . ASP A 1 288 ? 99.716 84.871 7.415 1.00 36.31 288 ASP A CA 1
ATOM 2171 C C . ASP A 1 288 ? 100.106 84.024 6.207 1.00 45.57 288 ASP A C 1
ATOM 2172 O O . ASP A 1 288 ? 100.907 83.089 6.325 1.00 47.71 288 ASP A O 1
ATOM 2177 N N . CYS A 1 289 ? 99.557 84.342 5.034 1.00 40.47 289 CYS A N 1
ATOM 2178 C CA . CYS A 1 289 ? 99.941 83.627 3.819 1.00 39.61 289 CYS A CA 1
ATOM 2179 C C . CYS A 1 289 ? 101.448 83.695 3.592 1.00 50.18 289 CYS A C 1
ATOM 2180 O O . CYS A 1 289 ? 102.096 82.670 3.344 1.00 46.35 289 CYS A O 1
ATOM 2183 N N . LEU A 1 290 ? 102.020 84.902 3.669 1.00 43.78 290 LEU A N 1
ATOM 2184 C CA . LEU A 1 290 ? 103.447 85.080 3.400 1.00 47.70 290 LEU A CA 1
ATOM 2185 C C . LEU A 1 290 ? 104.301 84.342 4.421 1.00 51.94 290 LEU A C 1
ATOM 2186 O O . LEU A 1 290 ? 105.299 83.708 4.060 1.00 56.27 290 LEU A O 1
ATOM 2191 N N . LYS A 1 291 ? 103.940 84.431 5.705 1.00 54.30 291 LYS A N 1
ATOM 2192 C CA . LYS A 1 291 ? 104.671 83.695 6.733 1.00 52.84 291 LYS A CA 1
ATOM 2193 C C . LYS A 1 291 ? 104.658 82.197 6.454 1.00 59.83 291 LYS A C 1
ATOM 2194 O O . LYS A 1 291 ? 105.642 81.501 6.720 1.00 63.18 291 LYS A O 1
ATOM 2200 N N . GLN A 1 292 ? 103.553 81.677 5.926 1.00 55.06 292 GLN A N 1
ATOM 2201 C CA . GLN A 1 292 ? 103.427 80.243 5.699 1.00 60.66 292 GLN A CA 1
ATOM 2202 C C . GLN A 1 292 ? 103.969 79.807 4.348 1.00 60.97 292 GLN A C 1
ATOM 2203 O O . GLN A 1 292 ? 103.865 78.624 4.014 1.00 66.29 292 GLN A O 1
ATOM 2209 N N . GLY A 1 293 ? 104.540 80.721 3.571 1.00 64.67 293 GLY A N 1
ATOM 2210 C CA . GLY A 1 293 ? 105.138 80.371 2.294 1.00 66.82 293 GLY A CA 1
ATOM 2211 C C . GLY A 1 293 ? 104.332 80.817 1.090 1.00 70.96 293 GLY A C 1
ATOM 2212 O O . GLY A 1 293 ? 104.156 80.057 0.136 1.00 75.97 293 GLY A O 1
ATOM 2213 N N . MET B 1 1 ? 106.576 51.889 0.725 1.00 70.32 1 MET B N 1
ATOM 2214 C CA . MET B 1 1 ? 106.359 51.483 2.111 1.00 66.74 1 MET B CA 1
ATOM 2215 C C . MET B 1 1 ? 105.243 50.442 2.226 1.00 65.18 1 MET B C 1
ATOM 2216 O O . MET B 1 1 ? 104.405 50.299 1.333 1.00 60.95 1 MET B O 1
ATOM 2221 N N . ARG B 1 2 ? 105.238 49.722 3.343 1.00 60.38 2 ARG B N 1
ATOM 2222 C CA . ARG B 1 2 ? 104.308 48.629 3.586 1.00 53.90 2 ARG B CA 1
ATOM 2223 C C . ARG B 1 2 ? 103.332 49.030 4.684 1.00 50.54 2 ARG B C 1
ATOM 2224 O O . ARG B 1 2 ? 103.752 49.375 5.794 1.00 50.09 2 ARG B O 1
ATOM 2232 N N . CYS B 1 3 ? 102.035 48.974 4.383 1.00 47.77 3 CYS B N 1
ATOM 2233 C CA . CYS B 1 3 ? 100.999 49.384 5.326 1.00 44.26 3 CYS B CA 1
ATOM 2234 C C . CYS B 1 3 ? 100.207 48.171 5.789 1.00 40.55 3 CYS B C 1
ATOM 2235 O O . CYS B 1 3 ? 99.653 47.432 4.967 1.00 44.58 3 CYS B O 1
ATOM 2238 N N . LEU B 1 4 ? 100.155 47.972 7.101 1.00 41.29 4 LEU B N 1
ATOM 2239 C CA . LEU B 1 4 ? 99.142 47.117 7.703 1.00 40.49 4 LEU B CA 1
ATOM 2240 C C . LEU B 1 4 ? 97.853 47.927 7.803 1.00 41.73 4 LEU B C 1
ATOM 2241 O O . LEU B 1 4 ? 97.788 48.897 8.563 1.00 36.33 4 LEU B O 1
ATOM 2246 N N . ALA B 1 5 ? 96.838 47.552 7.031 1.00 36.94 5 ALA B N 1
ATOM 2247 C CA . ALA B 1 5 ? 95.561 48.253 7.017 1.00 39.65 5 ALA B CA 1
ATOM 2248 C C . ALA B 1 5 ? 94.503 47.407 7.711 1.00 40.15 5 ALA B C 1
ATOM 2249 O O . ALA B 1 5 ? 94.342 46.220 7.398 1.00 42.70 5 ALA B O 1
ATOM 2251 N N . LEU B 1 6 ? 93.805 48.011 8.665 1.00 34.92 6 LEU B N 1
ATOM 2252 C CA . LEU B 1 6 ? 92.660 47.404 9.326 1.00 31.27 6 LEU B CA 1
ATOM 2253 C C . LEU B 1 6 ? 91.390 48.154 8.966 1.00 41.72 6 LEU B C 1
ATOM 2254 O O . LEU B 1 6 ? 91.394 49.384 8.873 1.00 38.32 6 LEU B O 1
ATOM 2259 N N . ASP B 1 7 ? 90.299 47.412 8.794 1.00 34.85 7 ASP B N 1
ATOM 2260 C CA . ASP B 1 7 ? 88.980 47.994 8.546 1.00 36.62 7 ASP B CA 1
ATOM 2261 C C . ASP B 1 7 ? 88.012 47.366 9.545 1.00 42.38 7 ASP B C 1
ATOM 2262 O O . ASP B 1 7 ? 87.580 46.221 9.370 1.00 40.63 7 ASP B O 1
ATOM 2267 N N . ILE B 1 8 ? 87.669 48.120 10.582 1.00 36.10 8 ILE B N 1
ATOM 2268 C CA . ILE B 1 8 ? 86.888 47.621 11.709 1.00 34.01 8 ILE B CA 1
ATOM 2269 C C . ILE B 1 8 ? 85.445 48.069 11.527 1.00 40.78 8 ILE B C 1
ATOM 2270 O O . ILE B 1 8 ? 85.132 49.263 11.631 1.00 39.71 8 ILE B O 1
ATOM 2275 N N . GLY B 1 9 ? 84.560 47.110 11.260 1.00 36.11 9 GLY B N 1
ATOM 2276 C CA . GLY B 1 9 ? 83.156 47.368 11.060 1.00 37.40 9 GLY B CA 1
ATOM 2277 C C . GLY B 1 9 ? 82.302 46.842 12.199 1.00 45.55 9 GLY B C 1
ATOM 2278 O O . GLY B 1 9 ? 82.785 46.316 13.199 1.00 45.33 9 GLY B O 1
ATOM 2279 N N . GLY B 1 10 ? 80.991 47.004 12.023 1.00 39.89 10 GLY B N 1
ATOM 2280 C CA . GLY B 1 10 ? 80.058 46.548 13.034 1.00 43.43 10 GLY B CA 1
ATOM 2281 C C . GLY B 1 10 ? 79.925 45.043 13.084 1.00 49.90 10 GLY B C 1
ATOM 2282 O O . GLY B 1 10 ? 79.550 44.495 14.126 1.00 49.56 10 GLY B O 1
ATOM 2283 N N . THR B 1 11 ? 80.241 44.367 11.985 1.00 50.74 11 THR B N 1
ATOM 2284 C CA . THR B 1 11 ? 80.138 42.917 11.874 1.00 52.24 11 THR B CA 1
ATOM 2285 C C . THR B 1 11 ? 81.468 42.225 11.628 1.00 51.93 11 THR B C 1
ATOM 2286 O O . THR B 1 11 ? 81.719 41.162 12.207 1.00 49.30 11 THR B O 1
ATOM 2290 N N . LYS B 1 12 ? 82.342 42.803 10.805 1.00 44.47 12 LYS B N 1
ATOM 2291 C CA . LYS B 1 12 ? 83.580 42.151 10.405 1.00 42.44 12 LYS B CA 1
ATOM 2292 C C . LYS B 1 12 ? 84.768 43.090 10.563 1.00 48.98 12 LYS B C 1
ATOM 2293 O O . LYS B 1 12 ? 84.658 44.307 10.360 1.00 42.99 12 LYS B O 1
ATOM 2299 N N . ILE B 1 13 ? 85.909 42.507 10.924 1.00 38.97 13 ILE B N 1
ATOM 2300 C CA . ILE B 1 13 ? 87.200 43.185 10.911 1.00 36.49 13 ILE B CA 1
ATOM 2301 C C . ILE B 1 13 ? 88.018 42.604 9.765 1.00 50.58 13 ILE B C 1
ATOM 2302 O O . ILE B 1 13 ? 88.376 41.418 9.786 1.00 45.06 13 ILE B O 1
ATOM 2307 N N . ALA B 1 14 ? 88.320 43.431 8.769 1.00 31.69 14 ALA B N 1
ATOM 2308 C CA . ALA B 1 14 ? 89.228 43.049 7.697 1.00 43.07 14 ALA B CA 1
ATOM 2309 C C . ALA B 1 14 ? 90.622 43.606 7.965 1.00 43.62 14 ALA B C 1
ATOM 2310 O O . ALA B 1 14 ? 90.768 44.709 8.501 1.00 38.21 14 ALA B O 1
ATOM 2312 N N . SER B 1 15 ? 91.647 42.833 7.607 1.00 38.92 15 SER B N 1
ATOM 2313 C CA . SER B 1 15 ? 93.030 43.286 7.672 1.00 40.13 15 SER B CA 1
ATOM 2314 C C . SER B 1 15 ? 93.743 42.880 6.388 1.00 46.79 15 SER B C 1
ATOM 2315 O O . SER B 1 15 ? 93.253 42.050 5.612 1.00 44.66 15 SER B O 1
ATOM 2318 N N . ALA B 1 16 ? 94.904 43.488 6.158 1.00 39.67 16 ALA B N 1
ATOM 2319 C CA . ALA B 1 16 ? 95.645 43.249 4.927 1.00 45.53 16 ALA B CA 1
ATOM 2320 C C . ALA B 1 16 ? 96.941 44.039 4.967 1.00 46.65 16 ALA B C 1
ATOM 2321 O O . ALA B 1 16 ? 97.093 44.982 5.749 1.00 47.54 16 ALA B O 1
ATOM 2323 N N . ILE B 1 17 ? 97.877 43.638 4.116 1.00 50.57 17 ILE B N 1
ATOM 2324 C CA . ILE B 1 17 ? 99.073 44.421 3.846 1.00 48.32 17 ILE B CA 1
ATOM 2325 C C . ILE B 1 17 ? 98.858 45.139 2.524 1.00 53.88 17 ILE B C 1
ATOM 2326 O O . ILE B 1 17 ? 98.514 44.510 1.515 1.00 50.33 17 ILE B O 1
ATOM 2331 N N . VAL B 1 18 ? 99.025 46.458 2.534 1.00 47.46 18 VAL B N 1
ATOM 2332 C CA . VAL B 1 18 ? 98.842 47.282 1.349 1.00 48.31 18 VAL B CA 1
ATOM 2333 C C . VAL B 1 18 ? 100.188 47.889 0.993 1.00 50.21 18 VAL B C 1
ATOM 2334 O O . VAL B 1 18 ? 100.829 48.531 1.834 1.00 48.76 18 VAL B O 1
ATOM 2338 N N . THR B 1 19 ? 100.624 47.664 -0.244 1.00 52.49 19 THR B N 1
ATOM 2339 C CA . THR B 1 19 ? 101.889 48.195 -0.733 1.00 56.88 19 THR B CA 1
ATOM 2340 C C . THR B 1 19 ? 101.692 48.699 -2.152 1.00 57.93 19 THR B C 1
ATOM 2341 O O . THR B 1 19 ? 101.222 47.953 -3.017 1.00 56.02 19 THR B O 1
ATOM 2345 N N . ASP B 1 20 ? 102.046 49.965 -2.381 1.00 64.61 20 ASP B N 1
ATOM 2346 C CA . ASP B 1 20 ? 101.843 50.619 -3.673 1.00 64.31 20 ASP B CA 1
ATOM 2347 C C . ASP B 1 20 ? 100.385 50.507 -4.117 1.00 61.85 20 ASP B C 1
ATOM 2348 O O . ASP B 1 20 ? 100.081 50.313 -5.297 1.00 67.09 20 ASP B O 1
ATOM 2353 N N . GLY B 1 21 ? 99.471 50.619 -3.154 1.00 56.22 21 GLY B N 1
ATOM 2354 C CA . GLY B 1 21 ? 98.053 50.584 -3.446 1.00 49.47 21 GLY B CA 1
ATOM 2355 C C . GLY B 1 21 ? 97.494 49.222 -3.785 1.00 53.82 21 GLY B C 1
ATOM 2356 O O . GLY B 1 21 ? 96.341 49.134 -4.221 1.00 54.21 21 GLY B O 1
ATOM 2357 N N . LYS B 1 22 ? 98.269 48.157 -3.605 1.00 56.83 22 LYS B N 1
ATOM 2358 C CA . LYS B 1 22 ? 97.830 46.804 -3.917 1.00 61.77 22 LYS B CA 1
ATOM 2359 C C . LYS B 1 22 ? 97.756 45.976 -2.642 1.00 57.18 22 LYS B C 1
ATOM 2360 O O . LYS B 1 22 ? 98.653 46.036 -1.792 1.00 56.75 22 LYS B O 1
ATOM 2366 N N . ILE B 1 23 ? 96.684 45.205 -2.522 1.00 57.60 23 ILE B N 1
ATOM 2367 C CA . ILE B 1 23 ? 96.368 44.466 -1.306 1.00 58.57 23 ILE B CA 1
ATOM 2368 C C . ILE B 1 23 ? 96.999 43.084 -1.362 1.00 59.78 23 ILE B C 1
ATOM 2369 O O . ILE B 1 23 ? 96.989 42.417 -2.402 1.00 60.94 23 ILE B O 1
ATOM 2374 N N . GLU B 1 24 ? 97.543 42.652 -0.228 1.00 61.37 24 GLU B N 1
ATOM 2375 C CA . GLU B 1 24 ? 98.063 41.306 -0.055 1.00 63.83 24 GLU B CA 1
ATOM 2376 C C . GLU B 1 24 ? 97.554 40.742 1.262 1.00 62.94 24 GLU B C 1
ATOM 2377 O O . GLU B 1 24 ? 97.364 41.475 2.237 1.00 55.82 24 GLU B O 1
ATOM 2383 N N . GLN B 1 25 ? 97.329 39.430 1.282 1.00 59.36 25 GLN B N 1
ATOM 2384 C CA . GLN B 1 25 ? 97.073 38.715 2.531 1.00 54.50 25 GLN B CA 1
ATOM 2385 C C . GLN B 1 25 ? 95.797 39.204 3.208 1.00 52.90 25 GLN B C 1
ATOM 2386 O O . GLN B 1 25 ? 95.760 39.416 4.421 1.00 53.33 25 GLN B O 1
ATOM 2392 N N . ARG B 1 26 ? 94.739 39.378 2.426 1.00 54.26 26 ARG B N 1
ATOM 2393 C CA . ARG B 1 26 ? 93.477 39.810 3.004 1.00 57.29 26 ARG B CA 1
ATOM 2394 C C . ARG B 1 26 ? 92.962 38.761 3.978 1.00 60.65 26 ARG B C 1
ATOM 2395 O O . ARG B 1 26 ? 92.828 37.584 3.631 1.00 63.49 26 ARG B O 1
ATOM 2403 N N . GLN B 1 27 ? 92.682 39.193 5.205 1.00 57.00 27 GLN B N 1
ATOM 2404 C CA . GLN B 1 27 ? 92.049 38.354 6.210 1.00 55.28 27 GLN B CA 1
ATOM 2405 C C . GLN B 1 27 ? 90.818 39.065 6.758 1.00 60.26 27 GLN B C 1
ATOM 2406 O O . GLN B 1 27 ? 90.751 40.299 6.792 1.00 54.12 27 GLN B O 1
ATOM 2412 N N . GLN B 1 28 ? 89.837 38.270 7.180 1.00 58.65 28 GLN B N 1
ATOM 2413 C CA . GLN B 1 28 ? 88.565 38.784 7.661 1.00 51.82 28 GLN B CA 1
ATOM 2414 C C . GLN B 1 28 ? 88.096 37.932 8.830 1.00 59.27 28 GLN B C 1
ATOM 2415 O O . GLN B 1 28 ? 88.086 36.702 8.732 1.00 57.58 28 GLN B O 1
ATOM 2421 N N . ILE B 1 29 ? 87.714 38.578 9.933 1.00 53.55 29 ILE B N 1
ATOM 2422 C CA . ILE B 1 29 ? 87.219 37.884 11.115 1.00 50.29 29 ILE B CA 1
ATOM 2423 C C . ILE B 1 29 ? 85.974 38.599 11.618 1.00 51.91 29 ILE B C 1
ATOM 2424 O O . ILE B 1 29 ? 85.603 39.672 11.139 1.00 49.61 29 ILE B O 1
ATOM 2429 N N . ALA B 1 30 ? 85.325 37.984 12.596 1.00 42.22 30 ALA B N 1
ATOM 2430 C CA . ALA B 1 30 ? 84.132 38.569 13.177 1.00 44.79 30 ALA B CA 1
ATOM 2431 C C . ALA B 1 30 ? 84.517 39.692 14.129 1.00 45.46 30 ALA B C 1
ATOM 2432 O O . ALA B 1 30 ? 85.530 39.612 14.831 1.00 39.74 30 ALA B O 1
ATOM 2434 N N . THR B 1 31 ? 83.723 40.754 14.130 1.00 43.22 31 THR B N 1
ATOM 2435 C CA . THR B 1 31 ? 83.920 41.799 15.122 1.00 43.96 31 THR B CA 1
ATOM 2436 C C . THR B 1 31 ? 83.473 41.276 16.481 1.00 37.23 31 THR B C 1
ATOM 2437 O O . THR B 1 31 ? 82.349 40.782 16.605 1.00 39.37 31 THR B O 1
ATOM 2441 N N . PRO B 1 32 ? 84.314 41.355 17.508 1.00 38.48 32 PRO B N 1
ATOM 2442 C CA . PRO B 1 32 ? 83.942 40.798 18.815 1.00 42.53 32 PRO B CA 1
ATOM 2443 C C . PRO B 1 32 ? 82.597 41.309 19.304 1.00 47.77 32 PRO B C 1
ATOM 2444 O O . PRO B 1 32 ? 82.261 42.486 19.153 1.00 45.13 32 PRO B O 1
ATOM 2448 N N . GLN B 1 33 ? 81.814 40.399 19.884 1.00 40.22 33 GLN B N 1
ATOM 2449 C CA . GLN B 1 33 ? 80.528 40.744 20.473 1.00 40.54 33 GLN B CA 1
ATOM 2450 C C . GLN B 1 33 ? 80.446 40.282 21.921 1.00 47.00 33 GLN B C 1
ATOM 2451 O O . GLN B 1 33 ? 80.027 41.044 22.797 1.00 44.53 33 GLN B O 1
ATOM 2457 N N . ALA B 1 34 ? 80.833 39.035 22.187 1.00 44.39 34 ALA B N 1
ATOM 2458 C CA . ALA B 1 34 ? 80.918 38.573 23.565 1.00 42.67 34 ALA B CA 1
ATOM 2459 C C . ALA B 1 34 ? 82.045 39.315 24.274 1.00 36.77 34 ALA B C 1
ATOM 2460 O O . ALA B 1 34 ? 83.159 39.411 23.750 1.00 41.14 34 ALA B O 1
ATOM 2462 N N . ASP B 1 35 ? 81.750 39.866 25.452 1.00 43.24 35 ASP B N 1
ATOM 2463 C CA . ASP B 1 35 ? 82.743 40.606 26.239 1.00 45.35 35 ASP B CA 1
ATOM 2464 C C . ASP B 1 35 ? 83.582 41.519 25.337 1.00 41.49 35 ASP B C 1
ATOM 2465 O O . ASP B 1 35 ? 84.818 41.529 25.372 1.00 41.72 35 ASP B O 1
ATOM 2470 N N . ALA B 1 36 ? 82.874 42.313 24.528 1.00 45.79 36 ALA B N 1
ATOM 2471 C CA . ALA B 1 36 ? 83.466 42.936 23.345 1.00 39.31 36 ALA B CA 1
ATOM 2472 C C . ALA B 1 36 ? 84.741 43.709 23.665 1.00 34.82 36 ALA B C 1
ATOM 2473 O O . ALA B 1 36 ? 85.742 43.599 22.950 1.00 40.43 36 ALA B O 1
ATOM 2475 N N . ALA B 1 37 ? 84.722 44.519 24.725 1.00 45.37 37 ALA B N 1
ATOM 2476 C CA . ALA B 1 37 ? 85.869 45.380 24.994 1.00 44.60 37 ALA B CA 1
ATOM 2477 C C . ALA B 1 37 ? 87.107 44.560 25.322 1.00 43.58 37 ALA B C 1
ATOM 2478 O O . ALA B 1 37 ? 88.179 44.774 24.744 1.00 42.53 37 ALA B O 1
ATOM 2480 N N . ASN B 1 38 ? 86.984 43.623 26.269 1.00 43.93 38 ASN B N 1
ATOM 2481 C CA . ASN B 1 38 ? 88.105 42.734 26.566 1.00 42.01 38 ASN B CA 1
ATOM 2482 C C . ASN B 1 38 ? 88.518 41.953 25.327 1.00 36.52 38 ASN B C 1
ATOM 2483 O O . ASN B 1 38 ? 89.711 41.819 25.032 1.00 40.57 38 ASN B O 1
ATOM 2488 N N . ALA B 1 39 ? 87.532 41.438 24.588 1.00 41.12 39 ALA B N 1
ATOM 2489 C CA . ALA B 1 39 ? 87.821 40.610 23.423 1.00 43.00 39 ALA B CA 1
ATOM 2490 C C . ALA B 1 39 ? 88.593 41.380 22.359 1.00 43.43 39 ALA B C 1
ATOM 2491 O O . ALA B 1 39 ? 89.467 40.817 21.689 1.00 44.11 39 ALA B O 1
ATOM 2493 N N . MET B 1 40 ? 88.283 42.671 22.177 1.00 40.12 40 MET B N 1
ATOM 2494 C CA . MET B 1 40 ? 88.935 43.430 21.113 1.00 32.25 40 MET B CA 1
ATOM 2495 C C . MET B 1 40 ? 90.423 43.619 21.380 1.00 35.11 40 MET B C 1
ATOM 2496 O O . MET B 1 40 ? 91.229 43.612 20.441 1.00 41.64 40 MET B O 1
ATOM 2501 N N . HIS B 1 41 ? 90.816 43.812 22.645 1.00 38.43 41 HIS B N 1
ATOM 2502 C CA . HIS B 1 41 ? 92.240 43.887 22.957 1.00 41.82 41 HIS B CA 1
ATOM 2503 C C . HIS B 1 41 ? 92.957 42.627 22.489 1.00 41.74 41 HIS B C 1
ATOM 2504 O O . HIS B 1 41 ? 94.079 42.694 21.971 1.00 40.12 41 HIS B O 1
ATOM 2511 N N . ASP B 1 42 ? 92.322 41.465 22.681 1.00 40.17 42 ASP B N 1
ATOM 2512 C CA . ASP B 1 42 ? 92.905 40.204 22.225 1.00 44.64 42 ASP B CA 1
ATOM 2513 C C . ASP B 1 42 ? 92.952 40.147 20.702 1.00 42.63 42 ASP B C 1
ATOM 2514 O O . ASP B 1 42 ? 93.998 39.850 20.114 1.00 47.63 42 ASP B O 1
ATOM 2519 N N . THR B 1 43 ? 91.818 40.423 20.046 1.00 46.33 43 THR B N 1
ATOM 2520 C CA . THR B 1 43 ? 91.781 40.441 18.587 1.00 44.91 43 THR B CA 1
ATOM 2521 C C . THR B 1 43 ? 92.902 41.298 18.015 1.00 45.08 43 THR B C 1
ATOM 2522 O O . THR B 1 43 ? 93.663 40.851 17.149 1.00 43.79 43 THR B O 1
ATOM 2526 N N . LEU B 1 44 ? 93.027 42.538 18.494 1.00 45.43 44 LEU B N 1
ATOM 2527 C CA . LEU B 1 44 ? 94.069 43.418 17.970 1.00 43.39 44 LEU B CA 1
ATOM 2528 C C . LEU B 1 44 ? 95.465 42.844 18.212 1.00 43.98 44 LEU B C 1
ATOM 2529 O O . LEU B 1 44 ? 96.324 42.899 17.326 1.00 44.65 44 LEU B O 1
ATOM 2534 N N . ALA B 1 45 ? 95.722 42.312 19.410 1.00 48.65 45 ALA B N 1
ATOM 2535 C CA . ALA B 1 45 ? 97.012 41.666 19.657 1.00 46.16 45 ALA B CA 1
ATOM 2536 C C . ALA B 1 45 ? 97.253 40.520 18.680 1.00 41.43 45 ALA B C 1
ATOM 2537 O O . ALA B 1 45 ? 98.366 40.363 18.161 1.00 47.29 45 ALA B O 1
ATOM 2539 N N . ASN B 1 46 ? 96.219 39.719 18.405 1.00 43.66 46 ASN B N 1
ATOM 2540 C CA . ASN B 1 46 ? 96.355 38.614 17.455 1.00 46.75 46 ASN B CA 1
ATOM 2541 C C . ASN B 1 46 ? 96.710 39.123 16.062 1.00 52.22 46 ASN B C 1
ATOM 2542 O O . ASN B 1 46 ? 97.608 38.586 15.403 1.00 46.70 46 ASN B O 1
ATOM 2547 N N . ILE B 1 47 ? 96.007 40.158 15.591 1.00 48.09 47 ILE B N 1
ATOM 2548 C CA . ILE B 1 47 ? 96.269 40.680 14.249 1.00 40.10 47 ILE B CA 1
ATOM 2549 C C . ILE B 1 47 ? 97.681 41.243 14.161 1.00 44.73 47 ILE B C 1
ATOM 2550 O O . ILE B 1 47 ? 98.398 41.009 13.181 1.00 52.40 47 ILE B O 1
ATOM 2555 N N . LEU B 1 48 ? 98.104 42.008 15.173 1.00 37.03 48 LEU B N 1
ATOM 2556 C CA . LEU B 1 48 ? 99.448 42.576 15.140 1.00 48.88 48 LEU B CA 1
ATOM 2557 C C . LEU B 1 48 ? 100.515 41.484 15.136 1.00 53.12 48 LEU B C 1
ATOM 2558 O O . LEU B 1 48 ? 101.594 41.674 14.563 1.00 48.44 48 LEU B O 1
ATOM 2563 N N . ALA B 1 49 ? 100.233 40.341 15.769 1.00 49.85 49 ALA B N 1
ATOM 2564 C CA . ALA B 1 49 ? 101.183 39.230 15.765 1.00 57.98 49 ALA B CA 1
ATOM 2565 C C . ALA B 1 49 ? 101.254 38.578 14.389 1.00 56.33 49 ALA B C 1
ATOM 2566 O O . ALA B 1 49 ? 102.345 38.345 13.854 1.00 63.18 49 ALA B O 1
ATOM 2568 N N . LEU B 1 50 ? 100.094 38.284 13.800 1.00 54.59 50 LEU B N 1
ATOM 2569 C CA . LEU B 1 50 ? 100.055 37.607 12.510 1.00 56.10 50 LEU B CA 1
ATOM 2570 C C . LEU B 1 50 ? 100.900 38.330 11.466 1.00 60.34 50 LEU B C 1
ATOM 2571 O O . LEU B 1 50 ? 101.609 37.692 10.680 1.00 60.39 50 LEU B O 1
ATOM 2576 N N . TYR B 1 51 ? 100.842 39.661 11.441 1.00 58.84 51 TYR B N 1
ATOM 2577 C CA . TYR B 1 51 ? 101.564 40.457 10.457 1.00 49.76 51 TYR B CA 1
ATOM 2578 C C . TYR B 1 51 ? 102.868 41.025 11.010 1.00 55.83 51 TYR B C 1
ATOM 2579 O O . TYR B 1 51 ? 103.413 41.979 10.440 1.00 58.23 51 TYR B O 1
ATOM 2588 N N . ALA B 1 52 ? 103.380 40.458 12.101 1.00 58.23 52 ALA B N 1
ATOM 2589 C CA . ALA B 1 52 ? 104.540 41.026 12.779 1.00 59.50 52 ALA B CA 1
ATOM 2590 C C . ALA B 1 52 ? 105.699 41.233 11.814 1.00 58.49 52 ALA B C 1
ATOM 2591 O O . ALA B 1 52 ? 106.037 40.347 11.025 1.00 58.67 52 ALA B O 1
ATOM 2593 N N . GLY B 1 53 ? 106.302 42.420 11.878 1.00 60.84 53 GLY B N 1
ATOM 2594 C CA . GLY B 1 53 ? 107.457 42.738 11.059 1.00 56.79 53 GLY B CA 1
ATOM 2595 C C . GLY B 1 53 ? 107.197 42.927 9.578 1.00 63.49 53 GLY B C 1
ATOM 2596 O O . GLY B 1 53 ? 108.152 43.140 8.826 1.00 60.83 53 GLY B O 1
ATOM 2597 N N . GLN B 1 54 ? 105.943 42.876 9.129 1.00 62.01 54 GLN B N 1
ATOM 2598 C CA . GLN B 1 54 ? 105.629 43.020 7.713 1.00 59.61 54 GLN B CA 1
ATOM 2599 C C . GLN B 1 54 ? 105.166 44.422 7.320 1.00 58.89 54 GLN B C 1
ATOM 2600 O O . GLN B 1 54 ? 104.800 44.631 6.159 1.00 60.43 54 GLN B O 1
ATOM 2606 N N . PHE B 1 55 ? 105.174 45.386 8.237 1.00 54.68 55 PHE B N 1
ATOM 2607 C CA . PHE B 1 55 ? 104.620 46.697 7.937 1.00 53.89 55 PHE B CA 1
ATOM 2608 C C . PHE B 1 55 ? 105.531 47.789 8.473 1.00 54.07 55 PHE B C 1
ATOM 2609 O O . PHE B 1 55 ? 106.195 47.621 9.498 1.00 57.95 55 PHE B O 1
ATOM 2617 N N . ASP B 1 56 ? 105.553 48.918 7.764 1.00 53.26 56 ASP B N 1
ATOM 2618 C CA . ASP B 1 56 ? 106.220 50.117 8.256 1.00 52.61 56 ASP B CA 1
ATOM 2619 C C . ASP B 1 56 ? 105.283 51.034 9.030 1.00 52.68 56 ASP B C 1
ATOM 2620 O O . ASP B 1 56 ? 105.759 51.862 9.816 1.00 52.04 56 ASP B O 1
ATOM 2625 N N . TYR B 1 57 ? 103.973 50.913 8.818 1.00 52.48 57 TYR B N 1
ATOM 2626 C CA . TYR B 1 57 ? 102.993 51.727 9.524 1.00 46.11 57 TYR B CA 1
ATOM 2627 C C . TYR B 1 57 ? 101.638 51.032 9.461 1.00 45.82 57 TYR B C 1
ATOM 2628 O O . TYR B 1 57 ? 101.405 50.154 8.621 1.00 44.74 57 TYR B O 1
ATOM 2637 N N . VAL B 1 58 ? 100.750 51.430 10.376 1.00 38.61 58 VAL B N 1
ATOM 2638 C CA . VAL B 1 58 ? 99.412 50.867 10.509 1.00 37.34 58 VAL B CA 1
ATOM 2639 C C . VAL B 1 58 ? 98.391 51.951 10.174 1.00 38.83 58 VAL B C 1
ATOM 2640 O O . VAL B 1 58 ? 98.569 53.114 10.550 1.00 38.65 58 VAL B O 1
ATOM 2644 N N . ALA B 1 59 ? 97.334 51.578 9.451 1.00 36.47 59 ALA B N 1
ATOM 2645 C CA . ALA B 1 59 ? 96.251 52.502 9.114 1.00 36.69 59 ALA B CA 1
ATOM 2646 C C . ALA B 1 59 ? 94.925 51.818 9.407 1.00 39.49 59 ALA B C 1
ATOM 2647 O O . ALA B 1 59 ? 94.682 50.703 8.930 1.00 38.61 59 ALA B O 1
ATOM 2649 N N . VAL B 1 60 ? 94.070 52.478 10.187 1.00 32.61 60 VAL B N 1
ATOM 2650 C CA . VAL B 1 60 ? 92.861 51.862 10.719 1.00 32.04 60 VAL B CA 1
ATOM 2651 C C . VAL B 1 60 ? 91.642 52.684 10.312 1.00 36.49 60 VAL B C 1
ATOM 2652 O O . VAL B 1 60 ? 91.490 53.834 10.742 1.00 34.68 60 VAL B O 1
ATOM 2656 N N . ALA B 1 61 ? 90.768 52.080 9.512 1.00 29.53 61 ALA B N 1
ATOM 2657 C CA . ALA B 1 61 ? 89.429 52.590 9.257 1.00 31.21 61 ALA B CA 1
ATOM 2658 C C . ALA B 1 61 ? 88.437 51.901 10.183 1.00 39.62 61 ALA B C 1
ATOM 2659 O O . ALA B 1 61 ? 88.504 50.683 10.389 1.00 35.61 61 ALA B O 1
ATOM 2661 N N . SER B 1 62 ? 87.512 52.680 10.736 1.00 28.60 62 SER B N 1
ATOM 2662 C CA . SER B 1 62 ? 86.566 52.153 11.707 1.00 31.85 62 SER B CA 1
ATOM 2663 C C . SER B 1 62 ? 85.216 52.821 11.526 1.00 37.87 62 SER B C 1
ATOM 2664 O O . SER B 1 62 ? 85.146 54.005 11.187 1.00 30.27 62 SER B O 1
ATOM 2667 N N . THR B 1 63 ? 84.145 52.067 11.745 1.00 33.47 63 THR B N 1
ATOM 2668 C CA . THR B 1 63 ? 82.846 52.710 11.830 1.00 38.52 63 THR B CA 1
ATOM 2669 C C . THR B 1 63 ? 82.804 53.597 13.065 1.00 40.61 63 THR B C 1
ATOM 2670 O O . THR B 1 63 ? 83.494 53.351 14.056 1.00 45.72 63 THR B O 1
ATOM 2674 N N . GLY B 1 64 ? 81.999 54.647 12.995 1.00 35.79 64 GLY B N 1
ATOM 2675 C CA . GLY B 1 64 ? 81.899 55.560 14.109 1.00 31.15 64 GLY B CA 1
ATOM 2676 C C . GLY B 1 64 ? 82.828 56.745 13.919 1.00 31.85 64 GLY B C 1
ATOM 2677 O O . GLY B 1 64 ? 83.086 57.168 12.788 1.00 37.45 64 GLY B O 1
ATOM 2678 N N . ILE B 1 65 ? 83.353 57.270 15.016 1.00 28.63 65 ILE B N 1
ATOM 2679 C CA . ILE B 1 65 ? 84.149 58.489 15.006 1.00 30.73 65 ILE B CA 1
ATOM 2680 C C . ILE B 1 65 ? 85.442 58.238 15.762 1.00 31.37 65 ILE B C 1
ATOM 2681 O O . ILE B 1 65 ? 85.429 57.644 16.844 1.00 37.29 65 ILE B O 1
ATOM 2686 N N . ILE B 1 66 ? 86.552 58.726 15.219 1.00 29.70 66 ILE B N 1
ATOM 2687 C CA . ILE B 1 66 ? 87.852 58.626 15.870 1.00 29.19 66 ILE B CA 1
ATOM 2688 C C . ILE B 1 66 ? 88.157 59.972 16.504 1.00 32.84 66 ILE B C 1
ATOM 2689 O O . ILE B 1 66 ? 88.430 60.948 15.799 1.00 34.16 66 ILE B O 1
ATOM 2694 N N . ASN B 1 67 ? 88.111 60.032 17.833 1.00 33.96 67 ASN B N 1
ATOM 2695 C CA . ASN B 1 67 ? 88.411 61.248 18.584 1.00 33.65 67 ASN B CA 1
ATOM 2696 C C . ASN B 1 67 ? 89.686 60.995 19.381 1.00 42.26 67 ASN B C 1
ATOM 2697 O O . ASN B 1 67 ? 89.657 60.314 20.413 1.00 37.59 67 ASN B O 1
ATOM 2702 N N . HIS B 1 68 ? 90.796 61.551 18.905 1.00 35.38 68 HIS B N 1
ATOM 2703 C CA . HIS B 1 68 ? 92.079 61.439 19.586 1.00 39.64 68 HIS B CA 1
ATOM 2704 C C . HIS B 1 68 ? 92.355 59.981 19.962 1.00 42.88 68 HIS B C 1
ATOM 2705 O O . HIS B 1 68 ? 92.560 59.633 21.125 1.00 40.40 68 HIS B O 1
ATOM 2712 N N . GLY B 1 69 ? 92.321 59.128 18.939 1.00 39.90 69 GLY B N 1
ATOM 2713 C CA . GLY B 1 69 ? 92.652 57.722 19.074 1.00 45.47 69 GLY B CA 1
ATOM 2714 C C . GLY B 1 69 ? 91.632 56.868 19.788 1.00 41.44 69 GLY B C 1
ATOM 2715 O O . GLY B 1 69 ? 91.919 55.696 20.071 1.00 44.71 69 GLY B O 1
ATOM 2716 N N . VAL B 1 70 ? 90.451 57.401 20.083 1.00 33.50 70 VAL B N 1
ATOM 2717 C CA . VAL B 1 70 ? 89.411 56.678 20.803 1.00 33.89 70 VAL B CA 1
ATOM 2718 C C . VAL B 1 70 ? 88.225 56.479 19.873 1.00 38.67 70 VAL B C 1
ATOM 2719 O O . VAL B 1 70 ? 87.842 57.394 19.131 1.00 36.44 70 VAL B O 1
ATOM 2723 N N . LEU B 1 71 ? 87.639 55.285 19.922 1.00 34.08 71 LEU B N 1
ATOM 2724 C CA . LEU B 1 71 ? 86.477 54.941 19.109 1.00 30.84 71 LEU B CA 1
ATOM 2725 C C . LEU B 1 71 ? 85.209 55.432 19.793 1.00 38.86 71 LEU B C 1
ATOM 2726 O O . LEU B 1 71 ? 84.940 55.079 20.946 1.00 39.53 71 LEU B O 1
ATOM 2731 N N . THR B 1 72 ? 84.423 56.243 19.088 1.00 36.86 72 THR B N 1
ATOM 2732 C CA . THR B 1 72 ? 83.248 56.850 19.694 1.00 35.04 72 THR B CA 1
ATOM 2733 C C . THR B 1 72 ? 82.189 57.033 18.609 1.00 35.58 72 THR B C 1
ATOM 2734 O O . THR B 1 72 ? 82.344 56.561 17.479 1.00 36.12 72 THR B O 1
ATOM 2738 N N . ALA B 1 73 ? 81.098 57.701 18.957 1.00 37.59 73 ALA B N 1
ATOM 2739 C CA . ALA B 1 73 ? 80.012 57.931 18.012 1.00 39.71 73 ALA B CA 1
ATOM 2740 C C . ALA B 1 73 ? 79.187 59.096 18.527 1.00 40.74 73 ALA B C 1
ATOM 2741 O O . ALA B 1 73 ? 79.325 59.504 19.685 1.00 40.21 73 ALA B O 1
ATOM 2743 N N . LEU B 1 74 ? 78.330 59.641 17.656 1.00 35.10 74 LEU B N 1
ATOM 2744 C CA . LEU B 1 74 ? 77.439 60.702 18.122 1.00 39.53 74 LEU B CA 1
ATOM 2745 C C . LEU B 1 74 ? 76.571 60.194 19.264 1.00 44.67 74 LEU B C 1
ATOM 2746 O O . LEU B 1 74 ? 76.396 60.879 20.280 1.00 46.72 74 LEU B O 1
ATOM 2751 N N . ASN B 1 75 ? 76.034 58.983 19.113 1.00 43.29 75 ASN B N 1
ATOM 2752 C CA . ASN B 1 75 ? 75.433 58.218 20.200 1.00 45.63 75 ASN B CA 1
ATOM 2753 C C . ASN B 1 75 ? 76.356 57.038 20.497 1.00 43.59 75 ASN B C 1
ATOM 2754 O O . ASN B 1 75 ? 76.289 56.011 19.805 1.00 40.58 75 ASN B O 1
ATOM 2759 N N . PRO B 1 76 ? 77.255 57.138 21.481 1.00 46.42 76 PRO B N 1
ATOM 2760 C CA . PRO B 1 76 ? 78.208 56.040 21.713 1.00 49.75 76 PRO B CA 1
ATOM 2761 C C . PRO B 1 76 ? 77.544 54.712 22.040 1.00 52.47 76 PRO B C 1
ATOM 2762 O O . PRO B 1 76 ? 78.225 53.678 22.004 1.00 48.48 76 PRO B O 1
ATOM 2766 N N . LYS B 1 77 ? 76.244 54.696 22.341 1.00 53.17 77 LYS B N 1
ATOM 2767 C CA . LYS B 1 77 ? 75.580 53.423 22.608 1.00 56.99 77 LYS B CA 1
ATOM 2768 C C . LYS B 1 77 ? 75.495 52.563 21.352 1.00 56.68 77 LYS B C 1
ATOM 2769 O O . LYS B 1 77 ? 75.451 51.331 21.446 1.00 53.08 77 LYS B O 1
ATOM 2775 N N . ASN B 1 78 ? 75.491 53.188 20.172 1.00 51.10 78 ASN B N 1
ATOM 2776 C CA . ASN B 1 78 ? 75.488 52.448 18.914 1.00 55.02 78 ASN B CA 1
ATOM 2777 C C . ASN B 1 78 ? 76.720 51.564 18.734 1.00 54.70 78 ASN B C 1
ATOM 2778 O O . ASN B 1 78 ? 76.729 50.721 17.831 1.00 53.92 78 ASN B O 1
ATOM 2783 N N . LEU B 1 79 ? 77.759 51.743 19.545 1.00 53.48 79 LEU B N 1
ATOM 2784 C CA . LEU B 1 79 ? 78.947 50.898 19.492 1.00 45.73 79 LEU B CA 1
ATOM 2785 C C . LEU B 1 79 ? 78.893 49.739 20.481 1.00 47.18 79 LEU B C 1
ATOM 2786 O O . LEU B 1 79 ? 79.809 48.910 20.496 1.00 39.74 79 LEU B O 1
ATOM 2791 N N . GLY B 1 80 ? 77.858 49.665 21.306 1.00 47.08 80 GLY B N 1
ATOM 2792 C CA . GLY B 1 80 ? 77.810 48.626 22.317 1.00 48.37 80 GLY B CA 1
ATOM 2793 C C . GLY B 1 80 ? 79.047 48.641 23.187 1.00 49.98 80 GLY B C 1
ATOM 2794 O O . GLY B 1 80 ? 79.492 49.692 23.666 1.00 47.68 80 GLY B O 1
ATOM 2795 N N . GLY B 1 81 ? 79.624 47.459 23.397 1.00 43.30 81 GLY B N 1
ATOM 2796 C CA . GLY B 1 81 ? 80.774 47.347 24.272 1.00 42.95 81 GLY B CA 1
ATOM 2797 C C . GLY B 1 81 ? 82.039 47.990 23.750 1.00 38.48 81 GLY B C 1
ATOM 2798 O O . GLY B 1 81 ? 83.016 48.068 24.500 1.00 42.64 81 GLY B O 1
ATOM 2799 N N . LEU B 1 82 ? 82.060 48.435 22.495 1.00 39.73 82 LEU B N 1
ATOM 2800 C CA . LEU B 1 82 ? 83.221 49.123 21.950 1.00 35.09 82 LEU B CA 1
ATOM 2801 C C . LEU B 1 82 ? 83.127 50.642 22.092 1.00 40.23 82 LEU B C 1
ATOM 2802 O O . LEU B 1 82 ? 83.993 51.357 21.574 1.00 37.33 82 LEU B O 1
ATOM 2807 N N . ALA B 1 83 ? 82.109 51.147 22.781 1.00 39.02 83 ALA B N 1
ATOM 2808 C CA . ALA B 1 83 ? 82.033 52.579 23.044 1.00 38.99 83 ALA B CA 1
ATOM 2809 C C . ALA B 1 83 ? 83.287 53.050 23.766 1.00 41.97 83 ALA B C 1
ATOM 2810 O O . ALA B 1 83 ? 83.745 52.420 24.725 1.00 44.85 83 ALA B O 1
ATOM 2812 N N . GLU B 1 84 ? 83.855 54.155 23.288 1.00 38.03 84 GLU B N 1
ATOM 2813 C CA . GLU B 1 84 ? 85.042 54.746 23.902 1.00 37.73 84 GLU B CA 1
ATOM 2814 C C . GLU B 1 84 ? 86.197 53.750 23.965 1.00 38.42 84 GLU B C 1
ATOM 2815 O O . GLU B 1 84 ? 86.995 53.775 24.905 1.00 40.49 84 GLU B O 1
ATOM 2821 N N . PHE B 1 85 ? 86.307 52.872 22.970 1.00 39.94 85 PHE B N 1
ATOM 2822 C CA . PHE B 1 85 ? 87.392 51.888 22.982 1.00 35.33 85 PHE B CA 1
ATOM 2823 C C . PHE B 1 85 ? 88.727 52.563 22.675 1.00 40.94 85 PHE B C 1
ATOM 2824 O O . PHE B 1 85 ? 88.836 53.288 21.674 1.00 36.67 85 PHE B O 1
ATOM 2832 N N . PRO B 1 86 ? 89.774 52.339 23.500 1.00 39.85 86 PRO B N 1
ATOM 2833 C CA . PRO B 1 86 ? 91.082 52.967 23.247 1.00 37.49 86 PRO B CA 1
ATOM 2834 C C . PRO B 1 86 ? 91.863 52.313 22.108 1.00 44.39 86 PRO B C 1
ATOM 2835 O O . PRO B 1 86 ? 92.861 51.607 22.316 1.00 41.20 86 PRO B O 1
ATOM 2839 N N . LEU B 1 87 ? 91.438 52.617 20.879 1.00 43.26 87 LEU B N 1
ATOM 2840 C CA . LEU B 1 87 ? 91.905 51.883 19.707 1.00 39.39 87 LEU B CA 1
ATOM 2841 C C . LEU B 1 87 ? 93.391 52.103 19.447 1.00 43.42 87 LEU B C 1
ATOM 2842 O O . LEU B 1 87 ? 94.141 51.143 19.237 1.00 38.94 87 LEU B O 1
ATOM 2847 N N . LYS B 1 88 ? 93.841 53.363 19.430 1.00 38.82 88 LYS B N 1
ATOM 2848 C CA . LYS B 1 88 ? 95.241 53.617 19.103 1.00 40.72 88 LYS B CA 1
ATOM 2849 C C . LYS B 1 88 ? 96.169 53.078 20.182 1.00 42.21 88 LYS B C 1
ATOM 2850 O O . LYS B 1 88 ? 97.240 52.543 19.870 1.00 43.31 88 LYS B O 1
ATOM 2856 N N . GLU B 1 89 ? 95.783 53.227 21.451 1.00 41.76 89 GLU B N 1
ATOM 2857 C CA . GLU B 1 89 ? 96.595 52.706 22.550 1.00 48.22 89 GLU B CA 1
ATOM 2858 C C . GLU B 1 89 ? 96.698 51.188 22.487 1.00 50.08 89 GLU B C 1
ATOM 2859 O O . GLU B 1 89 ? 97.773 50.618 22.717 1.00 52.78 89 GLU B O 1
ATOM 2865 N N . SER B 1 90 ? 95.586 50.518 22.183 1.00 45.90 90 SER B N 1
ATOM 2866 C CA . SER B 1 90 ? 95.587 49.061 22.140 1.00 45.19 90 SER B CA 1
ATOM 2867 C C . SER B 1 90 ? 96.529 48.546 21.057 1.00 51.97 90 SER B C 1
ATOM 2868 O O . SER B 1 90 ? 97.276 47.584 21.277 1.00 53.09 90 SER B O 1
ATOM 2871 N N . ILE B 1 91 ? 96.530 49.191 19.889 1.00 42.77 91 ILE B N 1
ATOM 2872 C CA . ILE B 1 91 ? 97.430 48.781 18.819 1.00 44.20 91 ILE B CA 1
ATOM 2873 C C . ILE B 1 91 ? 98.873 49.137 19.164 1.00 51.93 91 ILE B C 1
ATOM 2874 O O . ILE B 1 91 ? 99.806 48.391 18.838 1.00 52.76 91 ILE B O 1
ATOM 2879 N N . ALA B 1 92 ? 99.084 50.276 19.829 1.00 45.39 92 ALA B N 1
ATOM 2880 C CA . ALA B 1 92 ? 100.443 50.717 20.116 1.00 50.46 92 ALA B CA 1
ATOM 2881 C C . ALA B 1 92 ? 101.150 49.806 21.114 1.00 52.60 92 ALA B C 1
ATOM 2882 O O . ALA B 1 92 ? 102.385 49.790 21.146 1.00 51.60 92 ALA B O 1
ATOM 2884 N N . ARG B 1 93 ? 100.402 49.059 21.933 1.00 51.83 93 ARG B N 1
ATOM 2885 C CA . ARG B 1 93 ? 101.027 48.057 22.790 1.00 55.47 93 ARG B CA 1
ATOM 2886 C C . ARG B 1 93 ? 101.947 47.145 21.998 1.00 59.64 93 ARG B C 1
ATOM 2887 O O . ARG B 1 93 ? 102.962 46.673 22.523 1.00 58.91 93 ARG B O 1
ATOM 2895 N N . HIS B 1 94 ? 101.606 46.878 20.740 1.00 55.07 94 HIS B N 1
ATOM 2896 C CA . HIS B 1 94 ? 102.235 45.820 19.970 1.00 51.66 94 HIS B CA 1
ATOM 2897 C C . HIS B 1 94 ? 103.133 46.325 18.853 1.00 56.34 94 HIS B C 1
ATOM 2898 O O . HIS B 1 94 ? 103.650 45.506 18.087 1.00 61.49 94 HIS B O 1
ATOM 2905 N N . THR B 1 95 ? 103.344 47.636 18.731 1.00 50.17 95 THR B N 1
ATOM 2906 C CA . THR B 1 95 ? 104.249 48.118 17.696 1.00 52.10 95 THR B CA 1
ATOM 2907 C C . THR B 1 95 ? 104.696 49.540 18.000 1.00 55.39 95 THR B C 1
ATOM 2908 O O . THR B 1 95 ? 103.995 50.303 18.672 1.00 58.83 95 THR B O 1
ATOM 2912 N N . ASP B 1 96 ? 105.883 49.875 17.496 1.00 57.67 96 ASP B N 1
ATOM 2913 C CA . ASP B 1 96 ? 106.475 51.200 17.611 1.00 57.54 96 ASP B CA 1
ATOM 2914 C C . ASP B 1 96 ? 106.281 52.039 16.356 1.00 55.77 96 ASP B C 1
ATOM 2915 O O . ASP B 1 96 ? 106.671 53.210 16.343 1.00 58.97 96 ASP B O 1
ATOM 2920 N N . LYS B 1 97 ? 105.696 51.466 15.305 1.00 55.06 97 LYS B N 1
ATOM 2921 C CA . LYS B 1 97 ? 105.517 52.159 14.039 1.00 57.04 97 LYS B CA 1
ATOM 2922 C C . LYS B 1 97 ? 104.429 53.228 14.165 1.00 51.91 97 LYS B C 1
ATOM 2923 O O . LYS B 1 97 ? 103.697 53.275 15.156 1.00 50.29 97 LYS B O 1
ATOM 2929 N N . PRO B 1 98 ? 104.310 54.112 13.175 1.00 45.88 98 PRO B N 1
ATOM 2930 C CA . PRO B 1 98 ? 103.221 55.103 13.199 1.00 49.48 98 PRO B CA 1
ATOM 2931 C C . PRO B 1 98 ? 101.866 54.451 12.957 1.00 44.95 98 PRO B C 1
ATOM 2932 O O . PRO B 1 98 ? 101.739 53.513 12.164 1.00 47.08 98 PRO B O 1
ATOM 2936 N N . ILE B 1 99 ? 100.845 54.972 13.640 1.00 43.62 99 ILE B N 1
ATOM 2937 C CA . ILE B 1 99 ? 99.476 54.471 13.535 1.00 42.80 99 ILE B CA 1
ATOM 2938 C C . ILE B 1 99 ? 98.547 55.645 13.244 1.00 38.22 99 ILE B C 1
ATOM 2939 O O . ILE B 1 99 ? 98.484 56.597 14.032 1.00 35.44 99 ILE B O 1
ATOM 2944 N N . GLY B 1 100 ? 97.817 55.570 12.137 1.00 40.24 100 GLY B N 1
ATOM 2945 C CA . GLY B 1 100 ? 96.769 56.536 11.814 1.00 37.26 100 GLY B CA 1
ATOM 2946 C C . GLY B 1 100 ? 95.393 55.885 11.840 1.00 37.56 100 GLY B C 1
ATOM 2947 O O . GLY B 1 100 ? 95.231 54.745 11.393 1.00 35.36 100 GLY B O 1
ATOM 2948 N N . LEU B 1 101 ? 94.406 56.624 12.357 1.00 30.39 101 LEU B N 1
ATOM 2949 C CA . LEU B 1 101 ? 93.026 56.163 12.432 1.00 28.03 101 LEU B CA 1
ATOM 2950 C C . LEU B 1 101 ? 92.096 57.190 11.804 1.00 36.60 101 LEU B C 1
ATOM 2951 O O . LEU B 1 101 ? 92.264 58.395 12.012 1.00 31.15 101 LEU B O 1
ATOM 2956 N N . LEU B 1 102 ? 91.104 56.702 11.060 1.00 30.72 102 LEU B N 1
ATOM 2957 C CA . LEU B 1 102 ? 90.049 57.542 10.505 1.00 30.06 102 LEU B CA 1
ATOM 2958 C C . LEU B 1 102 ? 88.782 56.699 10.446 1.00 34.39 102 LEU B C 1
ATOM 2959 O O . LEU B 1 102 ? 88.825 55.477 10.620 1.00 30.79 102 LEU B O 1
ATOM 2964 N N . ASN B 1 103 ? 87.642 57.342 10.206 1.00 26.06 103 ASN B N 1
ATOM 2965 C CA . ASN B 1 103 ? 86.430 56.539 10.156 1.00 28.76 103 ASN B CA 1
ATOM 2966 C C . ASN B 1 103 ? 86.204 55.999 8.744 1.00 27.72 103 ASN B C 1
ATOM 2967 O O . ASN B 1 103 ? 86.890 56.365 7.792 1.00 30.64 103 ASN B O 1
ATOM 2972 N N . ASP B 1 104 ? 85.224 55.098 8.622 1.00 30.66 104 ASP B N 1
ATOM 2973 C CA . ASP B 1 104 ? 85.117 54.288 7.411 1.00 32.63 104 ASP B CA 1
ATOM 2974 C C . ASP B 1 104 ? 84.674 55.115 6.206 1.00 35.39 104 ASP B C 1
ATOM 2975 O O . ASP B 1 104 ? 85.159 54.892 5.091 1.00 33.43 104 ASP B O 1
ATOM 2980 N N . VAL B 1 105 ? 83.747 56.062 6.395 1.00 27.42 105 VAL B N 1
ATOM 2981 C CA . VAL B 1 105 ? 83.331 56.894 5.266 1.00 26.64 105 VAL B CA 1
ATOM 2982 C C . VAL B 1 105 ? 84.472 57.811 4.830 1.00 26.24 105 VAL B C 1
ATOM 2983 O O . VAL B 1 105 ? 84.676 58.051 3.632 1.00 27.58 105 VAL B O 1
ATOM 2987 N N . GLN B 1 106 ? 85.225 58.343 5.791 1.00 24.46 106 GLN B N 1
ATOM 2988 C CA . GLN B 1 106 ? 86.420 59.112 5.457 1.00 29.29 106 GLN B CA 1
ATOM 2989 C C . GLN B 1 106 ? 87.414 58.274 4.664 1.00 28.98 106 GLN B C 1
ATOM 2990 O O . GLN B 1 106 ? 88.023 58.758 3.705 1.00 28.62 106 GLN B O 1
ATOM 2996 N N . ALA B 1 107 ? 87.606 57.014 5.054 1.00 31.41 107 ALA B N 1
ATOM 2997 C CA . ALA B 1 107 ? 88.509 56.164 4.289 1.00 27.74 107 ALA B CA 1
ATOM 2998 C C . ALA B 1 107 ? 87.975 55.934 2.880 1.00 25.04 107 ALA B C 1
ATOM 2999 O O . ALA B 1 107 ? 88.732 55.997 1.904 1.00 32.46 107 ALA B O 1
ATOM 3001 N N . ALA B 1 108 ? 86.672 55.660 2.756 1.00 26.37 108 ALA B N 1
ATOM 3002 C CA . ALA B 1 108 ? 86.068 55.494 1.437 1.00 26.47 108 ALA B CA 1
ATOM 3003 C C . ALA B 1 108 ? 86.254 56.745 0.586 1.00 32.88 108 ALA B C 1
ATOM 3004 O O . ALA B 1 108 ? 86.516 56.652 -0.621 1.00 28.29 108 ALA B O 1
ATOM 3006 N N . ALA B 1 109 ? 86.109 57.927 1.198 1.00 27.74 109 ALA B N 1
ATOM 3007 C CA . ALA B 1 109 ? 86.393 59.174 0.488 1.00 29.28 109 ALA B CA 1
ATOM 3008 C C . ALA B 1 109 ? 87.792 59.155 -0.109 1.00 29.65 109 ALA B C 1
ATOM 3009 O O . ALA B 1 109 ? 87.983 59.466 -1.290 1.00 28.18 109 ALA B O 1
ATOM 3011 N N . CYS B 1 110 ? 88.792 58.798 0.705 1.00 28.54 110 CYS B N 1
ATOM 3012 C CA . CYS B 1 110 ? 90.169 58.820 0.224 1.00 26.99 110 CYS B CA 1
ATOM 3013 C C . CYS B 1 110 ? 90.384 57.791 -0.873 1.00 31.08 110 CYS B C 1
ATOM 3014 O O . CYS B 1 110 ? 91.133 58.039 -1.824 1.00 30.49 110 CYS B O 1
ATOM 3017 N N . ALA B 1 111 ? 89.744 56.624 -0.754 1.00 32.00 111 ALA B N 1
ATOM 3018 C CA . ALA B 1 111 ? 89.857 55.627 -1.810 1.00 34.62 111 ALA B CA 1
ATOM 3019 C C . ALA B 1 111 ? 89.392 56.192 -3.149 1.00 37.05 111 ALA B C 1
ATOM 3020 O O . ALA B 1 111 ? 90.011 55.935 -4.188 1.00 34.51 111 ALA B O 1
ATOM 3022 N N . GLU B 1 112 ? 88.312 56.980 -3.144 1.00 30.78 112 GLU B N 1
ATOM 3023 C CA . GLU B 1 112 ? 87.839 57.555 -4.399 1.00 28.80 112 GLU B CA 1
ATOM 3024 C C . GLU B 1 112 ? 88.703 58.739 -4.821 1.00 34.13 112 GLU B C 1
ATOM 3025 O O . GLU B 1 112 ? 88.924 58.950 -6.019 1.00 38.77 112 GLU B O 1
ATOM 3031 N N . TYR B 1 113 ? 89.238 59.488 -3.859 1.00 29.14 113 TYR B N 1
ATOM 3032 C CA . TYR B 1 113 ? 90.054 60.649 -4.204 1.00 29.92 113 TYR B CA 1
ATOM 3033 C C . TYR B 1 113 ? 91.423 60.254 -4.755 1.00 37.65 113 TYR B C 1
ATOM 3034 O O . TYR B 1 113 ? 91.995 60.973 -5.594 1.00 30.93 113 TYR B O 1
ATOM 3043 N N . LYS B 1 114 ? 91.974 59.133 -4.286 1.00 31.60 114 LYS B N 1
ATOM 3044 C CA . LYS B 1 114 ? 93.338 58.761 -4.646 1.00 39.63 114 LYS B CA 1
ATOM 3045 C C . LYS B 1 114 ? 93.545 58.749 -6.156 1.00 39.54 114 LYS B C 1
ATOM 3046 O O . LYS B 1 114 ? 94.616 59.129 -6.643 1.00 41.86 114 LYS B O 1
ATOM 3052 N N . ASP B 1 115 ? 92.533 58.352 -6.913 1.00 37.88 115 ASP B N 1
ATOM 3053 C CA . ASP B 1 115 ? 92.668 58.243 -8.355 1.00 42.90 115 ASP B CA 1
ATOM 3054 C C . ASP B 1 115 ? 92.421 59.553 -9.086 1.00 51.07 115 ASP B C 1
ATOM 3055 O O . ASP B 1 115 ? 92.621 59.611 -10.306 1.00 49.38 115 ASP B O 1
ATOM 3060 N N . GLU B 1 116 ? 92.004 60.598 -8.381 1.00 41.29 116 GLU B N 1
ATOM 3061 C CA . GLU B 1 116 ? 91.692 61.851 -9.044 1.00 43.32 116 GLU B CA 1
ATOM 3062 C C . GLU B 1 116 ? 92.950 62.560 -9.512 1.00 43.34 116 GLU B C 1
ATOM 3063 O O . GLU B 1 116 ? 94.042 62.412 -8.948 1.00 39.07 116 GLU B O 1
ATOM 3069 N N . ASP B 1 117 ? 92.778 63.344 -10.557 1.00 44.54 117 ASP B N 1
ATOM 3070 C CA . ASP B 1 117 ? 93.770 64.326 -10.956 1.00 45.62 117 ASP B CA 1
ATOM 3071 C C . ASP B 1 117 ? 93.732 65.469 -9.942 1.00 45.35 117 ASP B C 1
ATOM 3072 O O . ASP B 1 117 ? 92.813 66.296 -9.940 1.00 39.36 117 ASP B O 1
ATOM 3077 N N . LYS B 1 118 ? 94.725 65.502 -9.051 1.00 37.76 118 LYS B N 1
ATOM 3078 C CA . LYS B 1 118 ? 94.673 66.386 -7.898 1.00 40.26 118 LYS B CA 1
ATOM 3079 C C . LYS B 1 118 ? 95.167 67.793 -8.200 1.00 46.61 118 LYS B C 1
ATOM 3080 O O . LYS B 1 118 ? 95.053 68.668 -7.337 1.00 42.19 118 LYS B O 1
ATOM 3086 N N . ASN B 1 119 ? 95.692 68.036 -9.400 1.00 49.23 119 ASN B N 1
ATOM 3087 C CA . ASN B 1 119 ? 95.819 69.410 -9.869 1.00 54.81 119 ASN B CA 1
ATOM 3088 C C . ASN B 1 119 ? 94.445 69.997 -10.152 1.00 46.23 119 ASN B C 1
ATOM 3089 O O . ASN B 1 119 ? 94.158 71.144 -9.783 1.00 50.82 119 ASN B O 1
ATOM 3094 N N . ALA B 1 120 ? 93.575 69.206 -10.779 1.00 45.18 120 ALA B N 1
ATOM 3095 C CA . ALA B 1 120 ? 92.265 69.687 -11.186 1.00 44.10 120 ALA B CA 1
ATOM 3096 C C . ALA B 1 120 ? 91.242 69.659 -10.051 1.00 46.22 120 ALA B C 1
ATOM 3097 O O . ALA B 1 120 ? 90.382 70.542 -9.986 1.00 36.94 120 ALA B O 1
ATOM 3099 N N . VAL B 1 121 ? 91.295 68.665 -9.163 1.00 32.35 121 VAL B N 1
ATOM 3100 C CA . VAL B 1 121 ? 90.275 68.488 -8.131 1.00 33.31 121 VAL B CA 1
ATOM 3101 C C . VAL B 1 121 ? 90.952 68.519 -6.770 1.00 31.69 121 VAL B C 1
ATOM 3102 O O . VAL B 1 121 ? 91.608 67.547 -6.372 1.00 31.59 121 VAL B O 1
ATOM 3106 N N . GLN B 1 122 ? 90.781 69.622 -6.044 1.00 27.02 122 GLN B N 1
ATOM 3107 C CA . GLN B 1 122 ? 91.319 69.731 -4.694 1.00 27.46 122 GLN B CA 1
ATOM 3108 C C . GLN B 1 122 ? 90.256 69.690 -3.604 1.00 27.47 122 GLN B C 1
ATOM 3109 O O . GLN B 1 122 ? 90.592 69.369 -2.457 1.00 23.77 122 GLN B O 1
ATOM 3115 N N . ASN B 1 123 ? 89.000 70.022 -3.931 1.00 23.84 123 ASN B N 1
ATOM 3116 C CA . ASN B 1 123 ? 87.886 70.053 -2.984 1.00 19.25 123 ASN B CA 1
ATOM 3117 C C . ASN B 1 123 ? 86.906 68.976 -3.430 1.00 24.44 123 ASN B C 1
ATOM 3118 O O . ASN B 1 123 ? 86.270 69.102 -4.487 1.00 21.74 123 ASN B O 1
ATOM 3123 N N . PHE B 1 124 ? 86.772 67.934 -2.609 1.00 21.74 124 PHE B N 1
ATOM 3124 C CA . PHE B 1 124 ? 86.156 66.676 -3.021 1.00 23.94 124 PHE B CA 1
ATOM 3125 C C . PHE B 1 124 ? 85.361 66.122 -1.854 1.00 22.70 124 PHE B C 1
ATOM 3126 O O . PHE B 1 124 ? 85.834 66.150 -0.714 1.00 23.47 124 PHE B O 1
ATOM 3134 N N . VAL B 1 125 ? 84.158 65.609 -2.126 1.00 22.04 125 VAL B N 1
ATOM 3135 C CA . VAL B 1 125 ? 83.317 65.077 -1.065 1.00 17.43 125 VAL B CA 1
ATOM 3136 C C . VAL B 1 125 ? 82.813 63.706 -1.491 1.00 26.04 125 VAL B C 1
ATOM 3137 O O . VAL B 1 125 ? 82.329 63.535 -2.612 1.00 24.23 125 VAL B O 1
ATOM 3141 N N . PHE B 1 126 ? 82.921 62.745 -0.597 1.00 23.50 126 PHE B N 1
ATOM 3142 C CA . PHE B 1 126 ? 82.270 61.454 -0.772 1.00 22.11 126 PHE B CA 1
ATOM 3143 C C . PHE B 1 126 ? 81.022 61.406 0.101 1.00 20.19 126 PHE B C 1
ATOM 3144 O O . PHE B 1 126 ? 81.081 61.725 1.290 1.00 23.03 126 PHE B O 1
ATOM 3152 N N . ILE B 1 127 ? 79.890 61.034 -0.497 1.00 22.44 127 ILE B N 1
ATOM 3153 C CA . ILE B 1 127 ? 78.633 60.848 0.216 1.00 20.66 127 ILE B CA 1
ATOM 3154 C C . ILE B 1 127 ? 78.209 59.396 0.035 1.00 25.94 127 ILE B C 1
ATOM 3155 O O . ILE B 1 127 ? 78.114 58.917 -1.101 1.00 25.56 127 ILE B O 1
ATOM 3160 N N . THR B 1 128 ? 77.932 58.712 1.137 1.00 26.72 128 THR B N 1
ATOM 3161 C CA . THR B 1 128 ? 77.352 57.372 1.079 1.00 23.55 128 THR B CA 1
ATOM 3162 C C . THR B 1 128 ? 75.906 57.452 1.536 1.00 25.61 128 THR B C 1
ATOM 3163 O O . THR B 1 128 ? 75.607 57.959 2.626 1.00 28.34 128 THR B O 1
ATOM 3167 N N . VAL B 1 129 ? 75.012 56.989 0.685 1.00 26.94 129 VAL B N 1
ATOM 3168 C CA . VAL B 1 129 ? 73.591 56.931 0.988 1.00 27.14 129 VAL B CA 1
ATOM 3169 C C . VAL B 1 129 ? 73.250 55.449 1.076 1.00 32.54 129 VAL B C 1
ATOM 3170 O O . VAL B 1 129 ? 73.191 54.742 0.062 1.00 26.85 129 VAL B O 1
ATOM 3174 N N . SER B 1 130 ? 73.063 54.986 2.305 1.00 30.61 130 SER B N 1
ATOM 3175 C CA . SER B 1 130 ? 72.912 53.575 2.625 1.00 37.52 130 SER B CA 1
ATOM 3176 C C . SER B 1 130 ? 71.780 53.446 3.633 1.00 34.38 130 SER B C 1
ATOM 3177 O O . SER B 1 130 ? 70.753 54.121 3.498 1.00 36.06 130 SER B O 1
ATOM 3180 N N . THR B 1 131 ? 71.959 52.614 4.663 1.00 35.51 131 THR B N 1
ATOM 3181 C CA . THR B 1 131 ? 71.035 52.640 5.794 1.00 37.41 131 THR B CA 1
ATOM 3182 C C . THR B 1 131 ? 70.956 54.036 6.400 1.00 31.73 131 THR B C 1
ATOM 3183 O O . THR B 1 131 ? 69.870 54.510 6.763 1.00 32.65 131 THR B O 1
ATOM 3187 N N . GLY B 1 132 ? 72.102 54.694 6.539 1.00 34.44 132 GLY B N 1
ATOM 3188 C CA . GLY B 1 132 ? 72.164 56.090 6.918 1.00 32.09 132 GLY B CA 1
ATOM 3189 C C . GLY B 1 132 ? 72.778 56.922 5.807 1.00 33.31 132 GLY B C 1
ATOM 3190 O O . GLY B 1 132 ? 72.879 56.473 4.662 1.00 31.23 132 GLY B O 1
ATOM 3191 N N . VAL B 1 133 ? 73.169 58.149 6.126 1.00 29.98 133 VAL B N 1
ATOM 3192 C CA . VAL B 1 133 ? 73.898 59.011 5.206 1.00 27.75 133 VAL B CA 1
ATOM 3193 C C . VAL B 1 133 ? 75.165 59.452 5.919 1.00 27.63 133 VAL B C 1
ATOM 3194 O O . VAL B 1 133 ? 75.097 59.982 7.033 1.00 29.48 133 VAL B O 1
ATOM 3198 N N . GLY B 1 134 ? 76.320 59.219 5.289 1.00 29.98 134 GLY B N 1
ATOM 3199 C CA . GLY B 1 134 ? 77.584 59.640 5.844 1.00 24.83 134 GLY B CA 1
ATOM 3200 C C . GLY B 1 134 ? 78.418 60.364 4.800 1.00 29.47 134 GLY B C 1
ATOM 3201 O O . GLY B 1 134 ? 78.127 60.320 3.603 1.00 25.65 134 GLY B O 1
ATOM 3202 N N . GLY B 1 135 ? 79.471 61.029 5.268 1.00 25.50 135 GLY B N 1
ATOM 3203 C CA . GLY B 1 135 ? 80.318 61.738 4.332 1.00 23.68 135 GLY B CA 1
ATOM 3204 C C . GLY B 1 135 ? 81.759 61.834 4.776 1.00 23.19 135 GLY B C 1
ATOM 3205 O O . GLY B 1 135 ? 82.094 61.653 5.950 1.00 26.05 135 GLY B O 1
ATOM 3206 N N . GLY B 1 136 ? 82.612 62.116 3.797 1.00 23.73 136 GLY B N 1
ATOM 3207 C CA . GLY B 1 136 ? 83.999 62.428 4.041 1.00 22.39 136 GLY B CA 1
ATOM 3208 C C . GLY B 1 136 ? 84.382 63.618 3.179 1.00 24.89 136 GLY B C 1
ATOM 3209 O O . GLY B 1 136 ? 84.057 63.662 1.987 1.00 23.48 136 GLY B O 1
ATOM 3210 N N . ILE B 1 137 ? 85.098 64.576 3.746 1.00 23.58 137 ILE B N 1
ATOM 3211 C CA . ILE B 1 137 ? 85.330 65.851 3.080 1.00 19.25 137 ILE B CA 1
ATOM 3212 C C . ILE B 1 137 ? 86.823 66.066 2.928 1.00 19.42 137 ILE B C 1
ATOM 3213 O O . ILE B 1 137 ? 87.566 66.006 3.917 1.00 21.34 137 ILE B O 1
ATOM 3218 N N . ILE B 1 138 ? 87.244 66.357 1.700 1.00 23.04 138 ILE B N 1
ATOM 3219 C CA . ILE B 1 138 ? 88.633 66.668 1.368 1.00 22.01 138 ILE B CA 1
ATOM 3220 C C . ILE B 1 138 ? 88.664 68.086 0.794 1.00 22.37 138 ILE B C 1
ATOM 3221 O O . ILE B 1 138 ? 87.984 68.374 -0.201 1.00 23.45 138 ILE B O 1
ATOM 3226 N N . LEU B 1 139 ? 89.449 68.971 1.428 1.00 22.29 139 LEU B N 1
ATOM 3227 C CA . LEU B 1 139 ? 89.639 70.339 0.952 1.00 23.58 139 LEU B CA 1
ATOM 3228 C C . LEU B 1 139 ? 91.127 70.631 0.777 1.00 28.16 139 LEU B C 1
ATOM 3229 O O . LEU B 1 139 ? 91.942 70.224 1.608 1.00 24.47 139 LEU B O 1
ATOM 3234 N N . GLU B 1 140 ? 91.472 71.374 -0.285 1.00 27.12 140 GLU B N 1
ATOM 3235 C CA . GLU B 1 140 ? 92.877 71.575 -0.652 1.00 27.57 140 GLU B CA 1
ATOM 3236 C C . GLU B 1 140 ? 93.668 70.269 -0.600 1.00 31.26 140 GLU B C 1
ATOM 3237 O O . GLU B 1 140 ? 94.797 70.228 -0.093 1.00 27.70 140 GLU B O 1
ATOM 3243 N N . ARG B 1 141 ? 93.084 69.192 -1.112 1.00 24.35 141 ARG B N 1
ATOM 3244 C CA . ARG B 1 141 ? 93.744 67.899 -1.249 1.00 29.48 141 ARG B CA 1
ATOM 3245 C C . ARG B 1 141 ? 93.915 67.153 0.065 1.00 31.68 141 ARG B C 1
ATOM 3246 O O . ARG B 1 141 ? 94.479 66.047 0.047 1.00 28.72 141 ARG B O 1
ATOM 3254 N N . ARG B 1 142 ? 93.461 67.695 1.199 1.00 27.42 142 ARG B N 1
ATOM 3255 C CA . ARG B 1 142 ? 93.629 67.032 2.491 1.00 30.38 142 ARG B CA 1
ATOM 3256 C C . ARG B 1 142 ? 92.293 66.726 3.160 1.00 27.44 142 ARG B C 1
ATOM 3257 O O . ARG B 1 142 ? 91.376 67.549 3.154 1.00 25.30 142 ARG B O 1
ATOM 3265 N N . LEU B 1 143 ? 92.193 65.523 3.734 1.00 24.15 143 LEU B N 1
ATOM 3266 C CA . LEU B 1 143 ? 90.964 65.098 4.402 1.00 22.68 143 LEU B CA 1
ATOM 3267 C C . LEU B 1 143 ? 90.747 65.904 5.675 1.00 24.04 143 LEU B C 1
ATOM 3268 O O . LEU B 1 143 ? 91.697 66.176 6.423 1.00 22.67 143 LEU B O 1
ATOM 3273 N N . LEU B 1 144 ? 89.488 66.283 5.934 1.00 21.21 144 LEU B N 1
ATOM 3274 C CA . LEU B 1 144 ? 89.172 66.998 7.171 1.00 25.44 144 LEU B CA 1
ATOM 3275 C C . LEU B 1 144 ? 88.973 65.990 8.294 1.00 26.26 144 LEU B C 1
ATOM 3276 O O . LEU B 1 144 ? 88.130 65.091 8.180 1.00 25.37 144 LEU B O 1
ATOM 3281 N N . THR B 1 145 ? 89.738 66.144 9.376 1.00 24.06 145 THR B N 1
ATOM 3282 C CA . THR B 1 145 ? 89.639 65.256 10.531 1.00 29.76 145 THR B CA 1
ATOM 3283 C C . THR B 1 145 ? 89.736 65.965 11.869 1.00 31.25 145 THR B C 1
ATOM 3284 O O . THR B 1 145 ? 89.444 65.331 12.887 1.00 30.91 145 THR B O 1
ATOM 3288 N N . GLU B 1 146 ? 90.170 67.245 11.919 1.00 24.60 146 GLU B N 1
ATOM 3289 C CA . GLU B 1 146 ? 90.483 67.906 13.174 1.00 31.88 146 GLU B CA 1
ATOM 3290 C C . GLU B 1 146 ? 89.332 68.798 13.624 1.00 34.51 146 GLU B C 1
ATOM 3291 O O . GLU B 1 146 ? 88.588 69.335 12.793 1.00 30.56 146 GLU B O 1
ATOM 3297 N N . PRO B 1 147 ? 89.179 68.988 14.944 1.00 31.33 147 PRO B N 1
ATOM 3298 C CA . PRO B 1 147 ? 90.032 68.366 15.961 1.00 29.85 147 PRO B CA 1
ATOM 3299 C C . PRO B 1 147 ? 89.543 67.001 16.447 1.00 34.68 147 PRO B C 1
ATOM 3300 O O . PRO B 1 147 ? 90.352 66.221 16.951 1.00 32.26 147 PRO B O 1
ATOM 3304 N N . ASN B 1 148 ? 88.248 66.706 16.309 1.00 26.17 148 ASN B N 1
ATOM 3305 C CA . ASN B 1 148 ? 87.676 65.563 17.012 1.00 31.73 148 ASN B CA 1
ATOM 3306 C C . ASN B 1 148 ? 87.065 64.510 16.089 1.00 27.55 148 ASN B C 1
ATOM 3307 O O . ASN B 1 148 ? 86.233 63.714 16.543 1.00 30.80 148 ASN B O 1
ATOM 3312 N N . GLY B 1 149 ? 87.456 64.483 14.813 1.00 30.04 149 GLY B N 1
ATOM 3313 C CA . GLY B 1 149 ? 86.999 63.447 13.887 1.00 27.94 149 GLY B CA 1
ATOM 3314 C C . GLY B 1 149 ? 85.554 63.551 13.439 1.00 29.28 149 GLY B C 1
ATOM 3315 O O . GLY B 1 149 ? 85.039 62.611 12.826 1.00 27.98 149 GLY B O 1
ATOM 3316 N N . VAL B 1 150 ? 84.880 64.669 13.701 1.00 24.88 150 VAL B N 1
ATOM 3317 C CA . VAL B 1 150 ? 83.469 64.766 13.334 1.00 26.13 150 VAL B CA 1
ATOM 3318 C C . VAL B 1 150 ? 83.255 65.248 11.896 1.00 27.61 150 VAL B C 1
ATOM 3319 O O . VAL B 1 150 ? 82.220 64.942 11.291 1.00 26.66 150 VAL B O 1
ATOM 3323 N N . ALA B 1 151 ? 84.189 66.018 11.340 1.00 23.49 151 ALA B N 1
ATOM 3324 C CA . ALA B 1 151 ? 83.975 66.618 10.021 1.00 25.67 151 ALA B CA 1
ATOM 3325 C C . ALA B 1 151 ? 83.520 65.573 9.007 1.00 26.77 151 ALA B C 1
ATOM 3326 O O . ALA B 1 151 ? 84.088 64.476 8.918 1.00 26.69 151 ALA B O 1
ATOM 3328 N N . GLY B 1 152 ? 82.486 65.911 8.246 1.00 22.11 152 GLY B N 1
ATOM 3329 C CA . GLY B 1 152 ? 81.944 64.995 7.260 1.00 28.75 152 GLY B CA 1
ATOM 3330 C C . GLY B 1 152 ? 80.612 64.380 7.644 1.00 29.42 152 GLY B C 1
ATOM 3331 O O . GLY B 1 152 ? 80.002 63.693 6.812 1.00 25.51 152 GLY B O 1
ATOM 3332 N N . HIS B 1 153 ? 80.126 64.622 8.862 1.00 23.58 153 HIS B N 1
ATOM 3333 C CA . HIS B 1 153 ? 78.812 64.130 9.245 1.00 26.49 153 HIS B CA 1
ATOM 3334 C C . HIS B 1 153 ? 77.701 64.967 8.621 1.00 24.85 153 HIS B C 1
ATOM 3335 O O . HIS B 1 153 ? 76.784 65.440 9.302 1.00 24.64 153 HIS B O 1
ATOM 3342 N N . ILE B 1 154 ? 77.744 65.084 7.294 1.00 23.45 154 ILE B N 1
ATOM 3343 C CA . ILE B 1 154 ? 76.776 65.928 6.592 1.00 24.01 154 ILE B CA 1
ATOM 3344 C C . ILE B 1 154 ? 75.412 65.278 6.447 1.00 28.48 154 ILE B C 1
ATOM 3345 O O . ILE B 1 154 ? 74.460 65.950 6.025 1.00 25.46 154 ILE B O 1
ATOM 3350 N N . GLY B 1 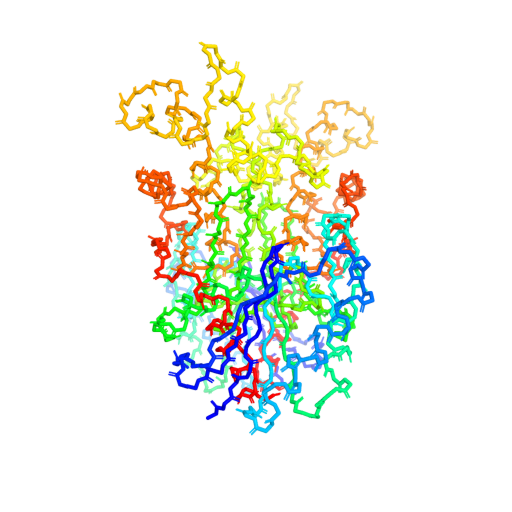155 ? 75.282 63.991 6.783 1.00 24.64 155 GLY B N 1
ATOM 3351 C CA . GLY B 1 155 ? 73.951 63.421 6.918 1.00 26.79 155 GLY B CA 1
ATOM 3352 C C . GLY B 1 155 ? 73.118 64.094 7.992 1.00 25.96 155 GLY B C 1
ATOM 3353 O O . GLY B 1 155 ? 71.888 63.937 8.015 1.00 27.61 155 GLY B O 1
ATOM 3354 N N . HIS B 1 156 ? 73.753 64.851 8.888 1.00 24.54 156 HIS B N 1
ATOM 3355 C CA . HIS B 1 156 ? 73.036 65.512 9.974 1.00 25.88 156 HIS B CA 1
ATOM 3356 C C . HIS B 1 156 ? 72.999 67.020 9.802 1.00 27.15 156 HIS B C 1
ATOM 3357 O O . HIS B 1 156 ? 72.793 67.747 10.780 1.00 26.52 156 HIS B O 1
ATOM 3364 N N . THR B 1 157 ? 73.200 67.498 8.577 1.00 24.12 157 THR B N 1
ATOM 3365 C CA . THR B 1 157 ? 72.849 68.864 8.238 1.00 24.68 157 THR B CA 1
ATOM 3366 C C . THR B 1 157 ? 71.368 68.932 7.859 1.00 26.64 157 THR B C 1
ATOM 3367 O O . THR B 1 157 ? 70.727 67.917 7.589 1.00 27.40 157 THR B O 1
ATOM 3371 N N . LEU B 1 158 ? 70.825 70.145 7.863 1.00 26.62 158 LEU B N 1
ATOM 3372 C CA . LEU B 1 158 ? 69.385 70.333 7.715 1.00 26.00 158 LEU B CA 1
ATOM 3373 C C . LEU B 1 158 ? 68.920 70.091 6.282 1.00 29.21 158 LEU B C 1
ATOM 3374 O O . LEU B 1 158 ? 69.439 70.690 5.334 1.00 28.35 158 LEU B O 1
ATOM 3379 N N . ALA B 1 159 ? 67.899 69.246 6.130 1.00 25.05 159 ALA B N 1
ATOM 3380 C CA . ALA B 1 159 ? 67.215 69.081 4.851 1.00 23.50 159 ALA B CA 1
ATOM 3381 C C . ALA B 1 159 ? 65.854 69.764 4.813 1.00 27.38 159 ALA B C 1
ATOM 3382 O O . ALA B 1 159 ? 65.451 70.264 3.758 1.00 26.37 159 ALA B O 1
ATOM 3384 N N . ASP B 1 160 ? 65.141 69.807 5.933 1.00 27.74 160 ASP B N 1
ATOM 3385 C CA . ASP B 1 160 ? 63.803 70.397 5.957 1.00 31.94 160 ASP B CA 1
ATOM 3386 C C . ASP B 1 160 ? 63.398 70.653 7.403 1.00 28.28 160 ASP B C 1
ATOM 3387 O O . ASP B 1 160 ? 63.208 69.696 8.159 1.00 30.88 160 ASP B O 1
ATOM 3392 N N . PRO B 1 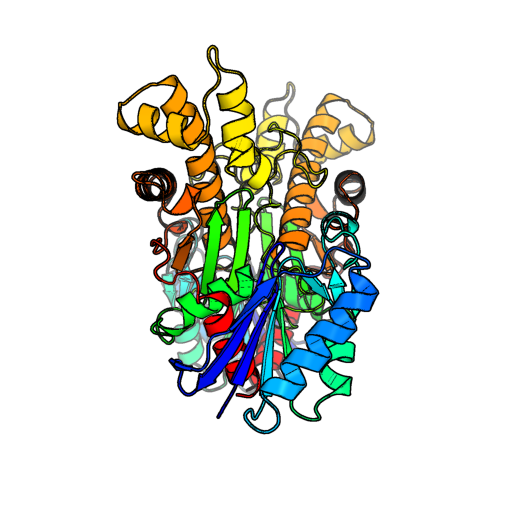161 ? 63.257 71.912 7.829 1.00 30.25 161 PRO B N 1
ATOM 3393 C CA . PRO B 1 161 ? 62.897 72.168 9.235 1.00 34.89 161 PRO B CA 1
ATOM 3394 C C . PRO B 1 161 ? 61.518 71.630 9.613 1.00 37.31 161 PRO B C 1
ATOM 3395 O O . PRO B 1 161 ? 61.190 71.607 10.806 1.00 38.21 161 PRO B O 1
ATOM 3399 N N . ASN B 1 162 ? 60.716 71.186 8.645 1.00 36.26 162 ASN B N 1
ATOM 3400 C CA . ASN B 1 162 ? 59.424 70.560 8.908 1.00 39.00 162 ASN B CA 1
ATOM 3401 C C . ASN B 1 162 ? 59.434 69.069 8.595 1.00 45.74 162 ASN B C 1
ATOM 3402 O O . ASN B 1 162 ? 58.367 68.465 8.447 1.00 46.88 162 ASN B O 1
ATOM 3407 N N . GLY B 1 163 ? 60.614 68.465 8.475 1.00 36.86 163 GLY B N 1
ATOM 3408 C CA . GLY B 1 163 ? 60.711 67.062 8.162 1.00 35.31 163 GLY B CA 1
ATOM 3409 C C . GLY B 1 163 ? 60.707 66.220 9.423 1.00 33.25 163 GLY B C 1
ATOM 3410 O O . GLY B 1 163 ? 60.512 66.730 10.531 1.00 38.61 163 GLY B O 1
ATOM 3411 N N . PRO B 1 164 ? 60.946 64.919 9.282 1.00 34.89 164 PRO B N 1
ATOM 3412 C CA . PRO B 1 164 ? 60.889 64.028 10.445 1.00 36.62 164 PRO B CA 1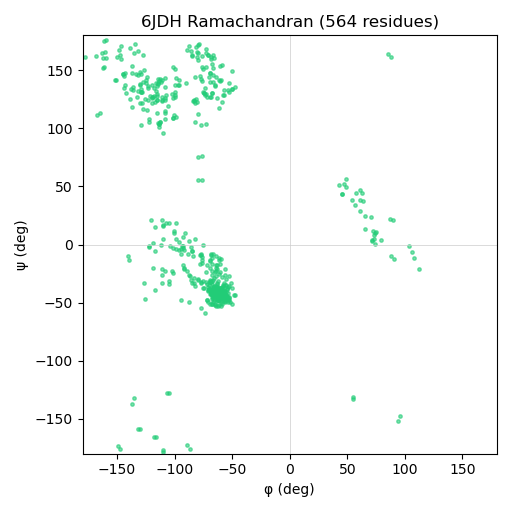
ATOM 3413 C C . PRO B 1 164 ? 62.058 64.249 11.390 1.00 44.28 164 PRO B C 1
ATOM 3414 O O . PRO B 1 164 ? 63.087 64.830 11.035 1.00 36.26 164 PRO B O 1
ATOM 3418 N N . VAL B 1 165 ? 61.897 63.741 12.613 1.00 37.90 165 VAL B N 1
ATOM 3419 C CA . VAL B 1 165 ? 62.983 63.768 13.586 1.00 40.27 165 VAL B CA 1
ATOM 3420 C C . VAL B 1 165 ? 64.031 62.730 13.206 1.00 39.92 165 VAL B C 1
ATOM 3421 O O . VAL B 1 165 ? 63.704 61.583 12.875 1.00 37.20 165 VAL B O 1
ATOM 3425 N N . CYS B 1 166 ? 65.299 63.123 13.254 1.00 35.30 166 CYS B N 1
ATOM 3426 C CA . CYS B 1 166 ? 66.373 62.200 12.926 1.00 36.46 166 CYS B CA 1
ATOM 3427 C C . CYS B 1 166 ? 66.679 61.289 14.111 1.00 36.63 166 CYS B C 1
ATOM 3428 O O . CYS B 1 166 ? 66.324 61.574 15.263 1.00 38.04 166 CYS B O 1
ATOM 3431 N 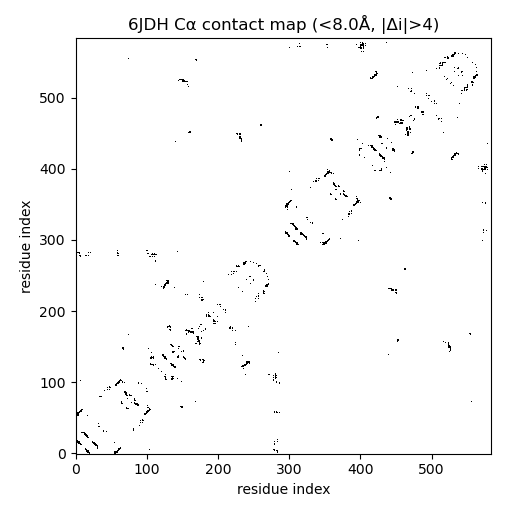N . GLY B 1 167 ? 67.356 60.180 13.809 1.00 37.68 167 GLY B N 1
ATOM 3432 C CA . GLY B 1 167 ? 67.800 59.281 14.861 1.00 44.86 167 GLY B CA 1
ATOM 3433 C C . GLY B 1 167 ? 68.747 59.933 15.849 1.00 48.08 167 GLY B C 1
ATOM 3434 O O . GLY B 1 167 ? 68.871 59.480 16.989 1.00 44.35 167 GLY B O 1
ATOM 3435 N N . CYS B 1 168 ? 69.434 61.001 15.431 1.00 45.82 168 CYS B N 1
ATOM 3436 C CA . CYS B 1 168 ? 70.355 61.689 16.329 1.00 38.61 168 CYS B CA 1
ATOM 3437 C C . CYS B 1 168 ? 69.634 62.594 17.319 1.00 40.78 168 CYS B C 1
ATOM 3438 O O . CYS B 1 168 ? 70.240 63.008 18.312 1.00 42.99 168 CYS B O 1
ATOM 3441 N N . GLY B 1 169 ? 68.367 62.928 17.063 1.00 37.91 169 GLY B N 1
ATOM 3442 C CA . GLY B 1 169 ? 67.603 63.847 17.884 1.00 34.29 169 GLY B CA 1
ATOM 3443 C C . GLY B 1 169 ? 67.258 65.161 17.199 1.00 35.79 169 GLY B C 1
ATOM 3444 O O . GLY B 1 169 ? 66.304 65.829 17.615 1.00 38.31 169 GLY B O 1
ATOM 3445 N N . ARG B 1 170 ? 67.998 65.549 16.158 1.00 32.58 170 ARG B N 1
ATOM 3446 C CA . ARG B 1 170 ? 67.710 66.794 15.457 1.00 33.80 170 ARG B CA 1
ATOM 3447 C C . ARG B 1 170 ? 66.527 66.635 14.510 1.00 31.26 170 ARG B C 1
ATOM 3448 O O . ARG B 1 170 ? 66.329 65.583 13.894 1.00 39.17 170 ARG B O 1
ATOM 3456 N N . VAL B 1 171 ? 65.742 67.699 14.381 1.00 29.67 171 VAL B N 1
ATOM 3457 C CA . VAL B 1 171 ? 64.599 67.682 13.472 1.00 34.64 171 VAL B CA 1
ATOM 3458 C C . VAL B 1 171 ? 65.069 67.970 12.046 1.00 36.09 171 VAL B C 1
ATOM 3459 O O . VAL B 1 171 ? 65.668 69.017 11.780 1.00 35.14 171 VAL B O 1
ATOM 3463 N N . GLY B 1 172 ? 64.794 67.045 11.125 1.00 34.47 172 GLY B N 1
ATOM 3464 C CA . GLY B 1 172 ? 64.872 67.348 9.703 1.00 33.85 172 GLY B CA 1
ATOM 3465 C C . GLY B 1 172 ? 66.204 67.135 9.011 1.00 28.73 172 GLY B C 1
ATOM 3466 O O . GLY B 1 172 ? 66.413 67.709 7.936 1.00 29.25 172 GLY B O 1
ATOM 3467 N N . CYS B 1 173 ? 67.098 66.315 9.574 1.00 26.19 173 CYS B N 1
ATOM 3468 C CA . CYS B 1 173 ? 68.382 66.007 8.954 1.00 29.13 173 CYS B CA 1
ATOM 3469 C C . CYS B 1 173 ? 68.219 65.376 7.575 1.00 32.88 173 CYS B C 1
ATOM 3470 O O . CYS B 1 173 ? 67.217 64.717 7.277 1.00 29.38 173 CYS B O 1
ATOM 3473 N N . VAL B 1 174 ? 69.255 65.545 6.744 1.00 25.37 174 VAL B N 1
ATOM 3474 C CA . VAL B 1 174 ? 69.334 64.816 5.479 1.00 26.37 174 VAL B CA 1
ATOM 3475 C C . VAL B 1 174 ? 69.050 63.335 5.695 1.00 28.84 174 VAL B C 1
ATOM 3476 O O . VAL B 1 174 ? 68.329 62.702 4.914 1.00 26.87 174 VAL B O 1
ATOM 3480 N N . GLU B 1 175 ? 69.631 62.756 6.748 1.00 29.10 175 GLU B N 1
ATOM 3481 C CA . GLU B 1 175 ? 69.486 61.320 6.959 1.00 29.06 175 GLU B CA 1
ATOM 3482 C C . GLU B 1 175 ? 68.030 60.938 7.204 1.00 33.65 175 GLU B C 1
ATOM 3483 O O . GLU B 1 175 ? 67.583 59.871 6.764 1.00 30.95 175 GLU B O 1
ATOM 3489 N N . ALA B 1 176 ? 67.266 61.806 7.866 1.00 30.12 176 ALA B N 1
ATOM 3490 C CA . ALA B 1 176 ? 65.887 61.483 8.203 1.00 31.78 176 ALA B CA 1
ATOM 3491 C C . ALA B 1 176 ? 64.919 61.595 7.026 1.00 37.55 176 ALA B C 1
ATOM 3492 O O . ALA B 1 176 ? 63.750 61.212 7.177 1.00 31.98 176 ALA B O 1
ATOM 3494 N N . VAL B 1 177 ? 65.351 62.123 5.879 1.00 36.31 177 VAL B N 1
ATOM 3495 C CA . VAL B 1 177 ? 64.518 62.114 4.681 1.00 31.49 177 VAL B CA 1
ATOM 3496 C C . VAL B 1 177 ? 65.140 61.329 3.532 1.00 33.32 177 VAL B C 1
ATOM 3497 O O . VAL B 1 177 ? 64.410 60.922 2.614 1.00 33.26 177 VAL B O 1
ATOM 3501 N N . ALA B 1 178 ? 66.451 61.090 3.523 1.00 27.23 178 ALA B N 1
ATOM 3502 C CA . ALA B 1 178 ? 67.085 60.521 2.343 1.00 30.11 178 ALA B CA 1
ATOM 3503 C C . ALA B 1 178 ? 67.594 59.097 2.517 1.00 28.83 178 ALA B C 1
ATOM 3504 O O . ALA B 1 178 ? 67.722 58.390 1.523 1.00 27.57 178 ALA B O 1
ATOM 3506 N N . ALA B 1 179 ? 67.928 58.672 3.734 1.00 27.05 179 ALA B N 1
ATOM 3507 C CA . ALA B 1 179 ? 68.588 57.390 3.916 1.00 26.69 179 ALA B CA 1
ATOM 3508 C C . ALA B 1 179 ? 67.626 56.230 3.639 1.00 31.22 179 ALA B C 1
ATOM 3509 O O . ALA B 1 179 ? 66.406 56.393 3.609 1.00 30.32 179 ALA B O 1
ATOM 3511 N N . GLY B 1 180 ? 68.199 55.043 3.436 1.00 31.19 180 GLY B N 1
ATOM 3512 C CA . GLY B 1 180 ? 67.368 53.857 3.275 1.00 33.89 180 GLY B CA 1
ATOM 3513 C C . GLY B 1 180 ? 66.413 53.670 4.435 1.00 33.76 180 GLY B C 1
ATOM 3514 O O . GLY B 1 180 ? 65.253 53.292 4.248 1.00 34.70 180 GLY B O 1
ATOM 3515 N N . ARG B 1 181 ? 66.879 53.963 5.653 1.00 34.13 181 ARG B N 1
ATOM 3516 C CA . ARG B 1 181 ? 66.010 53.868 6.819 1.00 35.18 181 ARG B CA 1
ATOM 3517 C C . ARG B 1 181 ? 64.813 54.800 6.695 1.00 39.61 181 ARG B C 1
ATOM 3518 O O . ARG B 1 181 ? 63.704 54.456 7.118 1.00 35.60 181 ARG B O 1
ATOM 3526 N N . ALA B 1 182 ? 65.020 55.995 6.130 1.00 31.32 182 ALA B N 1
ATOM 3527 C CA . ALA B 1 182 ? 63.910 56.922 5.936 1.00 34.51 182 ALA B CA 1
ATOM 3528 C C . ALA B 1 182 ? 62.970 56.440 4.833 1.00 33.37 182 ALA B C 1
ATOM 3529 O O . ALA B 1 182 ? 61.750 56.598 4.939 1.00 35.96 182 ALA B O 1
ATOM 3531 N N . ILE B 1 183 ? 63.519 55.878 3.754 1.00 32.45 183 ILE B N 1
ATOM 3532 C CA . ILE B 1 183 ? 62.674 55.308 2.710 1.00 30.48 183 ILE B CA 1
ATOM 3533 C C . ILE B 1 183 ? 61.807 54.197 3.294 1.00 34.49 183 ILE B C 1
ATOM 3534 O O . ILE B 1 183 ? 60.590 54.151 3.082 1.00 39.08 183 ILE B O 1
ATOM 3539 N N . GLU B 1 184 ? 62.417 53.314 4.076 1.00 38.17 184 GLU B N 1
ATOM 3540 C CA . GLU B 1 184 ? 61.679 52.191 4.644 1.00 39.02 184 GLU B CA 1
ATOM 3541 C C . GLU B 1 184 ? 60.649 52.647 5.670 1.00 44.72 184 GLU B C 1
ATOM 3542 O O . GLU B 1 184 ? 59.574 52.037 5.784 1.00 44.50 184 GLU B O 1
ATOM 3548 N N . ALA B 1 185 ? 60.946 53.707 6.426 1.00 38.96 185 ALA B N 1
ATOM 3549 C CA . ALA B 1 185 ? 59.957 54.218 7.369 1.00 42.70 185 ALA B CA 1
ATOM 3550 C C . ALA B 1 185 ? 58.646 54.559 6.676 1.00 46.09 185 ALA B C 1
ATOM 3551 O O . ALA B 1 185 ? 57.586 54.556 7.310 1.00 46.36 185 ALA B O 1
ATOM 3553 N N . VAL B 1 186 ? 58.695 54.873 5.386 1.00 40.46 186 VAL B N 1
ATOM 3554 C CA . VAL B 1 186 ? 57.483 55.176 4.635 1.00 35.72 186 VAL B CA 1
ATOM 3555 C C . VAL B 1 186 ? 56.953 53.941 3.919 1.00 40.55 186 VAL B C 1
ATOM 3556 O O . VAL B 1 186 ? 55.761 53.634 4.000 1.00 42.03 186 VAL B O 1
ATOM 3560 N N . SER B 1 187 ? 57.828 53.207 3.223 1.00 37.64 187 SER B N 1
ATOM 3561 C CA . SER B 1 187 ? 57.363 52.082 2.420 1.00 43.45 187 SER B CA 1
ATOM 3562 C C . SER B 1 187 ? 56.838 50.948 3.293 1.00 46.75 187 SER B C 1
ATOM 3563 O O . SER B 1 187 ? 55.914 50.236 2.885 1.00 45.45 187 SER B O 1
ATOM 3566 N N . SER B 1 188 ? 57.407 50.772 4.490 1.00 44.18 188 SER B N 1
ATOM 3567 C CA . SER B 1 188 ? 56.918 49.758 5.415 1.00 46.12 188 SER B CA 1
ATOM 3568 C C . SER B 1 188 ? 55.495 50.045 5.880 1.00 43.81 188 SER B C 1
ATOM 3569 O O . SER B 1 188 ? 54.833 49.142 6.396 1.00 51.40 188 SER B O 1
ATOM 3572 N N . GLN B 1 189 ? 55.007 51.274 5.722 1.00 44.93 189 GLN B N 1
ATOM 3573 C CA . GLN B 1 189 ? 53.637 51.591 6.099 1.00 40.75 189 GLN B CA 1
ATOM 3574 C C . GLN B 1 189 ? 52.660 51.450 4.939 1.00 46.05 189 GLN B C 1
ATOM 3575 O O . GLN B 1 189 ? 51.456 51.649 5.134 1.00 47.84 189 GLN B O 1
ATOM 3581 N N . TRP B 1 190 ? 53.139 51.122 3.743 1.00 40.76 190 TRP B N 1
ATOM 3582 C CA . TRP B 1 190 ? 52.230 50.871 2.640 1.00 44.58 190 TRP B CA 1
ATOM 3583 C C . TRP B 1 190 ? 51.441 49.585 2.886 1.00 44.68 190 TRP B C 1
ATOM 3584 O O . TRP B 1 190 ? 51.842 48.709 3.655 1.00 45.74 190 TRP B O 1
ATOM 3595 N N . ASN B 1 191 ? 50.318 49.470 2.193 1.00 44.92 191 ASN B N 1
ATOM 3596 C CA . ASN B 1 191 ? 49.468 48.283 2.273 1.00 45.72 191 ASN B CA 1
ATOM 3597 C C . ASN B 1 191 ? 49.485 47.582 0.921 1.00 44.25 191 ASN B C 1
ATOM 3598 O O . ASN B 1 191 ? 48.815 48.037 -0.022 1.00 47.13 191 ASN B O 1
ATOM 3603 N N . PRO B 1 192 ? 50.254 46.494 0.755 1.00 37.41 192 PRO B N 1
ATOM 3604 C CA . PRO B 1 192 ? 51.093 45.825 1.751 1.00 43.20 192 PRO B CA 1
ATOM 3605 C C . PRO B 1 192 ? 52.430 46.534 1.973 1.00 54.49 192 PRO B C 1
ATOM 3606 O O . PRO B 1 192 ? 52.757 47.452 1.212 1.00 49.88 192 PRO B O 1
ATOM 3610 N N . PRO B 1 193 ? 53.188 46.101 2.981 1.00 53.63 193 PRO B N 1
ATOM 3611 C CA . PRO B 1 193 ? 54.499 46.712 3.234 1.00 49.52 193 PRO B CA 1
ATOM 3612 C C . PRO B 1 193 ? 55.482 46.425 2.112 1.00 53.73 193 PRO B C 1
ATOM 3613 O O . PRO B 1 193 ? 55.472 45.351 1.502 1.00 50.26 193 PRO B O 1
ATOM 3617 N N . CYS B 1 194 ? 56.356 47.404 1.858 1.00 45.59 194 CYS B N 1
ATOM 3618 C CA . CYS B 1 194 ? 57.430 47.273 0.886 1.00 44.06 194 CYS B CA 1
ATOM 3619 C C . CYS B 1 194 ? 58.753 47.688 1.515 1.00 43.69 194 CYS B C 1
ATOM 3620 O O . CYS B 1 194 ? 58.802 48.566 2.380 1.00 40.85 194 CYS B O 1
ATOM 3623 N N . THR B 1 195 ? 59.819 47.051 1.066 1.00 42.02 195 THR B N 1
ATOM 3624 C CA . THR B 1 195 ? 61.176 47.442 1.415 1.00 43.89 195 THR B CA 1
ATOM 3625 C C . THR B 1 195 ? 61.661 48.530 0.468 1.00 44.29 195 THR B C 1
ATOM 3626 O O . THR B 1 195 ? 61.072 48.765 -0.589 1.00 41.26 195 THR B O 1
ATOM 3630 N N . PRO B 1 196 ? 62.765 49.208 0.802 1.00 46.83 196 PRO B N 1
ATOM 3631 C CA . PRO B 1 196 ? 63.314 50.191 -0.152 1.00 41.03 196 PRO B CA 1
ATOM 3632 C C . PRO B 1 196 ? 63.633 49.582 -1.508 1.00 41.17 196 PRO B C 1
ATOM 3633 O O . PRO B 1 196 ? 63.389 50.214 -2.544 1.00 36.86 196 PRO B O 1
ATOM 3637 N N . LYS B 1 197 ? 64.160 48.354 -1.530 1.00 45.22 197 LYS B N 1
ATOM 3638 C CA . LYS B 1 197 ? 64.415 47.678 -2.799 1.00 43.69 197 LYS B CA 1
ATOM 3639 C C . LYS B 1 197 ? 63.139 47.567 -3.634 1.00 44.47 197 LYS B C 1
ATOM 3640 O O . LYS B 1 197 ? 63.158 47.798 -4.849 1.00 44.12 197 LYS B O 1
ATOM 3646 N N . GLN B 1 198 ? 62.016 47.232 -2.999 1.00 44.00 198 GLN B N 1
ATOM 3647 C CA . GLN B 1 198 ? 60.756 47.128 -3.729 1.00 39.77 198 GLN B CA 1
ATOM 3648 C C . GLN B 1 198 ? 60.236 48.503 -4.134 1.00 43.38 198 GLN B C 1
ATOM 3649 O O . GLN B 1 198 ? 59.628 48.654 -5.203 1.00 35.12 198 GLN B O 1
ATOM 3655 N N . ALA B 1 199 ? 60.468 49.519 -3.296 1.00 40.10 199 ALA B N 1
ATOM 3656 C CA . ALA B 1 199 ? 60.103 50.884 -3.668 1.00 42.28 199 ALA B CA 1
ATOM 3657 C C . ALA B 1 199 ? 60.861 51.336 -4.911 1.00 33.15 199 ALA B C 1
ATOM 3658 O O . ALA B 1 199 ? 60.278 51.954 -5.811 1.00 38.06 199 ALA B O 1
ATOM 3660 N N . PHE B 1 200 ? 62.161 51.035 -4.980 1.00 36.69 200 PHE B N 1
ATOM 3661 C CA . PHE B 1 200 ? 62.948 51.406 -6.152 1.00 35.78 200 PHE B CA 1
ATOM 3662 C C . PHE B 1 200 ? 62.425 50.711 -7.399 1.00 37.37 200 PHE B C 1
ATOM 3663 O O . PHE B 1 200 ? 62.274 51.336 -8.457 1.00 37.37 200 PHE B O 1
ATOM 3671 N N . GLU B 1 201 ? 62.153 49.405 -7.287 1.00 41.97 201 GLU B N 1
ATOM 3672 C CA . GLU B 1 201 ? 61.598 48.648 -8.404 1.00 36.85 201 GLU B CA 1
ATOM 3673 C C . GLU B 1 201 ? 60.323 49.298 -8.922 1.00 37.93 201 GLU B C 1
ATOM 3674 O O . GLU B 1 201 ? 60.153 49.479 -10.133 1.00 46.95 201 GLU B O 1
ATOM 3680 N N . LEU B 1 202 ? 59.427 49.695 -8.015 1.00 37.35 202 LEU B N 1
ATOM 3681 C CA . LEU B 1 202 ? 58.203 50.370 -8.446 1.00 38.06 202 LEU B CA 1
ATOM 3682 C C . LEU B 1 202 ? 58.507 51.739 -9.038 1.00 41.61 202 LEU B C 1
ATOM 3683 O O . LEU B 1 202 ? 57.866 52.163 -10.008 1.00 42.84 202 LEU B O 1
ATOM 3688 N N . PHE B 1 203 ? 59.478 52.453 -8.460 1.00 41.40 203 PHE B N 1
ATOM 3689 C CA . PHE B 1 203 ? 59.888 53.736 -9.020 1.00 38.59 203 PHE B CA 1
ATOM 3690 C C . PHE B 1 203 ? 60.343 53.581 -10.467 1.00 32.58 203 PHE B C 1
ATOM 3691 O O . PHE B 1 203 ? 59.962 54.373 -11.336 1.00 40.15 203 PHE B O 1
ATOM 3699 N N . ARG B 1 204 ? 61.145 52.555 -10.748 1.00 37.61 204 ARG B N 1
ATOM 3700 C CA . ARG B 1 204 ? 61.579 52.325 -12.118 1.00 37.93 204 ARG B CA 1
ATOM 3701 C C . ARG B 1 204 ? 60.437 51.901 -13.035 1.00 51.27 204 ARG B C 1
ATOM 3702 O O . ARG B 1 204 ? 60.613 51.907 -14.259 1.00 44.96 204 ARG B O 1
ATOM 3710 N N . LYS B 1 205 ? 59.273 51.554 -12.482 1.00 45.03 205 LYS B N 1
ATOM 3711 C CA . LYS B 1 205 ? 58.094 51.252 -13.282 1.00 47.14 205 LYS B CA 1
ATOM 3712 C C . LYS B 1 205 ? 57.078 52.387 -13.248 1.00 47.62 205 LYS B C 1
ATOM 3713 O O . LYS B 1 205 ? 55.900 52.177 -13.565 1.00 43.29 205 LYS B O 1
ATOM 3719 N N . ASN B 1 206 ? 57.522 53.587 -12.866 1.00 38.54 206 ASN B N 1
ATOM 3720 C CA . ASN B 1 206 ? 56.747 54.825 -12.913 1.00 41.92 206 ASN B CA 1
ATOM 3721 C C . ASN B 1 206 ? 55.551 54.817 -11.964 1.00 42.21 206 ASN B C 1
ATOM 3722 O O . ASN B 1 206 ? 54.574 55.554 -12.180 1.00 41.17 206 ASN B O 1
ATOM 3727 N N . ASP B 1 207 ? 55.617 54.004 -10.913 1.00 37.57 207 ASP B N 1
ATOM 3728 C CA . ASP B 1 207 ? 54.682 54.113 -9.800 1.00 35.87 207 ASP B CA 1
ATOM 3729 C C . ASP B 1 207 ? 54.820 55.485 -9.155 1.00 44.61 207 ASP B C 1
ATOM 3730 O O . ASP B 1 207 ? 55.886 55.829 -8.636 1.00 40.90 207 ASP B O 1
ATOM 3735 N N . GLU B 1 208 ? 53.746 56.277 -9.199 1.00 42.13 208 GLU B N 1
ATOM 3736 C CA . GLU B 1 208 ? 53.860 57.669 -8.782 1.00 48.28 208 GLU B CA 1
ATOM 3737 C C . GLU B 1 208 ? 54.155 57.784 -7.291 1.00 46.90 208 GLU B C 1
ATOM 3738 O O . GLU B 1 208 ? 54.955 58.633 -6.883 1.00 37.40 208 GLU B O 1
ATOM 3744 N N . LYS B 1 209 ? 53.540 56.933 -6.464 1.00 39.52 209 LYS B N 1
ATOM 3745 C CA . LYS B 1 209 ? 53.782 56.999 -5.026 1.00 39.34 209 LYS B CA 1
ATOM 3746 C C . LYS B 1 209 ? 55.212 56.594 -4.679 1.00 38.94 209 LYS B C 1
ATOM 3747 O O . LYS B 1 209 ? 55.866 57.256 -3.864 1.00 36.86 209 LYS B O 1
ATOM 3753 N N . ALA B 1 210 ? 55.716 55.503 -5.272 1.00 31.40 210 ALA B N 1
ATOM 3754 C CA . ALA B 1 210 ? 57.104 55.136 -5.023 1.00 37.71 210 ALA B CA 1
ATOM 3755 C C . ALA B 1 210 ? 58.047 56.205 -5.560 1.00 40.56 210 ALA B C 1
ATOM 3756 O O . ALA B 1 210 ? 59.094 56.476 -4.959 1.00 36.88 210 ALA B O 1
ATOM 3758 N N . THR B 1 211 ? 57.693 56.815 -6.696 1.00 38.06 211 THR B N 1
ATOM 3759 C CA . THR B 1 211 ? 58.534 57.859 -7.280 1.00 39.00 211 THR B CA 1
ATOM 3760 C C . THR B 1 211 ? 58.645 59.058 -6.350 1.00 36.94 211 THR B C 1
ATOM 3761 O O . THR B 1 211 ? 59.734 59.621 -6.176 1.00 35.92 211 THR B O 1
ATOM 3765 N N . ALA B 1 212 ? 57.530 59.473 -5.748 1.00 36.47 212 ALA B N 1
ATOM 3766 C CA . ALA B 1 212 ? 57.589 60.601 -4.826 1.00 40.69 212 ALA B CA 1
ATOM 3767 C C . ALA B 1 212 ? 58.534 60.307 -3.672 1.00 39.38 212 ALA B C 1
ATOM 3768 O O . ALA B 1 212 ? 59.274 61.190 -3.219 1.00 33.52 212 ALA B O 1
ATOM 3770 N N . LEU B 1 213 ? 58.522 59.067 -3.187 1.00 33.99 213 LEU B N 1
ATOM 3771 C CA . LEU B 1 213 ? 59.374 58.700 -2.067 1.00 36.11 213 LEU B CA 1
ATOM 3772 C C . LEU B 1 213 ? 60.846 58.709 -2.461 1.00 33.72 213 LEU B C 1
ATOM 3773 O O . LEU B 1 213 ? 61.696 59.181 -1.697 1.00 34.58 213 LEU B O 1
ATOM 3778 N N . ILE B 1 214 ? 61.171 58.177 -3.639 1.00 31.30 214 ILE B N 1
ATOM 3779 C CA . ILE B 1 214 ? 62.556 58.196 -4.093 1.00 32.70 214 ILE B CA 1
ATOM 3780 C C . ILE B 1 214 ? 62.993 59.628 -4.389 1.00 34.52 214 ILE B C 1
ATOM 3781 O O . ILE B 1 214 ? 64.133 60.016 -4.097 1.00 31.87 214 ILE B O 1
ATOM 3786 N N . GLN B 1 215 ? 62.095 60.431 -4.973 1.00 30.72 215 GLN B N 1
ATOM 3787 C CA . GLN B 1 215 ? 62.386 61.841 -5.236 1.00 35.72 215 GLN B CA 1
ATOM 3788 C C . GLN B 1 215 ? 62.663 62.611 -3.952 1.00 33.90 215 GLN B C 1
ATOM 3789 O O . GLN B 1 215 ? 63.526 63.502 -3.930 1.00 31.04 215 GLN B O 1
ATOM 3795 N N . ARG B 1 216 ? 61.914 62.314 -2.884 1.00 25.89 216 ARG B N 1
ATOM 3796 C CA . ARG B 1 216 ? 62.162 62.973 -1.605 1.00 32.85 216 ARG B CA 1
ATOM 3797 C C . ARG B 1 216 ? 63.603 62.756 -1.159 1.00 31.84 216 ARG B C 1
ATOM 3798 O O . ARG B 1 216 ? 64.258 63.686 -0.672 1.00 32.16 216 ARG B O 1
ATOM 3806 N N . SER B 1 217 ? 64.116 61.534 -1.329 1.00 27.58 217 SER B N 1
ATOM 3807 C CA . SER B 1 217 ? 65.503 61.256 -0.971 1.00 30.59 217 SER B CA 1
ATOM 3808 C C . SER B 1 217 ? 66.474 61.961 -1.918 1.00 30.76 217 SER B C 1
ATOM 3809 O O . SER B 1 217 ? 67.395 62.666 -1.477 1.00 27.91 217 SER B O 1
ATOM 3812 N N . ALA B 1 218 ? 66.281 61.792 -3.230 1.00 26.62 218 ALA B N 1
ATOM 3813 C CA . ALA B 1 218 ? 67.239 62.350 -4.182 1.00 28.49 218 ALA B CA 1
ATOM 3814 C C . ALA B 1 218 ? 67.294 63.875 -4.087 1.00 26.88 218 ALA B C 1
ATOM 3815 O O . ALA B 1 218 ? 68.370 64.472 -4.192 1.00 29.16 218 ALA B O 1
ATOM 3817 N N . SER B 1 219 ? 66.150 64.521 -3.875 1.00 22.42 219 SER B N 1
ATOM 3818 C CA . SER B 1 219 ? 66.124 65.980 -3.791 1.00 31.88 219 SER B CA 1
ATOM 3819 C C . SER B 1 219 ? 66.914 66.479 -2.585 1.00 31.37 219 SER B C 1
ATOM 3820 O O . SER B 1 219 ? 67.556 67.543 -2.642 1.00 24.87 219 SER B O 1
ATOM 3823 N N . ALA B 1 220 ? 66.836 65.746 -1.472 1.00 23.63 220 ALA B N 1
ATOM 3824 C CA . ALA B 1 220 ? 67.570 66.118 -0.270 1.00 25.63 220 ALA B CA 1
ATOM 3825 C C . ALA B 1 220 ? 69.076 65.991 -0.486 1.00 28.86 220 ALA B C 1
ATOM 3826 O O . ALA B 1 220 ? 69.853 66.861 -0.059 1.00 21.94 220 ALA B O 1
ATOM 3828 N N . ILE B 1 221 ? 69.505 64.922 -1.154 1.00 22.33 221 ILE B N 1
ATOM 3829 C CA . ILE B 1 221 ? 70.923 64.773 -1.487 1.00 24.43 221 ILE B CA 1
ATOM 3830 C C . ILE B 1 221 ? 71.369 65.869 -2.458 1.00 25.42 221 ILE B C 1
ATOM 3831 O O . ILE B 1 221 ? 72.471 66.411 -2.338 1.00 20.41 221 ILE B O 1
ATOM 3836 N N . ALA B 1 222 ? 70.531 66.209 -3.437 1.00 22.66 222 ALA B N 1
ATOM 3837 C CA . ALA B 1 222 ? 70.895 67.300 -4.343 1.00 25.04 222 ALA B CA 1
ATOM 3838 C C . ALA B 1 222 ? 71.108 68.610 -3.581 1.00 23.96 222 ALA B C 1
ATOM 3839 O O . ALA B 1 222 ? 72.056 69.354 -3.860 1.00 20.80 222 ALA B O 1
ATOM 3841 N N . ASN B 1 223 ? 70.233 68.920 -2.623 1.00 23.51 223 ASN B N 1
ATOM 3842 C CA . ASN B 1 223 ? 70.391 70.165 -1.875 1.00 27.10 223 ASN B CA 1
ATOM 3843 C C . ASN B 1 223 ? 71.616 70.135 -0.966 1.00 25.19 223 ASN B C 1
ATOM 3844 O O . ASN B 1 223 ? 72.255 71.173 -0.749 1.00 21.93 223 ASN B O 1
ATOM 3849 N N . LEU B 1 224 ? 71.960 68.964 -0.440 1.00 23.77 224 LEU B N 1
ATOM 3850 C CA . LEU B 1 224 ? 73.221 68.822 0.281 1.00 22.01 224 LEU B CA 1
ATOM 3851 C C . LEU B 1 224 ? 74.398 69.130 -0.627 1.00 22.05 224 LEU B C 1
ATOM 3852 O O . LEU B 1 224 ? 75.322 69.849 -0.237 1.00 23.44 224 LEU B O 1
ATOM 3857 N N . ILE B 1 225 ? 74.399 68.562 -1.834 1.00 20.71 225 ILE B N 1
ATOM 3858 C CA . ILE B 1 225 ? 75.495 68.826 -2.764 1.00 19.78 225 ILE B CA 1
ATOM 3859 C C . ILE B 1 225 ? 75.584 70.323 -3.050 1.00 20.81 225 ILE B C 1
ATOM 3860 O O . ILE B 1 225 ? 76.664 70.918 -3.000 1.00 20.07 225 ILE B O 1
ATOM 3865 N N . ALA B 1 226 ? 74.445 70.957 -3.331 1.00 21.95 226 ALA B N 1
ATOM 3866 C CA . ALA B 1 226 ? 74.458 72.399 -3.594 1.00 20.65 226 ALA B CA 1
ATOM 3867 C C . ALA B 1 226 ? 75.039 73.181 -2.411 1.00 23.99 226 ALA B C 1
ATOM 3868 O O . ALA B 1 226 ? 75.804 74.141 -2.603 1.00 22.51 226 ALA B O 1
ATOM 3870 N N . ASP B 1 227 ? 74.676 72.804 -1.181 1.00 22.05 227 ASP B N 1
ATOM 3871 C CA . ASP B 1 227 ? 75.253 73.447 0.006 1.00 19.00 227 ASP B CA 1
ATOM 3872 C C . ASP B 1 227 ? 76.774 73.324 0.029 1.00 24.20 227 ASP B C 1
ATOM 3873 O O . ASP B 1 227 ? 77.473 74.271 0.401 1.00 21.04 227 ASP B O 1
ATOM 3878 N N . LEU B 1 228 ? 77.304 72.144 -0.325 1.00 21.70 228 LEU B N 1
ATOM 3879 C CA . LEU B 1 228 ? 78.758 71.938 -0.301 1.00 18.59 228 LEU B CA 1
ATOM 3880 C C . LEU B 1 228 ? 79.454 72.739 -1.400 1.00 20.55 228 LEU B C 1
ATOM 3881 O O . LEU B 1 228 ? 80.549 73.279 -1.190 1.00 22.26 228 LEU B O 1
ATOM 3886 N N . VAL B 1 229 ? 78.848 72.811 -2.584 1.00 19.03 229 VAL B N 1
ATOM 3887 C CA . VAL B 1 229 ? 79.458 73.573 -3.667 1.00 19.65 229 VAL B CA 1
ATOM 3888 C C . VAL B 1 229 ? 79.541 75.048 -3.281 1.00 21.92 229 VAL B C 1
ATOM 3889 O O . VAL B 1 229 ? 80.593 75.684 -3.404 1.00 21.53 229 VAL B O 1
ATOM 3893 N N . ILE B 1 230 ? 78.431 75.608 -2.799 1.00 19.41 230 ILE B N 1
ATOM 3894 C CA . ILE B 1 230 ? 78.408 77.052 -2.546 1.00 23.01 230 ILE B CA 1
ATOM 3895 C C . ILE B 1 230 ? 79.087 77.402 -1.224 1.00 22.57 230 ILE B C 1
ATOM 3896 O O . ILE B 1 230 ? 79.663 78.496 -1.083 1.00 23.24 230 ILE B O 1
ATOM 3901 N N . GLY B 1 231 ? 79.045 76.497 -0.240 1.00 19.60 231 GLY B N 1
ATOM 3902 C CA . GLY B 1 231 ? 79.650 76.783 1.049 1.00 21.25 231 GLY B CA 1
ATOM 3903 C C . GLY B 1 231 ? 81.144 76.524 1.112 1.00 19.40 231 GLY B C 1
ATOM 3904 O O . GLY B 1 231 ? 81.870 77.247 1.809 1.00 21.64 231 GLY B O 1
ATOM 3905 N N . LEU B 1 232 ? 81.632 75.523 0.382 1.00 21.84 232 LEU B N 1
ATOM 3906 C CA . LEU B 1 232 ? 83.032 75.112 0.462 1.00 23.83 232 LEU B CA 1
ATOM 3907 C C . LEU B 1 232 ? 83.774 75.164 -0.862 1.00 20.97 232 LEU B C 1
ATOM 3908 O O . LEU B 1 232 ? 84.973 74.836 -0.888 1.00 23.72 232 LEU B O 1
ATOM 3913 N N . ASP B 1 233 ? 83.111 75.543 -1.958 1.00 20.08 233 ASP B N 1
ATOM 3914 C CA . ASP B 1 233 ? 83.730 75.548 -3.289 1.00 21.29 233 ASP B CA 1
ATOM 3915 C C . ASP B 1 233 ? 84.156 74.125 -3.666 1.00 23.06 233 ASP B C 1
ATOM 3916 O O . ASP B 1 233 ? 85.207 73.908 -4.264 1.00 22.36 233 ASP B O 1
ATOM 3921 N N . VAL B 1 234 ? 83.330 73.141 -3.297 1.00 25.72 234 VAL B N 1
ATOM 3922 C CA . VAL B 1 234 ? 83.572 71.758 -3.701 1.00 22.61 234 VAL B CA 1
ATOM 3923 C C . VAL B 1 234 ? 83.450 71.628 -5.215 1.00 22.07 234 VAL B C 1
ATOM 3924 O O . VAL B 1 234 ? 82.537 72.189 -5.842 1.00 22.06 234 VAL B O 1
ATOM 3928 N N . GLN B 1 235 ? 84.386 70.888 -5.813 1.00 20.43 235 GLN B N 1
ATOM 3929 C CA . GLN B 1 235 ? 84.478 70.688 -7.260 1.00 21.26 235 GLN B CA 1
ATOM 3930 C C . GLN B 1 235 ? 83.942 69.345 -7.739 1.00 21.78 235 GLN B C 1
ATOM 3931 O O . GLN B 1 235 ? 83.606 69.211 -8.919 1.00 22.40 235 GLN B O 1
ATOM 3937 N N . LYS B 1 236 ? 83.914 68.337 -6.885 1.00 23.40 236 LYS B N 1
ATOM 3938 C CA . LYS B 1 236 ? 83.443 67.025 -7.322 1.00 22.55 236 LYS B CA 1
ATOM 3939 C C . LYS B 1 236 ? 82.834 66.310 -6.129 1.00 20.91 236 LYS B C 1
ATOM 3940 O O . LYS B 1 236 ? 83.319 66.450 -5.003 1.00 25.66 236 LYS B O 1
ATOM 3946 N N . VAL B 1 237 ? 81.744 65.580 -6.378 1.00 21.78 237 VAL B N 1
ATOM 3947 C CA . VAL B 1 237 ? 81.084 64.764 -5.368 1.00 20.51 237 VAL B CA 1
ATOM 3948 C C . VAL B 1 237 ? 80.931 63.371 -5.962 1.00 27.40 237 VAL B C 1
ATOM 3949 O O . VAL B 1 237 ? 80.515 63.225 -7.119 1.00 25.20 237 VAL B O 1
ATOM 3953 N N . VAL B 1 238 ? 81.329 62.363 -5.196 1.00 23.95 238 VAL B N 1
ATOM 3954 C CA . VAL B 1 238 ? 81.173 60.963 -5.567 1.00 25.34 238 VAL B CA 1
ATOM 3955 C C . VAL B 1 238 ? 80.214 60.340 -4.566 1.00 26.47 238 VAL B C 1
ATOM 3956 O O . VAL B 1 238 ? 80.376 60.531 -3.353 1.00 25.89 238 VAL B O 1
ATOM 3960 N N . VAL B 1 239 ? 79.191 59.649 -5.076 1.00 26.72 239 VAL B N 1
ATOM 3961 C CA . VAL B 1 239 ? 78.083 59.122 -4.282 1.00 26.00 239 VAL B CA 1
ATOM 3962 C C . VAL B 1 239 ? 78.118 57.600 -4.352 1.00 30.01 239 VAL B C 1
ATOM 3963 O O . VAL B 1 239 ? 78.151 57.028 -5.448 1.00 28.99 239 VAL B O 1
ATOM 3967 N N . GLY B 1 240 ? 78.094 56.956 -3.187 1.00 28.10 240 GLY B N 1
ATOM 3968 C CA . GLY B 1 240 ? 78.002 55.508 -3.107 1.00 30.93 240 GLY B CA 1
ATOM 3969 C C . GLY B 1 240 ? 76.918 55.030 -2.160 1.00 30.89 240 GLY B C 1
ATOM 3970 O O . GLY B 1 240 ? 75.988 55.780 -1.822 1.00 26.64 240 GLY B O 1
ATOM 3971 N N . GLY B 1 241 ? 77.038 53.785 -1.701 1.00 28.31 241 GLY B N 1
ATOM 3972 C CA . GLY B 1 241 ? 76.035 53.207 -0.834 1.00 29.02 241 GLY B CA 1
ATOM 3973 C C . GLY B 1 241 ? 74.912 52.536 -1.610 1.00 32.92 241 GLY B C 1
ATOM 3974 O O . GLY B 1 241 ? 74.689 52.788 -2.793 1.00 31.63 241 GLY B O 1
ATOM 3975 N N . SER B 1 242 ? 74.180 51.670 -0.903 1.00 35.77 242 SER B N 1
ATOM 3976 C CA . SER B 1 242 ? 73.151 50.861 -1.555 1.00 36.51 242 SER B CA 1
ATOM 3977 C C . SER B 1 242 ? 72.072 51.729 -2.197 1.00 36.05 242 SER B C 1
ATOM 3978 O O . SER B 1 242 ? 71.608 51.437 -3.306 1.00 40.56 242 SER B O 1
ATOM 3981 N N . VAL B 1 243 ? 71.632 52.782 -1.509 1.00 29.23 243 VAL B N 1
ATOM 3982 C CA . VAL B 1 243 ? 70.700 53.720 -2.126 1.00 30.66 243 VAL B CA 1
ATOM 3983 C C . VAL B 1 243 ? 71.405 54.548 -3.202 1.00 31.07 243 VAL B C 1
ATOM 3984 O O . VAL B 1 243 ? 70.922 54.674 -4.331 1.00 30.71 243 VAL B O 1
ATOM 3988 N N . GLY B 1 244 ? 72.561 55.121 -2.872 1.00 27.62 244 GLY B N 1
ATOM 3989 C CA . GLY B 1 244 ? 73.238 55.986 -3.829 1.00 27.26 244 GLY B CA 1
ATOM 3990 C C . GLY B 1 244 ? 73.532 55.322 -5.162 1.00 31.74 244 GLY B C 1
ATOM 3991 O O . GLY B 1 244 ? 73.476 55.974 -6.208 1.00 30.86 244 GLY B O 1
ATOM 3992 N N . LEU B 1 245 ? 73.842 54.025 -5.153 1.00 30.50 245 LEU B N 1
ATOM 3993 C CA . LEU B 1 245 ? 74.190 53.300 -6.369 1.00 29.63 245 LEU B CA 1
ATOM 3994 C C . LEU B 1 245 ? 72.998 52.604 -7.023 1.00 33.01 245 LEU B C 1
ATOM 3995 O O . LEU B 1 245 ? 73.165 51.990 -8.082 1.00 35.06 245 LEU B O 1
ATOM 4000 N N . ALA B 1 246 ? 71.808 52.691 -6.428 1.00 33.75 246 ALA B N 1
ATOM 4001 C CA . ALA B 1 246 ? 70.620 52.083 -7.014 1.00 35.85 246 ALA B CA 1
ATOM 4002 C C . ALA B 1 246 ? 70.341 52.651 -8.401 1.00 40.24 246 ALA B C 1
ATOM 4003 O O . ALA B 1 246 ? 70.493 53.853 -8.645 1.00 31.25 246 ALA B O 1
ATOM 4005 N N . GLU B 1 247 ? 69.911 51.779 -9.311 1.00 35.97 247 GLU B N 1
ATOM 4006 C CA . GLU B 1 247 ? 69.662 52.204 -10.682 1.00 37.50 247 GLU B CA 1
ATOM 4007 C C . GLU B 1 247 ? 68.655 53.343 -10.716 1.00 37.15 247 GLU B C 1
ATOM 4008 O O . GLU B 1 247 ? 67.575 53.258 -10.126 1.00 31.98 247 GLU B O 1
ATOM 4014 N N . GLY B 1 248 ? 69.020 54.422 -11.406 1.00 37.44 248 GLY B N 1
ATOM 4015 C CA . GLY B 1 248 ? 68.143 55.564 -11.561 1.00 33.51 248 GLY B CA 1
ATOM 4016 C C . GLY B 1 248 ? 68.225 56.613 -10.464 1.00 34.81 248 GLY B C 1
ATOM 4017 O O . GLY B 1 248 ? 67.652 57.701 -10.626 1.00 31.97 248 GLY B O 1
ATOM 4018 N N . TYR B 1 249 ? 68.921 56.335 -9.361 1.00 29.78 249 TYR B N 1
ATOM 4019 C CA . TYR B 1 249 ? 68.943 57.284 -8.249 1.00 29.74 249 TYR B CA 1
ATOM 4020 C C . TYR B 1 249 ? 69.810 58.502 -8.572 1.00 25.67 249 TYR B C 1
ATOM 4021 O O . TYR B 1 249 ? 69.324 59.638 -8.559 1.00 30.82 249 TYR B O 1
ATOM 4030 N N . LEU B 1 250 ? 71.095 58.280 -8.859 1.00 31.99 250 LEU B N 1
ATOM 4031 C CA . LEU B 1 250 ? 71.993 59.411 -9.104 1.00 29.10 250 LEU B CA 1
ATOM 4032 C C . LEU B 1 250 ? 71.537 60.280 -10.268 1.00 32.62 250 LEU B C 1
ATOM 4033 O O . LEU B 1 250 ? 71.577 61.516 -10.132 1.00 32.60 250 LEU B O 1
ATOM 4038 N N . PRO B 1 251 ? 71.088 59.734 -11.403 1.00 34.22 251 PRO B N 1
ATOM 4039 C CA . PRO B 1 251 ? 70.469 60.602 -12.423 1.00 33.24 251 PRO B CA 1
ATOM 4040 C C . PRO B 1 251 ? 69.386 61.507 -11.864 1.00 32.11 251 PRO B C 1
ATOM 4041 O O . PRO B 1 251 ? 69.259 62.669 -12.283 1.00 34.25 251 PRO B O 1
ATOM 4045 N N . LEU B 1 252 ? 68.592 61.011 -10.920 1.00 28.91 252 LEU B N 1
ATOM 4046 C CA . LEU B 1 252 ? 67.559 61.846 -10.321 1.00 27.12 252 LEU B CA 1
ATOM 4047 C C . LEU B 1 252 ? 68.164 62.929 -9.429 1.00 30.58 252 LEU B C 1
ATOM 4048 O O . LEU B 1 252 ? 67.670 64.068 -9.403 1.00 28.36 252 LEU B O 1
ATOM 4053 N N . VAL B 1 253 ? 69.229 62.597 -8.689 1.00 25.28 253 VAL B N 1
ATOM 4054 C CA . VAL B 1 253 ? 69.935 63.620 -7.912 1.00 28.60 253 VAL B CA 1
ATOM 4055 C C . VAL B 1 253 ? 70.459 64.712 -8.840 1.00 27.94 253 VAL B C 1
ATOM 4056 O O . VAL B 1 253 ? 70.265 65.914 -8.604 1.00 25.80 253 VAL B O 1
ATOM 4060 N N . LYS B 1 254 ? 71.125 64.306 -9.919 1.00 27.98 254 LYS B N 1
ATOM 4061 C CA . LYS B 1 254 ? 71.734 65.287 -10.813 1.00 30.06 254 LYS B CA 1
ATOM 4062 C C . LYS B 1 254 ? 70.676 66.131 -11.509 1.00 31.60 254 LYS B C 1
ATOM 4063 O O . LYS B 1 254 ? 70.913 67.317 -11.797 1.00 30.68 254 LYS B O 1
ATOM 4069 N N . GLN B 1 255 ? 69.484 65.566 -11.720 1.00 33.88 255 GLN B N 1
ATOM 4070 C CA . GLN B 1 255 ? 68.387 66.317 -12.323 1.00 29.42 255 GLN B CA 1
ATOM 4071 C C . GLN B 1 255 ? 67.919 67.453 -11.413 1.00 35.28 255 GLN B C 1
ATOM 4072 O O . GLN B 1 255 ? 67.704 68.580 -11.880 1.00 32.74 255 GLN B O 1
ATOM 4078 N N . TYR B 1 256 ? 67.769 67.184 -10.109 1.00 28.70 256 TYR B N 1
ATOM 4079 C CA . TYR B 1 256 ? 67.421 68.251 -9.168 1.00 29.23 256 TYR B CA 1
ATOM 4080 C C . TYR B 1 256 ? 68.542 69.283 -9.046 1.00 24.41 256 TYR B C 1
ATOM 4081 O O . TYR B 1 256 ? 68.287 70.492 -8.980 1.00 28.95 256 TYR B O 1
ATOM 4090 N N . LEU B 1 257 ? 69.787 68.826 -8.983 1.00 23.49 257 LEU B N 1
ATOM 4091 C CA . LEU B 1 257 ? 70.890 69.766 -8.843 1.00 26.82 257 LEU B CA 1
ATOM 4092 C C . LEU B 1 257 ? 70.969 70.680 -10.057 1.00 35.38 257 LEU B C 1
ATOM 4093 O O . LEU B 1 257 ? 71.090 71.906 -9.921 1.00 28.71 257 LEU B O 1
ATOM 4098 N N . ASN B 1 258 ? 70.855 70.107 -11.252 1.00 32.85 258 ASN B N 1
ATOM 4099 C CA . ASN B 1 258 ? 71.048 70.888 -12.463 1.00 35.69 258 ASN B CA 1
ATOM 4100 C C . ASN B 1 258 ? 69.934 71.898 -12.690 1.00 37.76 258 ASN B C 1
ATOM 4101 O O . ASN B 1 258 ? 70.120 72.836 -13.474 1.00 38.88 258 ASN B O 1
ATOM 4106 N N . THR B 1 259 ? 68.819 71.777 -11.972 1.00 36.43 259 THR B N 1
ATOM 4107 C CA . THR B 1 259 ? 67.746 72.751 -12.060 1.00 32.67 259 THR B CA 1
ATOM 4108 C C . THR B 1 259 ? 67.961 73.964 -11.165 1.00 35.31 259 THR B C 1
ATOM 4109 O O . THR B 1 259 ? 67.214 74.945 -11.276 1.00 37.88 259 THR B O 1
ATOM 4113 N N . MET B 1 260 ? 68.949 73.919 -10.284 1.00 31.55 260 MET B N 1
ATOM 4114 C CA . MET B 1 260 ? 69.350 75.081 -9.517 1.00 30.30 260 MET B CA 1
ATOM 4115 C C . MET B 1 260 ? 70.224 75.975 -10.385 1.00 28.12 260 MET B C 1
ATOM 4116 O O . MET B 1 260 ? 70.721 75.540 -11.430 1.00 29.35 260 MET B O 1
ATOM 4121 N N . PRO B 1 261 ? 70.433 77.224 -9.975 1.00 31.57 261 PRO B N 1
ATOM 4122 C CA . PRO B 1 261 ? 71.376 78.091 -10.700 1.00 29.40 261 PRO B CA 1
ATOM 4123 C C . PRO B 1 261 ? 72.709 77.391 -10.908 1.00 32.87 261 PRO B C 1
ATOM 4124 O O . PRO B 1 261 ? 73.126 76.550 -10.104 1.00 29.51 261 PRO B O 1
ATOM 4128 N N . HIS B 1 262 ? 73.377 77.742 -12.012 1.00 28.70 262 HIS B N 1
ATOM 4129 C CA . HIS B 1 262 ? 74.561 76.993 -12.419 1.00 33.58 262 HIS B CA 1
ATOM 4130 C C . HIS B 1 262 ? 75.695 77.103 -11.413 1.00 31.43 262 HIS B C 1
ATOM 4131 O O . HIS B 1 262 ? 76.578 76.242 -11.402 1.00 31.38 262 HIS B O 1
ATOM 4138 N N . PHE B 1 263 ? 75.724 78.138 -10.574 1.00 27.00 263 PHE B N 1
ATOM 4139 C CA . PHE B 1 263 ? 76.848 78.176 -9.655 1.00 32.43 263 PHE B CA 1
ATOM 4140 C C . PHE B 1 263 ? 76.729 77.177 -8.514 1.00 25.15 263 PHE B C 1
ATOM 4141 O O . PHE B 1 263 ? 77.660 77.112 -7.697 1.00 24.70 263 PHE B O 1
ATOM 4149 N N . TYR B 1 264 ? 75.644 76.388 -8.443 1.00 22.67 264 TYR B N 1
ATOM 4150 C CA . TYR B 1 264 ? 75.574 75.256 -7.516 1.00 21.53 264 TYR B CA 1
ATOM 4151 C C . TYR B 1 264 ? 76.045 73.952 -8.141 1.00 26.52 264 TYR B C 1
ATOM 4152 O O . TYR B 1 264 ? 76.127 72.939 -7.433 1.00 22.65 264 TYR B O 1
ATOM 4161 N N . HIS B 1 265 ? 76.360 73.956 -9.436 1.00 23.98 265 HIS B N 1
ATOM 4162 C CA . HIS B 1 265 ? 76.700 72.733 -10.149 1.00 27.78 265 HIS B CA 1
ATOM 4163 C C . HIS B 1 265 ? 78.113 72.264 -9.826 1.00 26.07 265 HIS B C 1
ATOM 4164 O O . HIS B 1 265 ? 78.998 73.059 -9.505 1.00 24.20 265 HIS B O 1
ATOM 4171 N N . CYS B 1 266 ? 78.325 70.955 -9.942 1.00 20.79 266 CYS B N 1
ATOM 4172 C CA . CYS B 1 266 ? 79.676 70.406 -9.940 1.00 23.85 266 CYS B CA 1
ATOM 4173 C C . CYS B 1 266 ? 79.611 69.008 -10.542 1.00 24.33 266 CYS B C 1
ATOM 4174 O O . CYS B 1 266 ? 78.537 68.487 -10.842 1.00 26.91 266 CYS B O 1
ATOM 4177 N N . THR B 1 267 ? 80.776 68.408 -10.709 1.00 28.72 267 THR B N 1
ATOM 4178 C CA . THR B 1 267 ? 80.824 67.026 -11.162 1.00 27.58 267 THR B CA 1
ATOM 4179 C C . THR B 1 267 ? 80.255 66.109 -10.086 1.00 28.73 267 THR B C 1
ATOM 4180 O O . THR B 1 267 ? 80.648 66.195 -8.916 1.00 27.69 267 THR B O 1
ATOM 4184 N N . VAL B 1 268 ? 79.330 65.232 -10.480 1.00 23.84 268 VAL B N 1
ATOM 4185 C CA . VAL B 1 268 ? 78.683 64.274 -9.579 1.00 26.56 268 VAL B CA 1
ATOM 4186 C C . VAL B 1 268 ? 78.738 62.909 -10.267 1.00 30.06 268 VAL B C 1
ATOM 4187 O O . VAL B 1 268 ? 78.234 62.762 -11.386 1.00 28.80 268 VAL B O 1
ATOM 4191 N N A GLU B 1 269 ? 79.347 61.925 -9.600 0.45 26.78 269 GLU B N 1
ATOM 4192 N N B GLU B 1 269 ? 79.363 61.922 -9.619 0.55 26.75 269 GLU B N 1
ATOM 4193 C CA A GLU B 1 269 ? 79.579 60.613 -10.190 0.45 29.45 269 GLU B CA 1
ATOM 4194 C CA B GLU B 1 269 ? 79.531 60.619 -10.258 0.55 29.41 269 GLU B CA 1
ATOM 4195 C C A GLU B 1 269 ? 79.302 59.507 -9.184 0.45 30.52 269 GLU B C 1
ATOM 4196 C C B GLU B 1 269 ? 79.466 59.498 -9.222 0.55 30.47 269 GLU B C 1
ATOM 4197 O O A GLU B 1 269 ? 79.227 59.736 -7.973 0.45 27.08 269 GLU B O 1
ATOM 4198 O O B GLU B 1 269 ? 79.664 59.713 -8.023 0.55 26.30 269 GLU B O 1
ATOM 4209 N N . GLN B 1 270 ? 79.182 58.291 -9.714 1.00 29.13 270 GLN B N 1
ATOM 4210 C CA . GLN B 1 270 ? 79.062 57.103 -8.872 1.00 29.28 270 GLN B CA 1
ATOM 4211 C C . GLN B 1 270 ? 80.392 56.724 -8.243 1.00 30.10 270 GLN B C 1
ATOM 4212 O O . GLN B 1 270 ? 81.458 56.874 -8.847 1.00 27.95 270 GLN B O 1
ATOM 4218 N N . ALA B 1 271 ? 80.312 56.169 -7.037 1.00 28.05 271 ALA B N 1
ATOM 4219 C CA . ALA B 1 271 ? 81.477 55.573 -6.408 1.00 28.56 271 ALA B CA 1
ATOM 4220 C C . ALA B 1 271 ? 81.979 54.422 -7.270 1.00 31.79 271 ALA B C 1
ATOM 4221 O O . ALA B 1 271 ? 81.190 53.692 -7.872 1.00 33.56 271 ALA B O 1
ATOM 4223 N N . ARG B 1 272 ? 83.297 54.283 -7.360 1.00 35.32 272 ARG B N 1
ATOM 4224 C CA . ARG B 1 272 ? 83.896 53.231 -8.173 1.00 43.44 272 ARG B CA 1
ATOM 4225 C C . ARG B 1 272 ? 84.754 52.244 -7.389 1.00 48.08 272 ARG B C 1
ATOM 4226 O O . ARG B 1 272 ? 85.319 51.328 -8.002 1.00 55.24 272 ARG B O 1
ATOM 4234 N N . HIS B 1 273 ? 84.872 52.382 -6.067 1.00 44.89 273 HIS B N 1
ATOM 4235 C CA . HIS B 1 273 ? 85.605 51.417 -5.252 1.00 40.00 273 HIS B CA 1
ATOM 4236 C C . HIS B 1 273 ? 84.661 50.629 -4.354 1.00 46.65 273 HIS B C 1
ATOM 4237 O O . HIS B 1 273 ? 83.693 51.171 -3.817 1.00 47.09 273 HIS B O 1
ATOM 4244 N N . GLY B 1 274 ? 84.953 49.340 -4.193 1.00 49.60 274 GLY B N 1
ATOM 4245 C CA . GLY B 1 274 ? 84.046 48.466 -3.487 1.00 48.51 274 GLY B CA 1
ATOM 4246 C C . GLY B 1 274 ? 84.461 48.088 -2.083 1.00 56.61 274 GLY B C 1
ATOM 4247 O O . GLY B 1 274 ? 84.754 48.954 -1.252 1.00 40.73 274 GLY B O 1
ATOM 4248 N N . GLN B 1 275 ? 84.481 46.776 -1.814 1.00 60.50 275 GLN B N 1
ATOM 4249 C CA . GLN B 1 275 ? 84.678 46.281 -0.455 1.00 56.85 275 GLN B CA 1
ATOM 4250 C C . GLN B 1 275 ? 86.021 46.696 0.126 1.00 51.52 275 GLN B C 1
ATOM 4251 O O . GLN B 1 275 ? 86.163 46.776 1.351 1.00 55.36 275 GLN B O 1
ATOM 4257 N N . ASP B 1 276 ? 87.018 46.950 -0.719 1.00 42.50 276 ASP B N 1
ATOM 4258 C CA . ASP B 1 276 ? 88.347 47.285 -0.231 1.00 42.37 276 ASP B CA 1
ATOM 4259 C C . ASP B 1 276 ? 88.552 48.788 -0.047 1.00 37.83 276 ASP B C 1
ATOM 4260 O O . ASP B 1 276 ? 89.675 49.214 0.227 1.00 33.14 276 ASP B O 1
ATOM 4265 N N . ALA B 1 277 ? 87.487 49.591 -0.145 1.00 34.19 277 ALA B N 1
ATOM 4266 C CA . ALA B 1 277 ? 87.659 51.041 -0.052 1.00 35.27 277 ALA B CA 1
ATOM 4267 C C . ALA B 1 277 ? 88.231 51.446 1.300 1.00 36.22 277 ALA B C 1
ATOM 4268 O O . ALA B 1 277 ? 89.102 52.320 1.376 1.00 37.55 277 ALA B O 1
ATOM 4270 N N . GLY B 1 278 ? 87.759 50.821 2.381 1.00 35.10 278 GLY B N 1
ATOM 4271 C CA . GLY B 1 278 ? 88.275 51.170 3.695 1.00 34.56 278 GLY B CA 1
ATOM 4272 C C . GLY B 1 278 ? 89.762 50.902 3.819 1.00 37.73 278 GLY B C 1
ATOM 4273 O O . GLY B 1 278 ? 90.536 51.778 4.219 1.00 31.52 278 GLY B O 1
ATOM 4274 N N . LEU B 1 279 ? 90.185 49.681 3.470 1.00 33.89 279 LEU B N 1
ATOM 4275 C CA . LEU B 1 279 ? 91.601 49.342 3.542 1.00 31.57 279 LEU B CA 1
ATOM 4276 C C . LEU B 1 279 ? 92.435 50.255 2.652 1.00 31.33 279 LEU B C 1
ATOM 4277 O O . LEU B 1 279 ? 93.454 50.807 3.085 1.00 35.81 279 LEU B O 1
ATOM 4282 N N . LEU B 1 280 ? 92.038 50.403 1.387 1.00 32.96 280 LEU B N 1
ATOM 4283 C CA . LEU B 1 280 ? 92.854 51.179 0.455 1.00 33.33 280 LEU B CA 1
ATOM 4284 C C . LEU B 1 280 ? 92.859 52.659 0.824 1.00 32.11 280 LEU B C 1
ATOM 4285 O O . LEU B 1 280 ? 93.905 53.316 0.759 1.00 33.19 280 LEU B O 1
ATOM 4290 N N . GLY B 1 281 ? 91.701 53.196 1.227 1.00 31.81 281 GLY B N 1
ATOM 4291 C CA . GLY B 1 281 ? 91.636 54.610 1.580 1.00 28.74 281 GLY B CA 1
ATOM 4292 C C . GLY B 1 281 ? 92.436 54.926 2.828 1.00 33.16 281 GLY B C 1
ATOM 4293 O O . GLY B 1 281 ? 93.190 55.908 2.870 1.00 29.60 281 GLY B O 1
ATOM 4294 N N . ALA B 1 282 ? 92.302 54.085 3.861 1.00 30.57 282 ALA B N 1
ATOM 4295 C CA . ALA B 1 282 ? 93.080 54.303 5.075 1.00 28.80 282 ALA B CA 1
ATOM 4296 C C . ALA B 1 282 ? 94.577 54.229 4.788 1.00 30.55 282 ALA B C 1
ATOM 4297 O O . ALA B 1 282 ? 95.356 55.042 5.300 1.00 33.69 282 ALA B O 1
ATOM 4299 N N . ALA B 1 283 ? 95.000 53.275 3.957 1.00 33.24 283 ALA B N 1
ATOM 4300 C CA . ALA B 1 283 ? 96.424 53.167 3.642 1.00 37.20 283 ALA B CA 1
ATOM 4301 C C . ALA B 1 283 ? 96.909 54.400 2.891 1.00 39.89 283 ALA B C 1
ATOM 4302 O O . ALA B 1 283 ? 98.007 54.907 3.148 1.00 34.03 283 ALA B O 1
ATOM 4304 N N . TRP B 1 284 ? 96.088 54.919 1.974 1.00 40.82 284 TRP B N 1
ATOM 4305 C CA . TRP B 1 284 ? 96.492 56.099 1.219 1.00 39.84 284 TRP B CA 1
ATOM 4306 C C . TRP B 1 284 ? 96.583 57.327 2.120 1.00 39.86 284 TRP B C 1
ATOM 4307 O O . TRP B 1 284 ? 97.542 58.107 2.023 1.00 38.56 284 TRP B O 1
ATOM 4318 N N . TRP B 1 285 ? 95.616 57.497 3.026 1.00 33.20 285 TRP B N 1
ATOM 4319 C CA . TRP B 1 285 ? 95.588 58.690 3.868 1.00 36.50 285 TRP B CA 1
ATOM 4320 C C . TRP B 1 285 ? 96.769 58.727 4.825 1.00 39.38 285 TRP B C 1
ATOM 4321 O O . TRP B 1 285 ? 97.416 59.769 4.986 1.00 37.88 285 TRP B O 1
ATOM 4332 N N . VAL B 1 286 ? 97.057 57.607 5.494 1.00 35.95 286 VAL B N 1
ATOM 4333 C CA . VAL B 1 286 ? 98.154 57.612 6.459 1.00 37.74 286 VAL B CA 1
ATOM 4334 C C . VAL B 1 286 ? 99.483 57.854 5.754 1.00 34.22 286 VAL B C 1
ATOM 4335 O O . VAL B 1 286 ? 100.352 58.568 6.264 1.00 38.07 286 VAL B O 1
ATOM 4339 N N . ALA B 1 287 ? 99.662 57.266 4.570 1.00 37.88 287 ALA B N 1
ATOM 4340 C CA . ALA B 1 287 ? 100.857 57.549 3.782 1.00 37.25 287 ALA B CA 1
ATOM 4341 C C . ALA B 1 287 ? 100.928 59.024 3.393 1.00 45.38 287 ALA B C 1
ATOM 4342 O O . ALA B 1 287 ? 102.003 59.639 3.450 1.00 46.51 287 ALA B O 1
ATOM 4344 N N . ASP B 1 288 ? 99.791 59.607 2.990 1.00 38.33 288 ASP B N 1
ATOM 4345 C CA . ASP B 1 288 ? 99.756 61.027 2.648 1.00 40.02 288 ASP B CA 1
ATOM 4346 C C . ASP B 1 288 ? 100.136 61.892 3.843 1.00 45.73 288 ASP B C 1
ATOM 4347 O O . ASP B 1 288 ? 100.898 62.858 3.700 1.00 51.92 288 ASP B O 1
ATOM 4352 N N . CYS B 1 289 ? 99.617 61.564 5.031 1.00 39.98 289 CYS B N 1
ATOM 4353 C CA . CYS B 1 289 ? 100.015 62.287 6.237 1.00 39.25 289 CYS B CA 1
ATOM 4354 C C . CYS B 1 289 ? 101.515 62.189 6.468 1.00 50.55 289 CYS B C 1
ATOM 4355 O O . CYS B 1 289 ? 102.191 63.203 6.687 1.00 47.46 289 CYS B O 1
ATOM 4358 N N . LEU B 1 290 ? 102.051 60.966 6.440 1.00 41.50 290 LEU B N 1
ATOM 4359 C CA . LEU B 1 290 ? 103.495 60.787 6.542 1.00 46.61 290 LEU B CA 1
ATOM 4360 C C . LEU B 1 290 ? 104.222 61.561 5.458 1.00 53.73 290 LEU B C 1
ATOM 4361 O O . LEU B 1 290 ? 105.410 61.860 5.613 1.00 58.69 290 LEU B O 1
ATOM 4366 N N . LYS B 1 291 ? 103.526 61.891 4.372 1.00 62.44 291 LYS B N 1
ATOM 4367 C CA . LYS B 1 291 ? 104.002 62.823 3.355 1.00 62.52 291 LYS B CA 1
ATOM 4368 C C . LYS B 1 291 ? 104.944 62.120 2.393 1.00 63.42 291 LYS B C 1
ATOM 4369 O O . LYS B 1 291 ? 104.485 61.453 1.459 1.00 60.18 291 LYS B O 1
#

Foldseek 3Di:
DWEFEWEAEPFKIWTFIADPLDTHDIDIDTQDDVLRLVVVLVVLLVSCVVCPPPGQEYFYAYAAFQFPQFHDHLDRCVNPPRHRRNHVVSNCVRDDHYYYYAYQQQLLQLLQCVPDDCVVFQWEKEWEAAQFIWIWTGHRNATDQPDTRCPTRQQQDAQDQCAPQDPSGHHHGLRCFAHQVNLQVPQVPDVPHDHLVVLVVVCVVVPPVSVVSLLRNLLSVLVSLLCCCVVPVGAEYEYHYPSRPPPPRVVSNQVNNVVDPPSSDHHYYYRDDPPCSNRSSSVVNVVVVVVVD/DKEWEWEAELFKIWTFIADPLDTHDIDMDTQDDVLRLVVVLVVLLVSCVVCPPVGQEYFYAAAAFQFPQFHAHLDRCVNPNRHRRNRVVSNVVRDPHYYYYAYQQQLLQLLQVVPDPCVVFQWEKEWEAAQFIWIWTGHRNATDQPDTRPPTRQQAPAQDQPADQDPSGRGHGLRCQAHQNNLQVPQVPDVPRDHLVVLLVVCVVVNPVSVVSLLSNLLSVLVSLLCCCVVPVGAEYEYHYPSRPPPPNVVSNQVNNVPPPCSSDHHYYYRDDPPCSRRSSRVVNVVVVVD

Solvent-accessible surface area: 24598 Å² total; per-residue (Å²): 134,90,0,0,0,0,29,4,17,51,94,102,2,20,2,0,9,6,49,128,52,148,34,112,91,142,60,109,59,78,7,16,133,85,100,11,42,91,26,1,39,91,18,0,33,98,4,6,72,120,4,69,64,67,9,43,8,0,0,0,0,1,44,24,4,18,49,137,8,46,4,22,18,36,78,56,155,120,33,35,48,13,35,95,5,41,1,92,117,0,0,48,148,75,24,134,83,62,15,13,19,2,5,49,27,4,0,15,0,0,0,13,0,48,99,32,81,56,133,59,18,24,3,0,0,12,0,25,0,40,81,24,8,15,5,0,1,1,9,71,97,119,10,18,22,77,20,52,6,24,1,0,37,3,0,14,10,5,8,28,48,119,15,63,100,7,81,23,38,4,72,0,0,2,40,14,13,0,0,8,170,8,0,73,65,55,0,43,144,41,152,97,94,22,60,28,150,80,0,9,70,49,26,92,143,119,57,153,140,1,27,58,10,0,60,80,0,0,31,9,0,1,27,5,0,0,17,10,10,0,3,11,13,5,48,21,0,5,0,0,20,83,7,0,78,20,128,26,0,5,83,20,0,74,116,67,3,89,110,28,31,152,54,0,56,31,67,3,79,65,12,196,54,59,172,39,9,6,4,23,0,0,5,58,32,5,25,18,52,77,167,86,102,162,92,0,0,0,0,27,3,15,66,98,110,1,9,3,0,5,6,46,135,43,151,48,87,102,102,75,94,55,79,10,21,160,88,101,13,43,95,28,2,40,92,17,0,30,101,13,6,67,110,3,67,66,61,9,32,12,0,0,0,0,0,47,26,6,19,50,139,12,47,4,19,19,37,70,35,157,118,31,48,47,14,33,92,4,51,1,89,116,1,0,40,156,74,20,150,90,65,20,13,17,2,5,44,26,4,0,16,0,0,0,15,0,45,98,32,84,57,137,61,20,19,3,0,0,12,0,23,0,38,78,24,9,14,5,0,0,1,11,70,98,146,13,16,21,77,18,52,6,24,1,0,35,3,0,16,11,6,8,28,47,121,17,59,101,7,85,27,40,3,71,0,0,3,41,14,10,0,0,8,169,9,0,83,65,55,0,44,147,41,154,96,97,21,62,26,150,78,0,9,70,58,27,93,150,122,53,152,138,0,27,58,11,0,60,84,0,0,30,11,0,0,20,6,0,0,18,10,10,0,4,10,13,4,48,25,0,6,0,1,20,84,7,0,78,20,128,25,0,8,85,16,0,76,115,68,2,86,116,29,29,139,42,0,64,29,67,5,71,84,14,207,56,60,171,44,10,7,0,26,0,0,5,50,33,6,39,60,65,94,195

B-factor: mean 38.72, std 12.46, range [16.17, 106.61]

Radius of gyration: 25.47 Å; Cα contacts (8 Å, |Δi|>4): 1334; chains: 2; bounding box: 58×71×43 Å